Protein AF-0000000071031300 (afdb_homodimer)

pLDDT: mean 80.7, std 20.32, range [23.5, 98.19]

Sequence (440 aa):
MISQSMKCFLTIVLLYMGQAAYATKATPDRCCIQAEQFQASFGVLRTYHQYEEGLFTCAFDFKSNQFGCDVDYGSHRYKTYLLVDKDVEYIVEEDSTCYKHGADPAPLRCVPDTLNYVTSFALGNQALLVDSWKLNSDGGYVTTGRKDCTPVSVTSIIKDFQEGFSTIIVTVMNFTDSVSDPDYWFVPPASCSNATQQVPKPFLKRLNVLKRLRAATFFLMISQSMKCFLTIVLLYMGQAAYATKATPDRCCIQAEQFQASFGVLRTYHQYEEGLFTCAFDFKSNQFGCDVDYGSHRYKTYLLVDKDVEYIVEEDSTCYKHGADPAPLRCVPDTLNYVTSFALGNQALLVDSWKLNSDGGYVTTGRKDCTPVSVTSIIKDFQEGFSTIIVTVMNFTDSVSDPDYWFVPPASCSNATQQVPKPFLKRLNVLKRLRAATFFL

Foldseek 3Di:
DPPPDDPPPPPVPPPPPVPVCPPVPPDFFFQQAPFQKKWWKKWKWKDFVDTWIWIKTKMAGNVQLKIKIWIGIDPATWIWIARPVVQKIWIQGPVRAIAIAGHDDGFDSGHDPQWAWDDWDAPDPNPFIWTWTWHPDQTWIWIAGRNRRHTAKTWDWDQDPVTGIMIMIIGIGDMDSDDDDCCVGHPRDPNHVPHYHDDPPVVVVVVVVVVVVVVRHRGD/DPPPDDPPPPPPPPPPPVPVCPPVPPDFFFQQAPFQKKWWKKWKWKDFVDTKIWIKTKMAGNVQLKIKIWIGIDPATWIWIARPVVQKIWIQGPVRAIAIAGHDDGFDSGHDPQWAWDDWDAPDPNPFIWTWTWHPDQTWIWIAGRNRRHTAKTWDWDQDPVTGIMIMIIGIGDMDSDDDDCCVGHPRDPNHVPHYNDDDPVVVVVVVVVVVVVVRHRGD

Secondary structure (DSSP, 8-state):
-GGG-------------------------S-----SEEEEEEEEEEESSSEEEEEEEEEEETTTTEEEEEEEETTEEEEEEEEGGGTEEEEEETT--EEEEPPPPPPPSS--TTSEEEEEEEETTTTEEEEEEE-SSS-EEEEEETTT--EEEEEEEEEETTTEEEEEEEEEEEEESS-S-HHHHH---GGGGG-BS---HHHHHHHHHHHHHHHH-S--/-----------------------------S-----SEEEEEEEEEEESSSEEEEEEEEEEETTTTEEEEEEEETTEEEEEEEEGGGTEEEEEETT--EEEEPPPPPPPSS--TTSEEEEEEEETTTTEEEEEEE-SSS-EEEEEETTT--EEEEEEEEEETTTEEEEEEEEEEEEESS-S-HHHHH---GGGGG-BS---HHHHHHHHHHHHHHHH-S--

Radius of gyration: 26.27 Å; Cα contacts (8 Å, |Δi|>4): 958; chains: 2; bounding box: 42×136×45 Å

Organism: Stichopus japonicus (NCBI:txid307972)

Nearest PDB structures (foldseek):
  8i34-assembly4_H  TM=8.475E-01  e=1.481E-08  Haliclona sp.
  8i34-assembly4_G  TM=8.328E-01  e=3.898E-08  Haliclona sp.
  2yzy-assembly1_A  TM=7.273E-01  e=1.103E-04  Thermus thermophilus HB8
  8orn-assembly2_D  TM=5.393E-01  e=1.727E-03  Xanthomonas campestris pv. campestris str. B100
  8gmm-assembly2_B  TM=3.509E-01  e=2.075E-01  Stenotrophomonas maltophilia

InterPro domains:
  IPR001299 Ependymin [PTHR10697] (8-198)

Structure (mmCIF, N/CA/C/O backbone):
data_AF-0000000071031300-model_v1
#
loop_
_entity.id
_entity.type
_entity.pdbx_description
1 polymer 'Putative development-specific protein LVN1.2'
#
loop_
_atom_site.group_PDB
_atom_site.id
_atom_site.type_symbol
_atom_site.label_atom_id
_atom_site.label_alt_id
_atom_site.label_comp_id
_atom_site.label_asym_id
_atom_site.label_entity_id
_atom_site.label_seq_id
_atom_site.pdbx_PDB_ins_code
_atom_site.Cartn_x
_atom_site.Cartn_y
_atom_site.Cartn_z
_atom_site.occupancy
_atom_site.B_iso_or_equiv
_atom_site.auth_seq_id
_atom_site.auth_comp_id
_atom_site.auth_asym_id
_atom_site.auth_atom_id
_atom_site.pdbx_PDB_model_num
ATOM 1 N N . MET A 1 1 ? -3.695 -67.75 18.312 1 24.19 1 MET A N 1
ATOM 2 C CA . MET A 1 1 ? -2.451 -67.312 17.688 1 24.19 1 MET A CA 1
ATOM 3 C C . MET A 1 1 ? -2.592 -65.938 17.094 1 24.19 1 MET A C 1
ATOM 5 O O . MET A 1 1 ? -1.633 -65.188 17.078 1 24.19 1 MET A O 1
ATOM 9 N N . ILE A 1 2 ? -3.715 -65.562 16.422 1 28.7 2 ILE A N 1
ATOM 10 C CA . ILE A 1 2 ? -3.699 -64.688 15.234 1 28.7 2 ILE A CA 1
ATOM 11 C C . ILE A 1 2 ? -3.635 -63.25 15.664 1 28.7 2 ILE A C 1
ATOM 13 O O . ILE A 1 2 ? -3.67 -62.344 14.82 1 28.7 2 ILE A O 1
ATOM 17 N N . SER A 1 3 ? -3.926 -63 16.859 1 29.94 3 SER A N 1
ATOM 18 C CA . SER A 1 3 ? -4.391 -61.688 17.297 1 29.94 3 SER A CA 1
ATOM 19 C C . SER A 1 3 ? -3.285 -60.656 17.172 1 29.94 3 SER A C 1
ATOM 21 O O . SER A 1 3 ? -3.418 -59.531 17.672 1 29.94 3 SER A O 1
ATOM 23 N N . GLN A 1 4 ? -2.072 -61.156 16.828 1 31.27 4 GLN A N 1
ATOM 24 C CA . GLN A 1 4 ? -0.886 -60.344 17.062 1 31.27 4 GLN A CA 1
ATOM 25 C C . GLN A 1 4 ? -0.838 -59.156 16.109 1 31.27 4 GLN A C 1
ATOM 27 O O . GLN A 1 4 ? 0.16 -58.406 16.047 1 31.27 4 GLN A O 1
ATOM 32 N N . SER A 1 5 ? -1.744 -59.219 15.102 1 24.44 5 SER A N 1
ATOM 33 C CA . SER A 1 5 ? -1.349 -58.5 13.891 1 24.44 5 SER A CA 1
ATOM 34 C C . SER A 1 5 ? -1.059 -57.031 14.188 1 24.44 5 SER A C 1
ATOM 36 O O . SER A 1 5 ? -0.042 -56.5 13.75 1 24.44 5 SER A O 1
ATOM 38 N N . MET A 1 6 ? -2.102 -56.094 14.391 1 23.78 6 MET A N 1
ATOM 39 C CA . MET A 1 6 ? -2.295 -54.906 13.578 1 23.78 6 MET A CA 1
ATOM 40 C C . MET A 1 6 ? -1.493 -53.719 14.133 1 23.78 6 MET A C 1
ATOM 42 O O . MET A 1 6 ? -2.066 -52.781 14.641 1 23.78 6 MET A O 1
ATOM 46 N N . LYS A 1 7 ? -0.491 -53.875 15.016 1 28.92 7 LYS A N 1
ATOM 47 C CA . LYS A 1 7 ? 0.084 -52.656 15.578 1 28.92 7 LYS A CA 1
ATOM 48 C C . LYS A 1 7 ? 0.706 -51.781 14.484 1 28.92 7 LYS A C 1
AT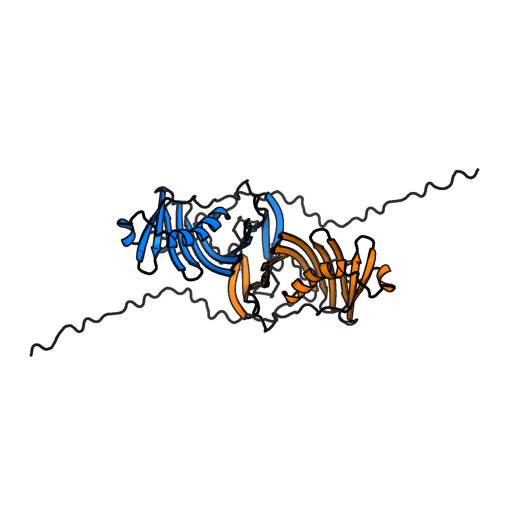OM 50 O O . LYS A 1 7 ? 1.873 -51.969 14.133 1 28.92 7 LYS A O 1
ATOM 55 N N . CYS A 1 8 ? 0.032 -51.719 13.219 1 25.06 8 CYS A N 1
ATOM 56 C CA . CYS A 1 8 ? 0.72 -50.875 12.242 1 25.06 8 CYS A CA 1
ATOM 57 C C . CYS A 1 8 ? 1.08 -49.531 12.844 1 25.06 8 CYS A C 1
ATOM 59 O O . CYS A 1 8 ? 0.209 -48.812 13.352 1 25.06 8 CYS A O 1
ATOM 61 N N . PHE A 1 9 ? 2.346 -49.406 13.219 1 25.8 9 PHE A N 1
ATOM 62 C CA . PHE A 1 9 ? 3.141 -48.25 13.641 1 25.8 9 PHE A CA 1
ATOM 63 C C . PHE A 1 9 ? 2.961 -47.094 12.68 1 25.8 9 PHE A C 1
ATOM 65 O O . PHE A 1 9 ? 3.398 -47.156 11.531 1 25.8 9 PHE A O 1
ATOM 72 N N . LEU A 1 10 ? 1.805 -46.438 12.648 1 26.61 10 LEU A N 1
ATOM 73 C CA . LEU A 1 10 ? 1.557 -45.188 11.977 1 26.61 10 LEU A CA 1
ATOM 74 C C . LEU A 1 10 ? 2.635 -44.156 12.32 1 26.61 10 LEU A C 1
ATOM 76 O O . LEU A 1 10 ? 2.652 -43.625 13.43 1 26.61 10 LEU A O 1
ATOM 80 N N . THR A 1 11 ? 3.922 -44.438 12.023 1 26.98 11 THR A N 1
ATOM 81 C CA . THR A 1 11 ? 4.934 -43.375 12.117 1 26.98 11 THR A CA 1
ATOM 82 C C . THR A 1 11 ? 4.496 -42.125 11.359 1 26.98 11 THR A C 1
ATOM 84 O O . THR A 1 11 ? 4.363 -42.156 10.133 1 26.98 11 THR A O 1
ATOM 87 N N . ILE A 1 12 ? 3.668 -41.344 11.891 1 26.12 12 ILE A N 1
ATOM 88 C CA . ILE A 1 12 ? 3.33 -39.969 11.469 1 26.12 12 ILE A CA 1
ATOM 89 C C . ILE A 1 12 ? 4.602 -39.219 11.094 1 26.12 12 ILE A C 1
ATOM 91 O O . ILE A 1 12 ? 5.5 -39.062 11.922 1 26.12 12 ILE A O 1
ATOM 95 N N . VAL A 1 13 ? 5.121 -39.375 9.836 1 26.98 13 VAL A N 1
ATOM 96 C CA . VAL A 1 13 ? 6.117 -38.531 9.211 1 26.98 13 VAL A CA 1
ATOM 97 C C . VAL A 1 13 ? 5.922 -37.062 9.664 1 26.98 13 VAL A C 1
ATOM 99 O O . VAL A 1 13 ? 4.875 -36.469 9.414 1 26.98 13 VAL A O 1
ATOM 102 N N . LEU A 1 14 ? 6.469 -36.719 10.797 1 28.09 14 LEU A N 1
ATOM 103 C CA . LEU A 1 14 ? 6.734 -35.312 11.18 1 28.09 14 LEU A CA 1
ATOM 104 C C . LEU A 1 14 ? 7.293 -34.531 10 1 28.09 14 LEU A C 1
ATOM 106 O O . LEU A 1 14 ? 8.438 -34.75 9.594 1 28.09 14 LEU A O 1
ATOM 110 N N . LEU A 1 15 ? 6.551 -34.469 8.891 1 27.28 15 LEU A N 1
ATOM 111 C CA . LEU A 1 15 ? 6.895 -33.469 7.898 1 27.28 15 LEU A CA 1
ATOM 112 C C . LEU A 1 15 ? 7.5 -32.25 8.562 1 27.28 15 LEU A C 1
ATOM 114 O O . LEU A 1 15 ? 6.836 -31.562 9.359 1 27.28 15 LEU A O 1
ATOM 118 N N . TYR A 1 16 ? 8.766 -32.25 8.852 1 28.02 16 TYR A N 1
ATOM 119 C CA . TYR A 1 16 ? 9.641 -31.109 9.055 1 28.02 16 TYR A CA 1
ATOM 120 C C . TYR A 1 16 ? 9.312 -30 8.078 1 28.02 16 TYR A C 1
ATOM 122 O O . TYR A 1 16 ? 9.719 -30.047 6.91 1 28.02 16 TYR A O 1
ATOM 130 N N . MET A 1 17 ? 8.078 -29.594 7.93 1 29.31 17 MET A N 1
ATOM 131 C CA . MET A 1 17 ? 7.895 -28.266 7.363 1 29.31 17 MET A CA 1
ATOM 132 C C . MET A 1 17 ? 9.008 -27.328 7.812 1 29.31 17 MET A C 1
ATOM 134 O O . MET A 1 17 ? 9.195 -27.094 9.008 1 29.31 17 MET A O 1
ATOM 138 N N . GLY A 1 18 ? 10.172 -27.469 7.297 1 29.22 18 GLY A N 1
ATOM 139 C CA . GLY A 1 18 ? 11.109 -26.359 7.363 1 29.22 18 GLY A CA 1
ATOM 140 C C . GLY A 1 18 ? 10.43 -25.016 7.551 1 29.22 18 GLY A C 1
ATOM 141 O O . GLY A 1 18 ? 9.859 -24.469 6.609 1 29.22 18 GLY A O 1
ATOM 142 N N . GLN A 1 19 ? 9.641 -24.906 8.562 1 29.95 19 GLN A N 1
ATOM 143 C CA . GLN A 1 19 ? 9.344 -23.562 9.039 1 29.95 19 GLN A CA 1
ATOM 144 C C . GLN A 1 19 ? 10.57 -22.656 8.93 1 29.95 19 GLN A C 1
ATOM 146 O O . GLN A 1 19 ? 11.609 -22.938 9.523 1 29.95 19 GLN A O 1
ATOM 151 N N . ALA A 1 20 ? 11.047 -22.219 7.82 1 31.78 20 ALA A N 1
ATOM 152 C CA . ALA A 1 20 ? 11.859 -21.016 8.039 1 31.78 20 ALA A CA 1
ATOM 153 C C . ALA A 1 20 ? 11.57 -20.406 9.406 1 31.78 20 ALA A C 1
ATOM 155 O O . ALA A 1 20 ? 10.414 -20.141 9.742 1 31.78 20 ALA A O 1
ATOM 156 N N . ALA A 1 21 ? 12.203 -20.875 10.445 1 31.33 21 ALA A N 1
ATOM 157 C CA . ALA A 1 21 ? 12.219 -20.219 11.758 1 31.33 21 ALA A CA 1
ATOM 158 C C . ALA A 1 21 ? 11.836 -18.75 11.641 1 31.33 21 ALA A C 1
ATOM 160 O O . ALA A 1 21 ? 12.625 -17.922 11.172 1 31.33 21 ALA A O 1
ATOM 161 N N . TYR A 1 22 ? 10.656 -18.531 11.188 1 34.19 22 TYR A N 1
ATOM 162 C CA . TYR A 1 22 ? 10.312 -17.172 11.586 1 34.19 22 TYR A CA 1
ATOM 163 C C . TYR A 1 22 ? 10.859 -16.859 12.977 1 34.19 22 TYR A C 1
ATOM 165 O O . TYR A 1 22 ? 10.484 -17.516 13.953 1 34.19 22 TYR A O 1
ATOM 173 N N . ALA A 1 23 ? 12.148 -16.797 13.227 1 35.69 23 ALA A N 1
ATOM 174 C CA . ALA A 1 23 ? 12.672 -16.25 14.477 1 35.69 23 ALA A CA 1
ATOM 175 C C . ALA A 1 23 ? 11.562 -15.609 15.297 1 35.69 23 ALA A C 1
ATOM 177 O O . ALA A 1 23 ? 10.609 -15.055 14.742 1 35.69 23 ALA A O 1
ATOM 178 N N . THR A 1 24 ? 11.18 -16.172 16.422 1 42.88 24 THR A N 1
ATOM 179 C CA . THR A 1 24 ? 10.359 -15.539 17.453 1 42.88 24 THR A CA 1
ATOM 180 C C . THR A 1 24 ? 10.383 -14.023 17.312 1 42.88 24 THR A C 1
ATOM 182 O O . THR A 1 24 ? 11.328 -13.367 17.75 1 42.88 24 THR A O 1
ATOM 185 N N . LYS A 1 25 ? 10.273 -13.539 16.078 1 50.78 25 LYS A N 1
ATOM 186 C CA . LYS A 1 25 ? 10.469 -12.125 15.781 1 50.78 25 LYS A CA 1
ATOM 187 C C . LYS A 1 25 ? 9.859 -11.242 16.859 1 50.78 25 LYS A C 1
ATOM 189 O O . LYS A 1 25 ? 8.672 -11.367 17.172 1 50.78 25 LYS A O 1
ATOM 194 N N . ALA A 1 26 ? 10.648 -10.914 17.859 1 66.62 26 ALA A N 1
ATOM 195 C CA . ALA A 1 26 ? 10.391 -9.977 18.953 1 66.62 26 ALA A CA 1
ATOM 196 C C . ALA A 1 26 ? 9.414 -8.891 18.516 1 66.62 26 ALA A C 1
ATOM 198 O O . ALA A 1 26 ? 9.422 -8.469 17.359 1 66.62 26 ALA A O 1
ATOM 199 N N . THR A 1 27 ? 8.258 -8.922 19.25 1 80.06 27 THR A N 1
ATOM 200 C CA . THR A 1 27 ? 7.344 -7.801 19.078 1 80.06 27 THR A CA 1
ATOM 201 C C . THR A 1 27 ? 8.117 -6.5 18.859 1 80.06 27 THR A C 1
ATOM 203 O O . THR A 1 27 ? 9.047 -6.199 19.609 1 80.06 27 THR A O 1
ATOM 206 N N . PRO A 1 28 ? 7.852 -6.062 17.688 1 88.88 28 PRO A N 1
ATOM 207 C CA . PRO A 1 28 ? 8.586 -4.824 17.422 1 88.88 28 PRO A CA 1
ATOM 208 C C . PRO A 1 28 ? 8.367 -3.762 18.5 1 88.88 28 PRO A C 1
ATOM 210 O O . PRO A 1 28 ? 7.328 -3.758 19.172 1 88.88 28 PRO A O 1
ATOM 213 N N . ASP A 1 29 ? 9.375 -2.98 18.625 1 88.62 29 ASP A N 1
ATOM 214 C CA . ASP A 1 29 ? 9.234 -1.797 19.469 1 88.62 29 ASP A CA 1
ATOM 215 C C . ASP A 1 29 ? 8.195 -0.836 18.906 1 88.62 29 ASP A C 1
ATOM 217 O O . ASP A 1 29 ? 8.188 -0.565 17.703 1 88.62 29 ASP A O 1
ATOM 221 N N . ARG A 1 30 ? 7.355 -0.368 19.812 1 90.38 30 ARG A N 1
ATOM 222 C CA . ARG A 1 30 ? 6.305 0.545 19.375 1 90.38 30 ARG A CA 1
ATOM 223 C C . ARG A 1 30 ? 6.801 1.986 19.359 1 90.38 30 ARG A C 1
ATOM 225 O O . ARG A 1 30 ? 6.266 2.826 18.625 1 90.38 30 ARG A O 1
ATOM 232 N N . CYS A 1 31 ? 7.656 2.279 20.234 1 88.69 31 CYS A N 1
ATOM 233 C CA . CYS A 1 31 ? 8.188 3.637 20.297 1 88.69 31 CYS A CA 1
ATOM 234 C C . CYS A 1 31 ? 9.578 3.707 19.688 1 88.69 31 CYS A C 1
ATOM 236 O O . CYS A 1 31 ? 10.578 3.693 20.406 1 88.69 31 CYS A O 1
ATOM 238 N N . CYS A 1 32 ? 9.539 3.814 18.312 1 83.81 32 CYS A N 1
ATOM 239 C CA . CYS A 1 32 ? 10.836 3.689 17.672 1 83.81 32 CYS A CA 1
ATOM 240 C C . CYS A 1 32 ? 11.094 4.871 16.734 1 83.81 32 CYS A C 1
ATOM 242 O O . CYS A 1 32 ? 12.117 4.91 16.047 1 83.81 32 CYS A O 1
ATOM 244 N N . ILE A 1 33 ? 10.094 5.781 16.719 1 80.19 33 ILE A N 1
ATOM 245 C CA . ILE A 1 33 ? 10.383 6.949 15.898 1 80.19 33 ILE A CA 1
ATOM 246 C C . ILE A 1 33 ? 11.414 7.836 16.609 1 80.19 33 ILE A C 1
ATOM 248 O O . ILE A 1 33 ? 11.141 8.367 17.688 1 80.19 33 ILE A O 1
ATOM 252 N N . GLN A 1 34 ? 12.477 7.934 16.047 1 77.69 34 GLN A N 1
ATOM 253 C CA . GLN A 1 34 ? 13.547 8.711 16.672 1 77.69 34 GLN A CA 1
ATOM 254 C C . GLN A 1 34 ? 13.617 10.117 16.094 1 77.69 34 GLN A C 1
ATOM 256 O O . GLN A 1 34 ? 14.164 11.031 16.719 1 77.69 34 GLN A O 1
ATOM 261 N N . ALA A 1 35 ? 13.062 10.266 14.977 1 83.88 35 ALA A N 1
ATOM 262 C CA . ALA A 1 35 ? 13.133 11.57 14.336 1 83.88 35 ALA A CA 1
ATOM 263 C C . ALA A 1 35 ? 12.461 12.641 15.188 1 83.88 35 ALA A C 1
ATOM 265 O O . ALA A 1 35 ? 11.391 12.406 15.758 1 83.88 35 ALA A O 1
ATOM 266 N N . GLU A 1 36 ? 13.109 13.828 15.305 1 90.12 36 GLU A N 1
ATOM 267 C CA . GLU A 1 36 ? 12.531 14.953 16.031 1 90.12 36 GLU A CA 1
ATOM 268 C C . GLU A 1 36 ? 11.609 15.773 15.125 1 90.12 36 GLU A C 1
ATOM 270 O O . GLU A 1 36 ? 10.812 16.578 15.609 1 90.12 36 GLU A O 1
ATOM 275 N N . GLN A 1 37 ? 11.859 15.633 13.883 1 93.06 37 GLN A N 1
ATOM 276 C CA . GLN A 1 37 ? 11.023 16.25 12.852 1 93.06 37 GLN A CA 1
ATOM 277 C C . GLN A 1 37 ? 10.836 15.305 11.664 1 93.06 37 GLN A C 1
ATOM 279 O O . GLN A 1 37 ? 11.602 14.352 11.492 1 93.06 37 GLN A O 1
ATOM 284 N N . PHE A 1 38 ? 9.766 15.578 10.969 1 92.81 38 PHE A N 1
ATOM 285 C CA . PHE A 1 38 ? 9.688 14.852 9.703 1 92.81 38 PHE A CA 1
ATOM 286 C C . PHE A 1 38 ? 8.914 15.656 8.672 1 92.81 38 PHE A C 1
ATOM 288 O O . PHE A 1 38 ? 8.18 16.594 9.023 1 92.81 38 PHE A O 1
ATOM 295 N N . GLN A 1 39 ? 9.18 15.352 7.496 1 95.56 39 GLN A N 1
ATOM 296 C CA . GLN A 1 39 ? 8.445 15.812 6.32 1 95.56 39 GLN A CA 1
ATOM 297 C C . GLN A 1 39 ? 8.117 14.656 5.383 1 95.56 39 GLN A C 1
ATOM 299 O O . GLN A 1 39 ? 8.945 13.766 5.18 1 95.56 39 GLN A O 1
ATOM 304 N N . ALA A 1 40 ? 6.871 14.672 4.902 1 95 40 ALA A N 1
ATOM 305 C CA . ALA A 1 40 ? 6.465 13.602 4.004 1 95 40 ALA A CA 1
ATOM 306 C C . ALA A 1 40 ? 5.25 14.008 3.174 1 95 40 ALA A C 1
ATOM 308 O O . ALA A 1 40 ? 4.582 15 3.484 1 95 40 ALA A O 1
ATOM 309 N N . SER A 1 41 ? 5.066 13.273 2.109 1 96.31 41 SER A N 1
ATOM 310 C CA . SER A 1 41 ? 3.832 13.367 1.337 1 96.31 41 SER A CA 1
ATOM 311 C C . SER A 1 41 ? 2.947 12.141 1.569 1 96.31 41 SER A C 1
ATOM 313 O O . SER A 1 41 ? 3.447 11.039 1.807 1 96.31 41 SER A O 1
ATOM 315 N N . PHE A 1 42 ? 1.686 12.406 1.514 1 94.94 42 PHE A N 1
ATOM 316 C CA . PHE A 1 42 ? 0.689 11.359 1.712 1 94.94 42 PHE A CA 1
ATOM 317 C C . PHE A 1 42 ? -0.245 11.273 0.511 1 94.94 42 PHE A C 1
ATOM 319 O O . PHE A 1 42 ? -1.044 12.18 0.269 1 94.94 42 PHE A O 1
ATOM 326 N N . GLY A 1 43 ? 0.008 10.188 -0.277 1 94.44 43 GLY A N 1
ATOM 327 C CA . GLY A 1 43 ? -0.998 9.898 -1.286 1 94.44 43 GLY A CA 1
ATOM 328 C C . GLY A 1 43 ? -2.252 9.258 -0.713 1 94.44 43 GLY A C 1
ATOM 329 O O . GLY A 1 43 ? -2.18 8.234 -0.036 1 94.44 43 GLY A O 1
ATOM 330 N N . VAL A 1 44 ? -3.414 9.852 -1.01 1 92.44 44 VAL A N 1
ATOM 331 C CA . VAL A 1 44 ? -4.66 9.406 -0.398 1 92.44 44 VAL A CA 1
ATOM 332 C C . VAL A 1 44 ? -5.629 8.938 -1.482 1 92.44 44 VAL A C 1
ATOM 334 O O . VAL A 1 44 ? -5.879 9.656 -2.453 1 92.44 44 VAL A O 1
ATOM 337 N N . LEU A 1 45 ? -6.102 7.758 -1.319 1 91.38 45 LEU A N 1
ATOM 338 C CA . LEU A 1 45 ? -7.215 7.242 -2.105 1 91.38 45 LEU A CA 1
ATOM 339 C C . LEU A 1 45 ? -8.398 6.902 -1.209 1 91.38 45 LEU A C 1
ATOM 341 O O . LEU A 1 45 ? -8.227 6.301 -0.146 1 91.38 45 LEU A O 1
ATOM 345 N N . ARG A 1 46 ? -9.531 7.32 -1.673 1 86.5 46 ARG A N 1
ATOM 346 C CA . ARG A 1 46 ? -10.75 7.004 -0.927 1 86.5 46 ARG A CA 1
ATOM 347 C C . ARG A 1 46 ? -11.844 6.492 -1.855 1 86.5 46 ARG A C 1
ATOM 349 O O . ARG A 1 46 ? -12.117 7.094 -2.895 1 86.5 46 ARG A O 1
ATOM 356 N N . THR A 1 47 ? -12.359 5.34 -1.428 1 85.56 47 THR A N 1
ATOM 357 C CA . THR A 1 47 ? -13.492 4.809 -2.174 1 85.56 47 THR A CA 1
ATOM 358 C C . THR A 1 47 ? -14.703 4.625 -1.26 1 85.56 47 THR A C 1
ATOM 360 O O . THR A 1 47 ? -14.57 4.145 -0.134 1 85.56 47 THR A O 1
ATOM 363 N N . TYR A 1 48 ? -15.789 5.012 -1.663 1 79.44 48 TYR A N 1
ATOM 364 C CA . TYR A 1 48 ? -17.109 4.789 -1.103 1 79.44 48 TYR A CA 1
ATOM 365 C C . TYR A 1 48 ? -18.188 4.824 -2.191 1 79.44 48 TYR A C 1
ATOM 367 O O . TYR A 1 48 ? -18.031 4.191 -3.24 1 79.44 48 TYR A O 1
ATOM 375 N N . HIS A 1 49 ? -19.062 5.707 -2.166 1 77.06 49 HIS A N 1
ATOM 376 C CA . HIS A 1 49 ? -19.969 5.832 -3.303 1 77.06 49 HIS A CA 1
ATOM 377 C C . HIS A 1 49 ? -19.312 6.613 -4.441 1 77.06 49 HIS A C 1
ATOM 379 O O . HIS A 1 49 ? -19.828 6.629 -5.562 1 77.06 49 HIS A O 1
ATOM 385 N N . GLN A 1 50 ? -18.125 7.082 -4.07 1 79.81 50 GLN A N 1
ATOM 386 C CA . GLN A 1 50 ? -17.297 7.797 -5.031 1 79.81 50 GLN A CA 1
ATOM 387 C C . GLN A 1 50 ? -15.82 7.438 -4.855 1 79.81 50 GLN A C 1
ATOM 389 O O . GLN A 1 50 ? -15.438 6.848 -3.844 1 79.81 50 GLN A O 1
ATOM 394 N N . TYR A 1 51 ? -15.156 7.707 -5.852 1 83.56 51 TYR A N 1
ATOM 395 C CA . TYR A 1 51 ? -13.703 7.574 -5.812 1 83.56 51 TYR A CA 1
ATOM 396 C C . TYR A 1 51 ? -13.031 8.938 -5.781 1 83.56 51 TYR A C 1
ATOM 398 O O . TYR A 1 51 ? -13.312 9.797 -6.621 1 83.56 51 TYR A O 1
ATOM 406 N N . GLU A 1 52 ? -12.227 9.18 -4.746 1 85.88 52 GLU A N 1
ATOM 407 C CA . GLU A 1 52 ? -11.477 10.422 -4.605 1 85.88 52 GLU A CA 1
ATOM 408 C C . GLU A 1 52 ? -9.992 10.141 -4.371 1 85.88 52 GLU A C 1
ATOM 410 O O . GLU A 1 52 ? -9.633 9.125 -3.773 1 85.88 52 GLU A O 1
ATOM 415 N N . GLU A 1 53 ? -9.195 11.031 -4.844 1 90.12 53 GLU A N 1
ATOM 416 C CA . GLU A 1 53 ? -7.754 10.961 -4.602 1 90.12 53 GLU A CA 1
ATOM 417 C C . GLU A 1 53 ? -7.207 12.312 -4.156 1 90.12 53 GLU A C 1
ATOM 419 O O . GLU A 1 53 ? -7.824 13.352 -4.402 1 90.12 53 GLU A O 1
ATOM 424 N N . GLY A 1 54 ? -6.129 12.312 -3.482 1 91.56 54 GLY A N 1
ATOM 425 C CA . GLY A 1 54 ? -5.496 13.539 -3.016 1 91.56 54 GLY A CA 1
ATOM 426 C C . GLY A 1 54 ? -4.047 13.344 -2.621 1 91.56 54 GLY A C 1
ATOM 427 O O . GLY A 1 54 ? -3.543 12.219 -2.607 1 91.56 54 GLY A O 1
ATOM 428 N N . LEU A 1 55 ? -3.41 14.461 -2.43 1 94.25 55 LEU A N 1
ATOM 429 C CA . LEU A 1 55 ? -2.021 14.516 -1.986 1 94.25 55 LEU A CA 1
ATOM 430 C C . LEU A 1 55 ? -1.851 15.523 -0.853 1 94.25 55 LEU A C 1
ATOM 432 O O . LEU A 1 55 ? -2.195 16.688 -1.001 1 94.25 55 LEU A O 1
ATOM 436 N N . PHE A 1 56 ? -1.389 15.023 0.23 1 94.06 56 PHE A N 1
ATOM 437 C CA . PHE A 1 56 ? -1.027 15.859 1.369 1 94.06 56 PHE A CA 1
ATOM 438 C C . PHE A 1 56 ? 0.486 15.922 1.534 1 94.06 56 PHE A C 1
ATOM 440 O O . PHE A 1 56 ? 1.16 14.891 1.534 1 94.06 56 PHE A O 1
ATOM 447 N N . THR A 1 57 ? 1.024 17.109 1.585 1 96.06 57 THR A N 1
ATOM 448 C CA . THR A 1 57 ? 2.426 17.297 1.942 1 96.06 57 THR A CA 1
ATOM 449 C C . THR A 1 57 ? 2.553 17.984 3.299 1 96.06 57 THR A C 1
ATOM 451 O O . THR A 1 57 ? 2.092 19.109 3.475 1 96.06 57 THR A O 1
ATOM 454 N N . CYS A 1 58 ? 3.16 17.234 4.18 1 94.62 58 CYS A N 1
ATOM 455 C CA . CYS A 1 58 ? 3.09 17.703 5.562 1 94.62 58 CYS A CA 1
ATOM 456 C C . CYS A 1 58 ? 4.469 17.672 6.215 1 94.62 58 CYS A C 1
ATOM 458 O O . CYS A 1 58 ? 5.375 17 5.734 1 94.62 58 CYS A O 1
ATOM 460 N N . ALA A 1 59 ? 4.555 18.453 7.277 1 95.62 59 ALA A N 1
ATOM 461 C CA . ALA A 1 59 ? 5.73 18.484 8.141 1 95.62 59 ALA A CA 1
ATOM 462 C C . ALA A 1 59 ? 5.332 18.578 9.609 1 95.62 59 ALA A C 1
ATOM 464 O O . ALA A 1 59 ? 4.293 19.156 9.945 1 95.62 59 ALA A O 1
ATOM 465 N N . PHE A 1 60 ? 6.137 17.953 10.414 1 93.44 60 PHE A N 1
ATOM 466 C CA . PHE A 1 60 ? 5.906 18.031 11.852 1 93.44 60 PHE A CA 1
ATOM 467 C C . PHE A 1 60 ? 7.215 18.219 12.602 1 93.44 60 PHE A C 1
ATOM 469 O O . PHE A 1 60 ? 8.242 17.656 12.219 1 93.44 60 PHE A O 1
ATOM 476 N N . ASP A 1 61 ? 7.113 18.969 13.609 1 94.44 61 ASP A N 1
ATOM 477 C CA . ASP A 1 61 ? 8.195 19.172 14.57 1 94.44 61 ASP A CA 1
ATOM 478 C C . ASP A 1 61 ? 7.777 18.75 15.977 1 94.44 61 ASP A C 1
ATOM 480 O O . ASP A 1 61 ? 6.992 19.438 16.625 1 94.44 61 ASP A O 1
ATOM 484 N N . PHE A 1 62 ? 8.414 17.688 16.5 1 89.38 62 PHE A N 1
ATOM 485 C CA . PHE A 1 62 ? 8.023 17.125 17.797 1 89.38 62 PHE A CA 1
ATOM 486 C C . PHE A 1 62 ? 8.492 18.031 18.938 1 89.38 62 PHE A C 1
ATOM 488 O O . PHE A 1 62 ? 7.891 18.031 20.016 1 89.38 62 PHE A O 1
ATOM 495 N N . LYS A 1 63 ? 9.492 18.734 18.719 1 89.44 63 LYS A N 1
ATOM 496 C CA . LYS A 1 63 ? 10.008 19.594 19.766 1 89.44 63 LYS A CA 1
ATOM 497 C C . LYS A 1 63 ? 9.07 20.781 20 1 89.44 63 LYS A C 1
ATOM 499 O O . LYS A 1 63 ? 8.703 21.078 21.141 1 89.44 63 LYS A O 1
ATOM 504 N N . SER A 1 64 ? 8.672 21.422 18.922 1 91.94 64 SER A N 1
ATOM 505 C CA . SER A 1 64 ? 7.82 22.609 19.047 1 91.94 64 SER A CA 1
ATOM 506 C C . SER A 1 64 ? 6.344 22.219 18.984 1 91.94 64 SER A C 1
ATOM 508 O O . SER A 1 64 ? 5.469 23.062 19.188 1 91.94 64 SER A O 1
ATOM 510 N N . ASN A 1 65 ? 6.059 21.016 18.672 1 91.81 65 ASN A N 1
ATOM 511 C CA . ASN A 1 65 ? 4.695 20.5 18.547 1 91.81 65 ASN A CA 1
ATOM 512 C C . ASN A 1 65 ? 3.893 21.297 17.516 1 91.81 65 ASN A C 1
ATOM 514 O O . ASN A 1 65 ? 2.793 21.766 17.812 1 91.81 65 ASN A O 1
ATOM 518 N N . GLN A 1 66 ? 4.477 21.469 16.438 1 93.88 66 GLN A N 1
ATOM 519 C CA . GLN A 1 66 ? 3.852 22.188 15.328 1 93.88 66 GLN A CA 1
ATOM 520 C C . GLN A 1 66 ? 3.783 21.312 14.07 1 93.88 66 GLN A C 1
ATOM 522 O O . GLN A 1 66 ? 4.707 20.547 13.797 1 93.88 66 GLN A O 1
ATOM 527 N N . PHE A 1 67 ? 2.674 21.531 13.406 1 93.38 67 PHE A N 1
ATOM 528 C CA . PHE A 1 67 ? 2.379 20.75 12.211 1 93.38 67 PHE A CA 1
ATOM 529 C C . PHE A 1 67 ? 1.893 21.641 11.078 1 93.38 67 PHE A C 1
ATOM 531 O O . PHE A 1 67 ? 1.106 22.562 11.312 1 93.38 67 PHE A O 1
ATOM 538 N N . GLY A 1 68 ? 2.467 21.469 9.906 1 94.94 68 GLY A N 1
ATOM 539 C CA . GLY A 1 68 ? 2.016 22.109 8.68 1 94.94 68 GLY A CA 1
ATOM 540 C C . GLY A 1 68 ? 1.706 21.125 7.566 1 94.94 68 GLY A C 1
ATOM 541 O O . GLY A 1 68 ? 2.447 20.172 7.355 1 94.94 68 GLY A O 1
ATOM 542 N N . CYS A 1 69 ? 0.599 21.391 6.848 1 94.44 69 CYS A N 1
ATOM 543 C CA . CYS A 1 69 ? 0.204 20.453 5.805 1 94.44 69 CYS A CA 1
ATOM 544 C C . CYS A 1 69 ? -0.429 21.188 4.625 1 94.44 69 CYS A C 1
ATOM 546 O O . CYS A 1 69 ? -1.358 21.969 4.809 1 94.44 69 CYS A O 1
ATOM 548 N N . ASP A 1 70 ? 0.127 20.969 3.467 1 95.06 70 ASP A N 1
ATOM 549 C CA . ASP A 1 70 ? -0.542 21.328 2.223 1 95.06 70 ASP A CA 1
ATOM 550 C C . ASP A 1 70 ? -1.488 20.234 1.76 1 95.06 70 ASP A C 1
ATOM 552 O O . ASP A 1 70 ? -1.064 19.094 1.542 1 95.06 70 ASP A O 1
ATOM 556 N N . VAL A 1 71 ? -2.732 20.641 1.598 1 93.06 71 VAL A N 1
ATOM 557 C CA . VAL A 1 71 ? -3.746 19.641 1.249 1 93.06 71 VAL A CA 1
ATOM 558 C C . VAL A 1 71 ? -4.258 19.906 -0.166 1 93.06 71 VAL A C 1
ATOM 560 O O . VAL A 1 71 ? -4.703 21.016 -0.479 1 93.06 71 VAL A O 1
ATOM 563 N N . ASP A 1 72 ? -4.07 18.953 -1.003 1 92.56 72 ASP A N 1
ATOM 564 C CA . ASP A 1 72 ? -4.68 18.875 -2.326 1 92.56 72 ASP A CA 1
ATOM 565 C C . ASP A 1 72 ? -5.59 17.656 -2.451 1 92.56 72 ASP A C 1
ATOM 567 O O . ASP A 1 72 ? -5.117 16.547 -2.67 1 92.56 72 ASP A O 1
ATOM 571 N N . TYR A 1 73 ? -6.789 17.844 -2.336 1 88 73 TYR A N 1
ATOM 572 C CA . TYR A 1 73 ? -7.746 16.75 -2.299 1 88 73 TYR A CA 1
ATOM 573 C C . TYR A 1 73 ? -9.008 17.094 -3.072 1 88 73 TYR A C 1
ATOM 575 O O . TYR A 1 73 ? -9.703 18.062 -2.738 1 88 73 TYR A O 1
ATOM 583 N N . GLY A 1 74 ? -9.242 16.234 -4.059 1 79.06 74 GLY A N 1
ATOM 584 C CA . GLY A 1 74 ? -10.352 16.578 -4.934 1 79.06 74 GLY A CA 1
ATOM 585 C C . GLY A 1 74 ? -10.203 17.938 -5.594 1 79.06 74 GLY A C 1
ATOM 586 O O . GLY A 1 74 ? -9.219 18.188 -6.289 1 79.06 74 GLY A O 1
ATOM 587 N N . SER A 1 75 ? -11.156 18.734 -5.34 1 77.62 75 SER A N 1
ATOM 588 C CA . SER A 1 75 ? -11.125 20.062 -5.93 1 77.62 75 SER A CA 1
ATOM 589 C C . SER A 1 75 ? -10.719 21.125 -4.902 1 77.62 75 SER A C 1
ATOM 591 O O . SER A 1 75 ? -10.836 22.312 -5.152 1 77.62 75 SER A O 1
ATOM 593 N N . HIS A 1 76 ? -10.164 20.656 -3.797 1 82.38 76 HIS A N 1
ATOM 594 C CA . HIS A 1 76 ? -9.859 21.594 -2.721 1 82.38 76 HIS A CA 1
ATOM 595 C C . HIS A 1 76 ? -8.367 21.625 -2.424 1 82.38 76 HIS A C 1
ATOM 597 O O . HIS A 1 76 ? -7.719 20.578 -2.359 1 82.38 76 HIS A O 1
ATOM 603 N N . ARG A 1 77 ? -7.91 22.875 -2.303 1 90.56 77 ARG A N 1
ATOM 604 C CA . ARG A 1 77 ? -6.527 23.094 -1.889 1 90.56 77 ARG A CA 1
ATOM 605 C C . ARG A 1 77 ? -6.457 24.094 -0.736 1 90.56 77 ARG A C 1
ATOM 607 O O . ARG A 1 77 ? -7.082 25.156 -0.786 1 90.56 77 ARG A O 1
ATOM 614 N N . TYR A 1 78 ? -5.805 23.734 0.282 1 91.38 78 TYR A N 1
ATOM 615 C CA . TYR A 1 78 ? -5.605 24.609 1.432 1 91.38 78 TYR A CA 1
ATOM 616 C C . TYR A 1 78 ? -4.387 24.188 2.238 1 91.38 78 TYR A C 1
ATOM 618 O O . TYR A 1 78 ? -3.816 23.125 1.997 1 91.38 78 TYR A O 1
ATOM 626 N N . LYS A 1 79 ? -4.004 25.031 3.053 1 93.5 79 LYS A N 1
ATOM 627 C CA . LYS A 1 79 ? -2.914 24.734 3.977 1 93.5 79 LYS A CA 1
ATOM 628 C C . LYS A 1 79 ? -3.385 24.812 5.426 1 93.5 79 LYS A C 1
ATOM 630 O O . LYS A 1 79 ? -4.203 25.656 5.777 1 93.5 79 LYS A O 1
ATOM 635 N N . THR A 1 80 ? -2.861 23.938 6.238 1 92.69 80 THR A N 1
ATOM 636 C CA . THR A 1 80 ? -3.188 23.984 7.66 1 92.69 80 THR A CA 1
ATOM 637 C C . THR A 1 80 ? -1.924 24.156 8.5 1 92.69 80 THR A C 1
ATOM 639 O O . THR A 1 80 ? -0.842 23.719 8.102 1 92.69 80 THR A O 1
ATOM 642 N N . TYR A 1 81 ? -2.072 24.875 9.57 1 94.19 81 TYR A N 1
ATOM 643 C CA . TYR A 1 81 ? -1.069 25.047 10.617 1 94.19 81 TYR A CA 1
ATOM 644 C C . TYR A 1 81 ? -1.623 24.609 11.969 1 94.19 81 TYR A C 1
ATOM 646 O O . TYR A 1 81 ? -2.539 25.25 12.5 1 94.19 81 TYR A O 1
ATOM 654 N N . LEU A 1 82 ? -1.066 23.625 12.484 1 92.69 82 LEU A N 1
ATOM 655 C CA . LEU A 1 82 ? -1.471 23.156 13.805 1 92.69 82 LEU A CA 1
ATOM 656 C C . LEU A 1 82 ? -0.429 23.516 14.859 1 92.69 82 LEU A C 1
ATOM 658 O O . LEU A 1 82 ? 0.699 23.016 14.82 1 92.69 82 LEU A O 1
ATOM 662 N N . LEU A 1 83 ? -0.816 24.312 15.719 1 93.69 83 LEU A N 1
ATOM 663 C CA . LEU A 1 83 ? -0.01 24.703 16.875 1 93.69 83 LEU A CA 1
ATOM 664 C C . LEU A 1 83 ? -0.559 24.078 18.156 1 93.69 83 LEU A C 1
ATOM 666 O O . LEU A 1 83 ? -1.378 24.688 18.844 1 93.69 83 LEU A O 1
ATOM 670 N N . VAL A 1 84 ? 0.004 23.016 18.469 1 91.12 84 VAL A N 1
ATOM 671 C CA . VAL A 1 84 ? -0.568 22.156 19.516 1 91.12 84 VAL A CA 1
ATOM 672 C C . VAL A 1 84 ? -0.481 22.875 20.859 1 91.12 84 VAL A C 1
ATOM 674 O O . VAL A 1 84 ? -1.452 22.891 21.625 1 91.12 84 VAL A O 1
ATOM 677 N N . ASP A 1 85 ? 0.567 23.438 21.188 1 92.12 85 ASP A N 1
ATOM 678 C CA . ASP A 1 85 ? 0.775 24.062 22.484 1 92.12 85 ASP A CA 1
ATOM 679 C C . ASP A 1 85 ? -0.152 25.266 22.672 1 92.12 85 ASP A C 1
ATOM 681 O O . ASP A 1 85 ? -0.463 25.641 23.812 1 92.12 85 ASP A O 1
ATOM 685 N N . LYS A 1 86 ? -0.588 25.844 21.594 1 91.06 86 LYS A N 1
ATOM 686 C CA . LYS A 1 86 ? -1.479 26.984 21.656 1 91.06 86 LYS A CA 1
ATOM 687 C C . LYS A 1 86 ? -2.938 26.562 21.484 1 91.06 86 LYS A C 1
ATOM 689 O O . LYS A 1 86 ? -3.832 27.422 21.453 1 91.06 86 LYS A O 1
ATOM 694 N N . ASP A 1 87 ? -3.166 25.297 21.188 1 91 87 ASP A N 1
ATOM 695 C CA . ASP A 1 87 ? -4.5 24.734 21 1 91 87 ASP A CA 1
ATOM 696 C C . ASP A 1 87 ? -5.234 25.406 19.859 1 91 87 ASP A C 1
ATOM 698 O O . ASP A 1 87 ? -6.383 25.828 20 1 91 87 ASP A O 1
ATOM 702 N N . VAL A 1 88 ? -4.516 25.562 18.766 1 90.94 88 VAL A N 1
ATOM 703 C CA . VAL A 1 88 ? -5.148 26.219 17.625 1 90.94 88 VAL A CA 1
ATOM 704 C C . VAL A 1 88 ? -4.684 25.547 16.328 1 90.94 88 VAL A C 1
ATOM 706 O O . VAL A 1 88 ? -3.514 25.188 16.203 1 90.94 88 VAL A O 1
ATOM 709 N N . GLU A 1 89 ? -5.5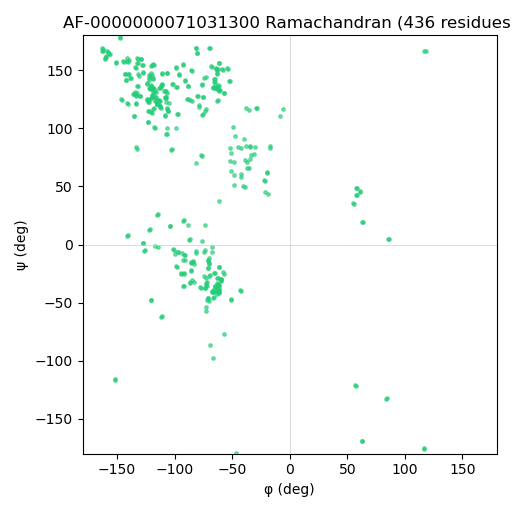51 25.406 15.414 1 90.62 89 GLU A N 1
ATOM 710 C CA . GLU A 1 89 ? -5.254 25.031 14.031 1 90.62 89 GLU A CA 1
ATOM 711 C C . GLU A 1 89 ? -5.809 26.062 13.055 1 90.62 89 GLU A C 1
ATOM 713 O O . GLU A 1 89 ? -6.984 26.422 13.117 1 90.62 89 GLU A O 1
ATOM 718 N N . TYR A 1 90 ? -4.957 26.547 12.266 1 92 90 TYR A N 1
ATOM 719 C CA . TYR A 1 90 ? -5.348 27.484 11.211 1 92 90 TYR A CA 1
ATOM 720 C C . TYR A 1 90 ? -5.551 26.75 9.883 1 92 90 TYR A C 1
ATOM 722 O O . TYR A 1 90 ? -4.82 25.797 9.57 1 92 90 TYR A O 1
ATOM 730 N N . ILE A 1 91 ? -6.473 27.234 9.141 1 91 91 ILE A N 1
ATOM 731 C CA . ILE A 1 91 ? -6.703 26.797 7.766 1 91 91 ILE A CA 1
ATOM 732 C C . ILE A 1 91 ? -6.586 28 6.816 1 91 91 ILE A C 1
ATOM 734 O O . ILE A 1 91 ? -7.301 28.984 6.973 1 91 91 ILE A O 1
ATOM 738 N N . VAL A 1 92 ? -5.73 27.859 5.914 1 91.75 92 VAL A N 1
ATOM 739 C CA . VAL A 1 92 ? -5.508 28.953 4.973 1 91.75 92 VAL A CA 1
ATOM 740 C C . VAL A 1 92 ? -5.902 28.516 3.564 1 91.75 92 VAL A C 1
ATOM 742 O O . VAL A 1 92 ? -5.309 27.578 3.008 1 91.75 92 VAL A O 1
ATOM 745 N N . GLU A 1 93 ? -6.812 29.203 2.986 1 88.5 93 GLU A N 1
ATOM 746 C CA . GLU A 1 93 ? -7.293 28.906 1.642 1 88.5 93 GLU A CA 1
ATOM 747 C C . GLU A 1 93 ? -6.359 29.484 0.581 1 88.5 93 GLU A C 1
ATOM 749 O O . GLU A 1 93 ? -5.461 30.266 0.896 1 88.5 93 GLU A O 1
ATOM 754 N N . GLU A 1 94 ? -6.645 29.031 -0.62 1 88.12 94 GLU A N 1
ATOM 755 C CA . GLU A 1 94 ? -5.828 29.484 -1.744 1 88.12 94 GLU A CA 1
ATOM 756 C C . GLU A 1 94 ? -5.883 31 -1.896 1 88.12 94 GLU A C 1
ATOM 758 O O . GLU A 1 94 ? -4.922 31.625 -2.352 1 88.12 94 GLU A O 1
ATOM 763 N N . ASP A 1 95 ? -7.004 31.594 -1.501 1 86.5 95 ASP A N 1
ATOM 764 C CA . ASP A 1 95 ? -7.156 33.031 -1.626 1 86.5 95 ASP A CA 1
ATOM 765 C C . ASP A 1 95 ? -6.613 33.75 -0.391 1 86.5 95 ASP A C 1
ATOM 767 O O . ASP A 1 95 ? -6.867 34.938 -0.197 1 86.5 95 ASP A O 1
ATOM 771 N N . SER A 1 96 ? -6.043 33.062 0.535 1 87.81 96 SER A N 1
ATOM 772 C CA . SER A 1 96 ? -5.336 33.562 1.708 1 87.81 96 SER A CA 1
ATOM 773 C C . SER A 1 96 ? -6.297 33.844 2.863 1 87.81 96 SER A C 1
ATOM 775 O O . SER A 1 96 ? -5.906 34.406 3.891 1 87.81 96 SER A O 1
ATOM 777 N N . THR A 1 97 ? -7.582 33.5 2.645 1 89.25 97 THR A N 1
ATOM 778 C CA . THR A 1 97 ? -8.492 33.531 3.785 1 89.25 97 THR A CA 1
ATOM 779 C C . THR A 1 97 ? -8.062 32.562 4.867 1 89.25 97 THR A C 1
ATOM 781 O O . THR A 1 97 ? -7.727 31.406 4.566 1 89.25 97 THR A O 1
ATOM 784 N N . CYS A 1 98 ? -8.055 33.062 6.078 1 92.06 98 CYS A N 1
ATOM 785 C CA . CYS A 1 98 ? -7.609 32.219 7.191 1 92.06 98 CYS A CA 1
ATOM 786 C C . CYS A 1 98 ? -8.734 32 8.188 1 92.06 98 CYS A C 1
ATOM 788 O O . CYS A 1 98 ? -9.43 32.938 8.578 1 92.06 98 CYS A O 1
ATOM 790 N N . TYR A 1 99 ? -8.883 30.734 8.555 1 89.5 99 TYR A N 1
ATOM 791 C CA . TYR A 1 99 ? -9.82 30.328 9.602 1 89.5 99 TYR A CA 1
ATOM 792 C C . TYR A 1 99 ? -9.078 29.656 10.758 1 89.5 99 TYR A C 1
ATOM 794 O O . TYR A 1 99 ? -7.941 29.219 10.602 1 89.5 99 TYR A O 1
ATOM 802 N N . LYS A 1 100 ? -9.719 29.734 11.883 1 88.44 100 LYS A N 1
ATOM 803 C CA . LYS A 1 100 ? -9.102 29.031 13.008 1 88.44 100 LYS A CA 1
ATOM 804 C C . LYS A 1 100 ? -10.125 28.172 13.75 1 88.44 100 LYS A C 1
ATOM 806 O O . LYS A 1 100 ? -11.312 28.469 13.742 1 88.44 100 LYS A O 1
ATOM 811 N N . HIS A 1 101 ? -9.648 27.062 14.25 1 84.5 101 HIS A N 1
ATOM 812 C CA . HIS A 1 101 ? -10.422 26.203 15.141 1 84.5 101 HIS A CA 1
ATOM 813 C C . HIS A 1 101 ? -9.516 25.5 16.156 1 84.5 101 HIS A C 1
ATOM 815 O O . HIS A 1 101 ? -8.305 25.719 16.156 1 84.5 101 HIS A O 1
ATOM 821 N N . GLY A 1 102 ? -10.164 24.719 17.047 1 81.75 102 GLY A N 1
ATOM 822 C CA . GLY A 1 102 ? -9.391 23.984 18.031 1 81.75 102 GLY A CA 1
ATOM 823 C C . GLY A 1 102 ? -8.453 22.969 17.422 1 81.75 102 GLY A C 1
ATOM 824 O O . GLY A 1 102 ? -8.75 22.391 16.375 1 81.75 102 GLY A O 1
ATOM 825 N N . ALA A 1 103 ? -7.398 22.766 18.141 1 80.38 103 ALA A N 1
ATOM 826 C CA . ALA A 1 103 ? -6.355 21.891 17.641 1 80.38 103 ALA A CA 1
ATOM 827 C C . ALA A 1 103 ? -6.781 20.422 17.734 1 80.38 103 ALA A C 1
ATOM 829 O O . ALA A 1 103 ? -7.441 20.031 18.703 1 80.38 103 ALA A O 1
ATOM 830 N N . ASP A 1 104 ? -6.367 19.672 16.734 1 78.56 104 ASP A N 1
ATOM 831 C CA . ASP A 1 104 ? -6.414 18.203 16.812 1 78.56 104 ASP A CA 1
ATOM 832 C C . ASP A 1 104 ? -5.23 17.656 17.609 1 78.56 104 ASP A C 1
ATOM 834 O O . ASP A 1 104 ? -4.258 18.375 17.844 1 78.56 104 ASP A O 1
ATOM 838 N N . PRO A 1 105 ? -5.387 16.391 17.984 1 78 105 PRO A N 1
ATOM 839 C CA . PRO A 1 105 ? -4.25 15.805 18.719 1 78 105 PRO A CA 1
ATOM 840 C C . PRO A 1 105 ? -2.984 15.734 17.859 1 78 105 PRO A C 1
ATOM 842 O O . PRO A 1 105 ? -3.062 15.562 16.641 1 78 105 PRO A O 1
ATOM 845 N N . ALA A 1 106 ? -1.847 15.891 18.578 1 80.44 106 ALA A N 1
ATOM 846 C CA . ALA A 1 106 ? -0.542 15.812 17.922 1 80.44 106 ALA A CA 1
ATOM 847 C C . ALA A 1 106 ? -0.254 14.398 17.422 1 80.44 106 ALA A C 1
ATOM 849 O O . ALA A 1 106 ? -0.757 13.422 17.984 1 80.44 106 ALA A O 1
ATOM 850 N N . PRO A 1 107 ? 0.548 14.312 16.406 1 83.06 107 PRO A N 1
ATOM 851 C CA . PRO A 1 107 ? 1.043 12.992 16 1 83.06 107 PRO A CA 1
ATOM 852 C C . PRO A 1 107 ? 1.811 12.297 17.125 1 83.06 107 PRO A C 1
ATOM 854 O O . PRO A 1 107 ? 2.424 12.953 17.969 1 83.06 107 PRO A O 1
ATOM 857 N N . LEU A 1 108 ? 1.738 11.023 17.062 1 84.38 108 LEU A N 1
ATOM 858 C CA . LEU A 1 108 ? 2.402 10.219 18.078 1 84.38 108 LEU A CA 1
ATOM 859 C C . LEU A 1 108 ? 3.752 9.711 17.578 1 84.38 108 LEU A C 1
ATOM 861 O O . LEU A 1 108 ? 3.928 9.484 16.375 1 84.38 108 LEU A O 1
ATOM 865 N N . ARG A 1 109 ? 4.629 9.484 18.578 1 83.94 109 ARG A N 1
ATOM 866 C CA . ARG A 1 109 ? 5.949 8.953 18.266 1 83.94 109 ARG A CA 1
ATOM 867 C C . ARG A 1 109 ? 5.953 7.426 18.344 1 83.94 109 ARG A C 1
ATOM 869 O O . ARG A 1 109 ? 6.891 6.781 17.859 1 83.94 109 ARG A O 1
ATOM 876 N N . CYS A 1 110 ? 4.906 6.984 18.922 1 89.5 110 CYS A N 1
ATOM 877 C CA . CYS A 1 110 ? 4.816 5.543 19.141 1 89.5 110 CYS A CA 1
ATOM 878 C C . CYS A 1 110 ? 3.586 4.969 18.438 1 89.5 110 CYS A C 1
ATOM 880 O O . CYS A 1 110 ? 2.547 5.625 18.359 1 89.5 110 CYS A O 1
ATOM 882 N N . VAL A 1 111 ? 3.768 3.744 18 1 90.5 111 VAL A N 1
ATOM 883 C CA . VAL A 1 111 ? 2.582 3.029 17.547 1 90.5 111 VAL A CA 1
ATOM 884 C C . VAL A 1 111 ? 1.608 2.846 18.703 1 90.5 111 VAL A C 1
ATOM 886 O O . VAL A 1 111 ? 1.979 2.314 19.766 1 90.5 111 VAL A O 1
ATOM 889 N N . PRO A 1 112 ? 0.407 3.305 18.531 1 88.75 112 PRO A N 1
ATOM 890 C CA . PRO A 1 112 ? -0.553 3.227 19.641 1 88.75 112 PRO A CA 1
ATOM 891 C C . PRO A 1 112 ? -0.828 1.79 20.078 1 88.75 112 PRO A C 1
ATOM 893 O O . PRO A 1 112 ? -0.8 0.872 19.266 1 88.75 112 PRO A O 1
ATOM 896 N N . ASP A 1 113 ? -1.248 1.642 21.297 1 87.94 113 ASP A N 1
ATOM 897 C CA . ASP A 1 113 ? -1.545 0.336 21.875 1 87.94 113 ASP A CA 1
ATOM 898 C C . ASP A 1 113 ? -2.805 -0.267 21.266 1 87.94 113 ASP A C 1
ATOM 900 O O . ASP A 1 113 ? -3.033 -1.475 21.359 1 87.94 113 ASP A O 1
ATOM 904 N N . THR A 1 114 ? -3.578 0.577 20.703 1 86.44 114 THR A N 1
ATOM 905 C CA . THR A 1 114 ? -4.824 0.105 20.109 1 86.44 114 THR A CA 1
ATOM 906 C C . THR A 1 114 ? -4.551 -0.72 18.859 1 86.44 114 THR A C 1
ATOM 908 O O . THR A 1 114 ? -5.434 -1.43 18.375 1 86.44 114 THR A O 1
ATOM 911 N N . LEU A 1 115 ? -3.348 -0.581 18.359 1 89.12 115 LEU A N 1
ATOM 912 C CA . LEU A 1 115 ? -2.986 -1.372 17.188 1 89.12 115 LEU A CA 1
ATOM 913 C C . LEU A 1 115 ? -2.357 -2.699 17.594 1 89.12 115 LEU A C 1
ATOM 915 O O . LEU A 1 115 ? -1.563 -2.748 18.531 1 89.12 115 LEU A O 1
ATOM 919 N N . ASN A 1 116 ? -2.699 -3.736 16.859 1 91.12 116 ASN A N 1
ATOM 920 C CA . ASN A 1 116 ? -2.154 -5.059 17.141 1 91.12 116 ASN A CA 1
ATOM 921 C C . ASN A 1 116 ? -1.133 -5.484 16.094 1 91.12 116 ASN A C 1
ATOM 923 O O . ASN A 1 116 ? -1.412 -5.43 14.891 1 91.12 116 ASN A O 1
ATOM 927 N N . TYR A 1 117 ? -0.066 -5.934 16.594 1 93.44 117 TYR A N 1
ATOM 928 C CA . TYR A 1 117 ? 0.961 -6.43 15.688 1 93.44 117 TYR A CA 1
ATOM 929 C C . TYR A 1 117 ? 0.493 -7.691 14.969 1 93.44 117 TYR A C 1
ATOM 931 O O . TYR A 1 117 ? -0.066 -8.594 15.594 1 93.44 117 TYR A O 1
ATOM 939 N N . VAL A 1 118 ? 0.721 -7.762 13.672 1 94.5 118 VAL A N 1
ATOM 940 C CA . VAL A 1 118 ? 0.306 -8.922 12.891 1 94.5 118 VAL A CA 1
ATOM 941 C C . VAL A 1 118 ? 1.537 -9.688 12.414 1 94.5 118 VAL A C 1
ATOM 943 O O . VAL A 1 118 ? 1.719 -10.859 12.766 1 94.5 118 VAL A O 1
ATOM 946 N N . THR A 1 119 ? 2.385 -9.039 11.602 1 95 119 THR A N 1
ATOM 947 C CA . THR A 1 119 ? 3.559 -9.703 11.047 1 95 119 THR A CA 1
ATOM 948 C C . THR A 1 119 ? 4.566 -8.68 10.531 1 95 119 THR A C 1
ATOM 950 O O . THR A 1 119 ? 4.277 -7.48 10.492 1 95 119 THR A O 1
ATOM 953 N N . SER A 1 120 ? 5.738 -9.18 10.289 1 96.81 120 SER A N 1
ATOM 954 C CA . SER A 1 120 ? 6.746 -8.43 9.555 1 96.81 120 SER A CA 1
ATOM 955 C C . SER A 1 120 ? 7.004 -9.047 8.18 1 96.81 120 SER A C 1
ATOM 957 O O . SER A 1 120 ? 6.891 -10.266 8.016 1 96.81 120 SER A O 1
ATOM 959 N N . PHE A 1 121 ? 7.32 -8.148 7.246 1 97.69 121 PHE A N 1
ATOM 960 C CA . PHE A 1 121 ? 7.691 -8.625 5.918 1 97.69 121 PHE A CA 1
ATOM 961 C C . PHE A 1 121 ? 8.539 -7.59 5.191 1 97.69 121 PHE A C 1
ATOM 963 O O . PHE A 1 121 ? 8.633 -6.438 5.617 1 97.69 121 PHE A O 1
ATOM 970 N N . ALA A 1 122 ? 9.172 -8.094 4.156 1 98.19 122 ALA A N 1
ATOM 971 C CA . ALA A 1 122 ? 9.992 -7.199 3.35 1 98.19 122 ALA A CA 1
ATOM 972 C C . ALA A 1 122 ? 9.242 -6.734 2.105 1 98.19 122 ALA A C 1
ATOM 974 O O . ALA A 1 122 ? 8.555 -7.523 1.457 1 98.19 122 ALA A O 1
ATOM 975 N N . LEU A 1 123 ? 9.336 -5.457 1.842 1 97.94 123 LEU A N 1
ATOM 976 C CA . LEU A 1 123 ? 8.875 -4.883 0.581 1 97.94 123 LEU A CA 1
ATOM 977 C C . LEU A 1 123 ? 10.016 -4.82 -0.433 1 97.94 123 LEU A C 1
ATOM 979 O O . LEU A 1 123 ? 11.188 -4.711 -0.055 1 97.94 123 LEU A O 1
ATOM 983 N N . GLY A 1 124 ? 9.578 -4.812 -1.7 1 94.75 124 GLY A N 1
ATOM 984 C CA . GLY A 1 124 ? 10.633 -4.879 -2.701 1 94.75 124 GLY A CA 1
ATOM 985 C C . GLY A 1 124 ? 11.445 -6.16 -2.625 1 94.75 124 GLY A C 1
ATOM 986 O O . GLY A 1 124 ? 10.984 -7.16 -2.072 1 94.75 124 GLY A O 1
ATOM 987 N N . ASN A 1 125 ? 12.516 -6.156 -3.334 1 93.44 125 ASN A N 1
ATOM 988 C CA . ASN A 1 125 ? 13.414 -7.297 -3.211 1 93.44 125 ASN A CA 1
ATOM 989 C C . ASN A 1 125 ? 14.234 -7.227 -1.926 1 93.44 125 ASN A C 1
ATOM 991 O O . ASN A 1 125 ? 15.383 -6.789 -1.941 1 93.44 125 ASN A O 1
ATOM 995 N N . GLN A 1 126 ? 13.555 -7.559 -0.912 1 94.62 126 GLN A N 1
ATOM 996 C CA . GLN A 1 126 ? 14.102 -7.562 0.44 1 94.62 126 GLN A CA 1
ATOM 997 C C . GLN A 1 126 ? 14.695 -6.203 0.798 1 94.62 126 GLN A C 1
ATOM 999 O O . GLN A 1 126 ? 15.703 -6.125 1.507 1 94.62 126 GLN A O 1
ATOM 1004 N N . ALA A 1 127 ? 14.125 -5.152 0.361 1 95.25 127 ALA A N 1
ATOM 1005 C CA . ALA A 1 127 ? 14.742 -3.83 0.448 1 95.25 127 ALA A CA 1
ATOM 1006 C C . ALA A 1 127 ? 14.305 -3.104 1.719 1 95.25 127 ALA A C 1
ATOM 1008 O O . ALA A 1 127 ? 15.086 -2.346 2.303 1 95.25 127 ALA A O 1
ATOM 1009 N N . LEU A 1 128 ? 13.102 -3.277 2.129 1 97.56 128 LEU A N 1
ATOM 1010 C CA . LEU A 1 128 ? 12.547 -2.572 3.279 1 97.56 128 LEU A CA 1
ATOM 1011 C C . LEU A 1 128 ? 11.766 -3.525 4.176 1 97.56 128 LEU A C 1
ATOM 1013 O O . LEU A 1 128 ? 10.688 -3.992 3.801 1 97.56 128 LEU A O 1
ATOM 1017 N N . LEU A 1 129 ? 12.305 -3.762 5.316 1 97.25 129 LEU A N 1
ATOM 1018 C CA . LEU A 1 129 ? 11.578 -4.562 6.297 1 97.25 129 LEU A CA 1
ATOM 1019 C C . LEU A 1 129 ? 10.547 -3.719 7.035 1 97.25 129 LEU A C 1
ATOM 1021 O O . LEU A 1 129 ? 10.875 -2.65 7.562 1 97.25 129 LEU A O 1
ATOM 1025 N N . VAL A 1 130 ? 9.305 -4.227 7.039 1 97.19 130 VAL A N 1
ATOM 1026 C CA . VAL A 1 130 ? 8.227 -3.443 7.633 1 97.19 130 VAL A CA 1
ATOM 1027 C C . VAL A 1 130 ? 7.449 -4.305 8.625 1 97.19 130 VAL A C 1
ATOM 1029 O O . VAL A 1 130 ? 7.543 -5.535 8.594 1 97.19 130 VAL A O 1
ATOM 1032 N N . ASP A 1 131 ? 6.754 -3.604 9.508 1 96 131 ASP A N 1
ATOM 1033 C CA . ASP A 1 131 ? 5.805 -4.219 10.43 1 96 131 ASP A CA 1
ATOM 1034 C C . ASP A 1 131 ? 4.367 -3.842 10.078 1 96 131 ASP A C 1
ATOM 1036 O O . ASP A 1 131 ? 4.09 -2.689 9.742 1 96 131 ASP A O 1
ATOM 1040 N N . SER A 1 132 ? 3.525 -4.84 10.164 1 95.56 132 SER A N 1
ATOM 1041 C CA . SER A 1 132 ? 2.105 -4.609 9.906 1 95.56 132 SER A CA 1
ATOM 1042 C C . SER A 1 132 ? 1.292 -4.699 11.195 1 95.56 132 SER A C 1
ATOM 1044 O O . SER A 1 132 ? 1.456 -5.641 11.977 1 95.56 132 SER A O 1
ATOM 1046 N N . TRP A 1 133 ? 0.456 -3.674 11.336 1 93 133 TRP A N 1
ATOM 1047 C CA . TRP A 1 133 ? -0.413 -3.559 12.5 1 93 133 TRP A CA 1
ATOM 1048 C C . TRP A 1 133 ? -1.879 -3.516 12.086 1 93 133 TRP A C 1
ATOM 1050 O O . TRP A 1 133 ? -2.248 -2.795 11.156 1 93 133 TRP A O 1
ATOM 1060 N N . LYS A 1 134 ? -2.691 -4.273 12.781 1 92.12 134 LYS A N 1
ATOM 1061 C CA . LYS A 1 134 ? -4.113 -4.293 12.453 1 92.12 134 LYS A CA 1
ATOM 1062 C C . LYS A 1 134 ? -4.863 -3.203 13.219 1 92.12 134 LYS A C 1
ATOM 1064 O O . LYS A 1 134 ? -4.645 -3.012 14.414 1 92.12 134 LYS A O 1
ATOM 1069 N N . LEU A 1 135 ? -5.715 -2.561 12.453 1 88.31 135 LEU A N 1
ATOM 1070 C CA . LEU A 1 135 ? -6.609 -1.578 13.055 1 88.31 135 LEU A CA 1
ATOM 1071 C C . LEU A 1 135 ? -7.75 -2.266 13.797 1 88.31 135 LEU A C 1
ATOM 1073 O O . LEU A 1 135 ? -8.234 -3.314 13.367 1 88.31 135 LEU A O 1
ATOM 1077 N N . ASN A 1 136 ? -8.242 -1.921 14.961 1 74.88 136 ASN A N 1
ATOM 1078 C CA . ASN A 1 136 ? -9.258 -2.553 15.797 1 74.88 136 ASN A CA 1
ATOM 1079 C C . ASN A 1 136 ? -10.656 -2.373 15.203 1 74.88 136 ASN A C 1
ATOM 1081 O O . ASN A 1 136 ? -11.508 -3.252 15.344 1 74.88 136 ASN A O 1
ATOM 1085 N N . SER A 1 137 ? -11.188 -1.242 14.945 1 63.81 137 SER A N 1
ATOM 1086 C CA . SER A 1 137 ? -12.617 -1.075 14.695 1 63.81 137 SER A CA 1
ATOM 1087 C C . SER A 1 137 ? -13.023 -1.713 13.367 1 63.81 137 SER A C 1
ATOM 1089 O O . SER A 1 137 ? -13.883 -2.6 13.336 1 63.81 137 SER A O 1
ATOM 1091 N N . ASP A 1 138 ? -12.977 -1.134 12.164 1 63.22 138 ASP A N 1
ATOM 1092 C CA . ASP A 1 138 ? -13.664 -1.553 10.945 1 63.22 138 ASP A CA 1
ATOM 1093 C C . ASP A 1 138 ? -12.734 -2.332 10.023 1 63.22 138 ASP A C 1
ATOM 1095 O O . ASP A 1 138 ? -13.18 -2.941 9.055 1 63.22 138 ASP A O 1
ATOM 1099 N N . GLY A 1 139 ? -11.414 -2.344 10.422 1 78.31 139 GLY A N 1
ATOM 1100 C CA . GLY A 1 139 ? -10.492 -3.166 9.656 1 78.31 139 GLY A CA 1
ATOM 1101 C C . GLY A 1 139 ? -9.406 -2.363 8.969 1 78.31 139 GLY A C 1
ATOM 1102 O O . GLY A 1 139 ? -9.43 -1.131 8.984 1 78.31 139 GLY A O 1
ATOM 1103 N N . GLY A 1 140 ? -8.477 -3.057 8.547 1 89.31 140 GLY A N 1
ATOM 1104 C CA . GLY A 1 140 ? -7.363 -2.434 7.848 1 89.31 140 GLY A CA 1
ATOM 1105 C C . GLY A 1 140 ? -6.043 -2.596 8.578 1 89.31 140 GLY A C 1
ATOM 1106 O O . GLY A 1 140 ? -5.969 -3.293 9.594 1 89.31 140 GLY A O 1
ATOM 1107 N N . TYR A 1 141 ? -5.074 -1.964 7.996 1 93.44 141 TYR A N 1
ATOM 1108 C CA . TYR A 1 141 ? -3.713 -2.18 8.477 1 93.44 141 TYR A CA 1
ATOM 1109 C C . TYR A 1 141 ? -2.902 -0.889 8.422 1 93.44 141 TYR A C 1
ATOM 1111 O O . TYR A 1 141 ? -3.141 -0.038 7.559 1 93.44 141 TYR A O 1
ATOM 1119 N N . VAL A 1 142 ? -2.035 -0.799 9.375 1 93.44 142 VAL A N 1
ATOM 1120 C CA . VAL A 1 142 ? -0.964 0.192 9.328 1 93.44 142 VAL A CA 1
ATOM 1121 C C . VAL A 1 142 ? 0.382 -0.509 9.156 1 93.44 142 VAL A C 1
ATOM 1123 O O . VAL A 1 142 ? 0.646 -1.526 9.797 1 93.44 142 VAL A O 1
ATOM 1126 N N . THR A 1 143 ? 1.186 0.062 8.289 1 95.75 143 THR A N 1
ATOM 1127 C CA . THR A 1 143 ? 2.516 -0.492 8.062 1 95.75 143 THR A CA 1
ATOM 1128 C C . THR A 1 143 ? 3.596 0.523 8.43 1 95.75 143 THR A C 1
ATOM 1130 O O . THR A 1 143 ? 3.512 1.691 8.039 1 95.75 143 THR A O 1
ATOM 1133 N N . THR A 1 144 ? 4.543 0.068 9.188 1 94.88 144 THR A N 1
ATOM 1134 C CA . THR A 1 144 ? 5.668 0.908 9.594 1 94.88 144 THR A CA 1
ATOM 1135 C C . THR A 1 144 ? 6.992 0.212 9.297 1 94.88 144 THR A C 1
ATOM 1137 O O . THR A 1 144 ? 7.055 -1.018 9.234 1 94.88 144 THR A O 1
ATOM 1140 N N . GLY A 1 145 ? 8 1.034 9.125 1 94.88 145 GLY A N 1
ATOM 1141 C CA . GLY A 1 145 ? 9.328 0.442 9.031 1 94.88 145 GLY A CA 1
ATOM 1142 C C . GLY A 1 145 ? 9.773 -0.22 10.32 1 94.88 145 GLY A C 1
ATOM 1143 O O . GLY A 1 145 ? 9.547 0.315 11.414 1 94.88 145 GLY A O 1
ATOM 1144 N N . ARG A 1 146 ? 10.383 -1.3 10.188 1 93.62 146 ARG A N 1
ATOM 1145 C CA . ARG A 1 146 ? 10.836 -2.055 11.352 1 93.62 146 ARG A CA 1
ATOM 1146 C C . ARG A 1 146 ? 11.914 -1.288 12.109 1 93.62 146 ARG A C 1
ATOM 1148 O O . ARG A 1 146 ? 11.914 -1.279 13.344 1 93.62 146 ARG A O 1
ATOM 1155 N N . LYS A 1 147 ? 12.766 -0.692 11.414 1 89.25 147 LYS A N 1
ATOM 1156 C CA . LYS A 1 147 ? 13.969 -0.102 12.008 1 89.25 147 LYS A CA 1
ATOM 1157 C C . LYS A 1 147 ? 13.625 1.172 12.781 1 89.25 147 LYS A C 1
ATOM 1159 O O . LYS A 1 147 ? 14.195 1.435 13.836 1 89.25 147 LYS A O 1
ATOM 1164 N N . ASP A 1 148 ? 12.695 1.956 12.281 1 90.88 148 ASP A N 1
ATOM 1165 C CA . ASP A 1 148 ? 12.539 3.297 12.836 1 90.88 148 ASP A CA 1
ATOM 1166 C C . ASP A 1 148 ? 11.07 3.689 12.922 1 90.88 148 ASP A C 1
ATOM 1168 O O . ASP A 1 148 ? 10.742 4.863 13.125 1 90.88 148 ASP A O 1
ATOM 1172 N N . CYS A 1 149 ? 10.234 2.814 12.656 1 91.38 149 CYS A N 1
ATOM 1173 C CA . CYS A 1 149 ? 8.789 2.998 12.758 1 91.38 149 CYS A CA 1
ATOM 1174 C C . CYS A 1 149 ? 8.312 4.066 11.781 1 91.38 149 CYS A C 1
ATOM 1176 O O . CYS A 1 149 ? 7.238 4.645 11.969 1 91.38 149 CYS A O 1
ATOM 1178 N N . THR A 1 15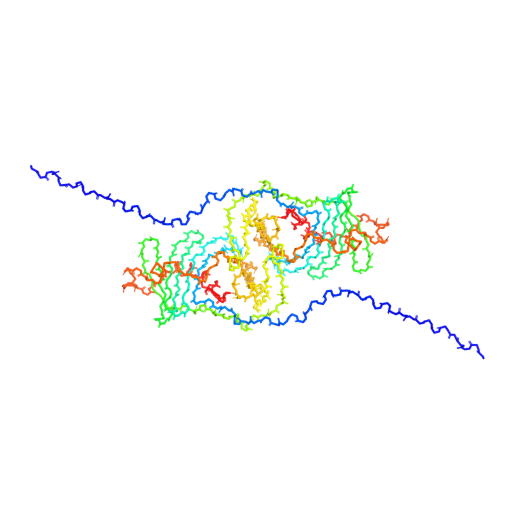0 ? 9.102 4.344 10.797 1 91.75 150 THR A N 1
ATOM 1179 C CA . THR A 1 150 ? 8.633 5.258 9.766 1 91.75 150 THR A CA 1
ATOM 1180 C C . THR A 1 150 ? 7.34 4.746 9.141 1 91.75 150 THR A C 1
ATOM 1182 O O . THR A 1 150 ? 7.234 3.568 8.789 1 91.75 150 THR A O 1
ATOM 1185 N N . PRO A 1 151 ? 6.363 5.629 9.062 1 92.5 151 PRO A N 1
ATOM 1186 C CA . PRO A 1 151 ? 5.125 5.172 8.43 1 92.5 151 PRO A CA 1
ATOM 1187 C C . PRO A 1 151 ? 5.305 4.848 6.949 1 92.5 151 PRO A C 1
ATOM 1189 O O . PRO A 1 151 ? 6.047 5.539 6.246 1 92.5 151 PRO A O 1
ATOM 1192 N N . VAL A 1 152 ? 4.637 3.828 6.527 1 95.94 152 VAL A N 1
ATOM 1193 C CA . VAL A 1 152 ? 4.762 3.402 5.137 1 95.94 152 VAL A CA 1
ATOM 1194 C C . VAL A 1 152 ? 3.396 3.461 4.453 1 95.94 152 VAL A C 1
ATOM 1196 O O . VAL A 1 152 ? 3.275 3.977 3.34 1 95.94 152 VAL A O 1
ATOM 1199 N N . SER A 1 153 ? 2.391 2.926 5.082 1 96 153 SER A N 1
ATOM 1200 C CA . SER A 1 153 ? 1.057 2.959 4.492 1 96 153 SER A CA 1
ATOM 1201 C C . SER A 1 153 ? -0.019 2.732 5.551 1 96 153 SER A C 1
ATOM 1203 O O . SER A 1 153 ? 0.27 2.238 6.641 1 96 153 SER A O 1
ATOM 1205 N N . VAL A 1 154 ? -1.215 3.15 5.207 1 93.25 154 VAL A N 1
ATOM 1206 C CA . VAL A 1 154 ? -2.418 2.881 5.988 1 93.25 154 VAL A CA 1
ATOM 1207 C C . VAL A 1 154 ? -3.551 2.451 5.055 1 93.25 154 VAL A C 1
ATOM 1209 O O . VAL A 1 154 ? -3.771 3.066 4.012 1 93.25 154 VAL A O 1
ATOM 1212 N N . THR A 1 155 ? -4.145 1.411 5.375 1 92.94 155 THR A N 1
ATOM 1213 C CA . THR A 1 155 ? -5.418 1.021 4.781 1 92.94 155 THR A CA 1
ATOM 1214 C C . THR A 1 155 ? -6.508 0.938 5.848 1 92.94 155 THR A C 1
ATOM 1216 O O . THR A 1 155 ? -6.402 0.154 6.793 1 92.94 155 THR A O 1
ATOM 1219 N N . SER A 1 156 ? -7.465 1.763 5.695 1 88.88 156 SER A N 1
ATOM 1220 C CA . SER A 1 156 ? -8.586 1.764 6.625 1 88.88 156 SER A CA 1
ATOM 1221 C C . SER A 1 156 ? -9.891 1.387 5.926 1 88.88 156 SER A C 1
ATOM 1223 O O . SER A 1 156 ? -10.258 1.995 4.918 1 88.88 156 SER A O 1
ATOM 1225 N N . ILE A 1 157 ? -10.492 0.407 6.43 1 87.38 157 ILE A N 1
ATOM 1226 C CA . ILE A 1 157 ? -11.789 -0.035 5.934 1 87.38 157 ILE A CA 1
ATOM 1227 C C . ILE A 1 157 ? -12.883 0.346 6.934 1 87.38 157 ILE A C 1
ATOM 1229 O O . ILE A 1 157 ? -12.859 -0.094 8.086 1 87.38 157 ILE A O 1
ATOM 1233 N N . ILE A 1 158 ? -13.773 1.178 6.492 1 81.5 158 ILE A N 1
ATOM 1234 C CA . ILE A 1 158 ? -14.812 1.698 7.375 1 81.5 158 ILE A CA 1
ATOM 1235 C C . ILE A 1 158 ? -16.188 1.219 6.898 1 81.5 158 ILE A C 1
ATOM 1237 O O . ILE A 1 158 ? -16.547 1.423 5.738 1 81.5 158 ILE A O 1
ATOM 1241 N N . LYS A 1 159 ? -16.844 0.557 7.785 1 78.19 159 LYS A N 1
ATOM 1242 C CA . LYS A 1 159 ? -18.219 0.153 7.461 1 78.19 159 LYS A CA 1
ATOM 1243 C C . LYS A 1 159 ? -19.188 1.33 7.574 1 78.19 159 LYS A C 1
ATOM 1245 O O . LYS A 1 159 ? -19.266 1.973 8.625 1 78.19 159 LYS A O 1
ATOM 1250 N N . ASP A 1 160 ? -19.609 1.654 6.387 1 66.31 160 ASP A N 1
ATOM 1251 C CA . ASP A 1 160 ? -20.641 2.691 6.418 1 66.31 160 ASP A CA 1
ATOM 1252 C C . ASP A 1 160 ? -22.031 2.082 6.328 1 66.31 160 ASP A C 1
ATOM 1254 O O . ASP A 1 160 ? -22.297 1.259 5.449 1 66.31 160 ASP A O 1
ATOM 1258 N N . PHE A 1 161 ? -22.828 2.113 7.246 1 57.72 161 PHE A N 1
ATOM 1259 C CA . PHE A 1 161 ? -24.156 1.525 7.379 1 57.72 161 PHE A CA 1
ATOM 1260 C C . PHE A 1 161 ? -24.953 1.696 6.094 1 57.72 161 PHE A C 1
ATOM 1262 O O . PHE A 1 161 ? -25.703 0.803 5.699 1 57.72 161 PHE A O 1
ATOM 1269 N N . GLN A 1 162 ? -24.844 2.766 5.52 1 57.94 162 GLN A N 1
ATOM 1270 C CA . GLN A 1 162 ? -25.75 3 4.398 1 57.94 162 GLN A CA 1
ATOM 1271 C C . GLN A 1 162 ? -25.094 2.621 3.072 1 57.94 162 GLN A C 1
ATOM 1273 O O . GLN A 1 162 ? -25.766 2.18 2.141 1 57.94 162 GLN A O 1
ATOM 1278 N N . GLU A 1 163 ? -23.844 2.689 3.156 1 61.03 163 GLU A N 1
ATOM 1279 C CA . GLU A 1 163 ? -23.203 2.756 1.849 1 61.03 163 GLU A CA 1
ATOM 1280 C C . GLU A 1 163 ? -22.219 1.6 1.657 1 61.03 163 GLU A C 1
ATOM 1282 O O . GLU A 1 163 ? -21.469 1.577 0.686 1 61.03 163 GLU A O 1
ATOM 1287 N N . GLY A 1 164 ? -22.391 0.622 2.633 1 70.12 164 GLY A N 1
ATOM 1288 C CA . GLY A 1 164 ? -21.422 -0.449 2.457 1 70.12 164 GLY A CA 1
ATOM 1289 C C . GLY A 1 164 ? -20.078 -0.155 3.105 1 70.12 164 GLY A C 1
ATOM 1290 O O . GLY A 1 164 ? -20.016 0.138 4.301 1 70.12 164 GLY A O 1
ATOM 1291 N N . PHE A 1 165 ? -19.016 -0.361 2.402 1 77.62 165 PHE A N 1
ATOM 1292 C CA . PHE A 1 165 ? -17.688 -0.123 2.973 1 77.62 165 PHE A CA 1
ATOM 1293 C C . PHE A 1 165 ? -17 1.034 2.266 1 77.62 165 PHE A C 1
ATOM 1295 O O . PHE A 1 165 ? -17.109 1.184 1.047 1 77.62 165 PHE A O 1
ATOM 1302 N N . SER A 1 166 ? -16.438 1.875 3.088 1 81.19 166 SER A N 1
ATOM 1303 C CA . SER A 1 166 ? -15.492 2.879 2.602 1 81.19 166 SER A CA 1
ATOM 1304 C C . SER A 1 166 ? -14.055 2.467 2.877 1 81.19 166 SER A C 1
ATOM 1306 O O . SER A 1 166 ? -13.758 1.89 3.926 1 81.19 166 SER A O 1
ATOM 1308 N N . THR A 1 167 ? -13.242 2.707 1.875 1 88.12 167 THR A N 1
ATOM 1309 C CA . THR A 1 167 ? -11.828 2.377 2.014 1 88.12 167 THR A CA 1
ATOM 1310 C C . THR A 1 167 ? -10.969 3.627 1.865 1 88.12 167 THR A C 1
ATOM 1312 O O . THR A 1 167 ? -11.156 4.414 0.937 1 88.12 167 THR A O 1
ATOM 1315 N N . ILE A 1 168 ? -10.117 3.842 2.816 1 89.12 168 ILE A N 1
ATOM 1316 C CA . ILE A 1 168 ? -9.109 4.891 2.717 1 89.12 168 ILE A CA 1
ATOM 1317 C C . ILE A 1 168 ? -7.715 4.266 2.65 1 89.12 168 ILE A C 1
ATOM 1319 O O . ILE A 1 168 ? -7.344 3.465 3.512 1 89.12 168 ILE A O 1
ATOM 1323 N N . ILE A 1 169 ? -7.027 4.586 1.664 1 92.94 169 ILE A N 1
ATOM 1324 C CA . ILE A 1 169 ? -5.652 4.129 1.481 1 92.94 169 ILE A CA 1
ATOM 1325 C C . ILE A 1 169 ? -4.703 5.324 1.512 1 92.94 169 ILE A C 1
ATOM 1327 O O . ILE A 1 169 ? -4.902 6.301 0.786 1 92.94 169 ILE A O 1
ATOM 1331 N N . VAL A 1 170 ? -3.721 5.223 2.344 1 94.38 170 VAL A N 1
ATOM 1332 C CA . VAL A 1 170 ? -2.693 6.254 2.426 1 94.38 170 VAL A CA 1
ATOM 1333 C C . VAL A 1 170 ? -1.32 5.637 2.164 1 94.38 170 VAL A C 1
ATOM 1335 O O . VAL A 1 170 ? -0.938 4.66 2.812 1 94.38 170 VAL A O 1
ATOM 1338 N N . THR A 1 171 ? -0.637 6.145 1.253 1 96.44 171 THR A N 1
ATOM 1339 C CA . THR A 1 171 ? 0.767 5.812 1.029 1 96.44 171 THR A CA 1
ATOM 1340 C C . THR A 1 171 ? 1.667 6.973 1.448 1 96.44 171 THR A C 1
ATOM 1342 O O . THR A 1 171 ? 1.481 8.102 0.997 1 96.44 171 THR A O 1
ATOM 1345 N N . VAL A 1 172 ? 2.629 6.664 2.297 1 96.25 172 VAL A N 1
ATOM 1346 C CA . VAL A 1 172 ? 3.562 7.695 2.738 1 96.25 172 VAL A CA 1
ATOM 1347 C C . VAL A 1 172 ? 4.754 7.754 1.784 1 96.25 172 VAL A C 1
ATOM 1349 O O . VAL A 1 172 ? 5.441 6.754 1.577 1 96.25 172 VAL A O 1
ATOM 1352 N N . MET A 1 173 ? 4.945 8.906 1.303 1 97.5 173 MET A N 1
ATOM 1353 C CA . MET A 1 173 ? 5.945 9.094 0.258 1 97.5 173 MET A CA 1
ATOM 1354 C C . MET A 1 173 ? 7.02 10.078 0.704 1 97.5 173 MET A C 1
ATOM 1356 O O . MET A 1 173 ? 6.715 11.086 1.345 1 97.5 173 MET A O 1
ATOM 1360 N N . ASN A 1 174 ? 8.242 9.766 0.444 1 97.44 174 ASN A N 1
ATOM 1361 C CA . ASN A 1 174 ? 9.383 10.664 0.598 1 97.44 174 ASN A CA 1
ATOM 1362 C C . ASN A 1 174 ? 9.516 11.164 2.035 1 97.44 174 ASN A C 1
ATOM 1364 O O . ASN A 1 174 ? 9.727 12.352 2.266 1 97.44 174 ASN A O 1
ATOM 1368 N N . PHE A 1 175 ? 9.336 10.289 2.92 1 95.19 175 PHE A N 1
ATOM 1369 C CA . PHE A 1 175 ? 9.562 10.617 4.324 1 95.19 175 PHE A CA 1
ATOM 1370 C C . PHE A 1 175 ? 11.016 11.016 4.555 1 95.19 175 PHE A C 1
ATOM 1372 O O . PHE A 1 175 ? 11.93 10.352 4.07 1 95.19 175 PHE A O 1
ATOM 1379 N N . THR A 1 176 ? 11.188 12.094 5.238 1 94.81 176 THR A N 1
ATOM 1380 C CA . THR A 1 176 ? 12.5 12.531 5.695 1 94.81 176 THR A CA 1
ATOM 1381 C C . THR A 1 176 ? 12.453 12.945 7.16 1 94.81 176 THR A C 1
ATOM 1383 O O . THR A 1 176 ? 11.43 13.445 7.637 1 94.81 176 THR A O 1
ATOM 1386 N N . ASP A 1 177 ? 13.57 12.789 7.777 1 93 177 ASP A N 1
ATOM 1387 C CA . ASP A 1 177 ? 13.617 13.055 9.211 1 93 177 ASP A CA 1
ATOM 1388 C C . ASP A 1 177 ? 14.008 14.5 9.492 1 93 177 ASP A C 1
ATOM 1390 O O . ASP A 1 177 ? 14.547 14.812 10.555 1 93 177 ASP A O 1
ATOM 1394 N N . SER A 1 178 ? 13.828 15.352 8.539 1 93.5 178 SER A N 1
ATOM 1395 C CA . SER A 1 178 ? 14.133 16.766 8.688 1 93.5 178 SER A CA 1
ATOM 1396 C C . SER A 1 178 ? 13.133 17.625 7.922 1 93.5 178 SER A C 1
ATOM 1398 O O . SER A 1 178 ? 12.477 17.156 6.996 1 93.5 178 SER A O 1
ATOM 1400 N N . VAL A 1 179 ? 13.07 18.844 8.383 1 96 179 VAL A N 1
ATOM 1401 C CA . VAL A 1 179 ? 12.203 19.828 7.723 1 96 179 VAL A CA 1
ATOM 1402 C C . VAL A 1 179 ? 13.055 20.922 7.078 1 96 179 VAL A C 1
ATOM 1404 O O . VAL A 1 179 ? 13.852 21.562 7.754 1 96 179 VAL A O 1
ATOM 1407 N N . SER A 1 180 ? 12.93 21.156 5.789 1 92.94 180 SER A N 1
ATOM 1408 C CA . SER A 1 180 ? 13.789 22.062 5.031 1 92.94 180 SER A CA 1
ATOM 1409 C C . SER A 1 180 ? 13.406 23.516 5.277 1 92.94 180 SER A C 1
ATOM 1411 O O . SER A 1 180 ? 14.273 24.391 5.312 1 92.94 180 SER A O 1
ATOM 1413 N N . ASP A 1 181 ? 12.211 23.875 5.406 1 96.31 181 ASP A N 1
ATOM 1414 C CA . ASP A 1 181 ? 11.727 25.234 5.562 1 96.31 181 ASP A CA 1
ATOM 1415 C C . ASP A 1 181 ? 10.727 25.344 6.707 1 96.31 181 ASP A C 1
ATOM 1417 O O . ASP A 1 181 ? 9.516 25.453 6.473 1 96.31 181 ASP A O 1
ATOM 1421 N N . PRO A 1 182 ? 11.305 25.453 7.918 1 96.44 182 PRO A N 1
ATOM 1422 C CA . PRO A 1 182 ? 10.383 25.469 9.055 1 96.44 182 PRO A CA 1
ATOM 1423 C C . PRO A 1 182 ? 9.43 26.656 9.016 1 96.44 182 PRO A C 1
ATOM 1425 O O . PRO A 1 182 ? 8.273 26.547 9.438 1 96.44 182 PRO A O 1
ATOM 1428 N N . ASP A 1 183 ? 9.844 27.781 8.531 1 96.5 183 ASP A N 1
ATOM 1429 C CA . ASP A 1 183 ? 8.961 28.938 8.477 1 96.5 183 ASP A CA 1
ATOM 1430 C C . ASP A 1 183 ? 7.766 28.688 7.562 1 96.5 183 ASP A C 1
ATOM 1432 O O . ASP A 1 183 ? 6.641 29.062 7.887 1 96.5 183 ASP A O 1
ATOM 1436 N N . TYR A 1 184 ? 8.016 28.078 6.516 1 97.5 184 TYR A N 1
ATOM 1437 C CA . TYR A 1 184 ? 6.934 27.75 5.594 1 97.5 184 TYR A CA 1
ATOM 1438 C C . TYR A 1 184 ? 5.926 26.812 6.242 1 97.5 184 TYR A C 1
ATOM 1440 O O . TYR A 1 184 ? 4.719 26.938 6.027 1 97.5 184 TYR A O 1
ATOM 1448 N N . TRP A 1 185 ? 6.43 25.922 7.059 1 97.88 185 TRP A N 1
ATOM 1449 C CA . TRP A 1 185 ? 5.574 24.844 7.531 1 97.88 185 TRP A CA 1
ATOM 1450 C C . TRP A 1 185 ? 4.898 25.219 8.844 1 97.88 185 TRP A C 1
ATOM 1452 O O . TRP A 1 185 ? 3.795 24.75 9.141 1 97.88 185 TRP A O 1
ATOM 1462 N N . PHE A 1 186 ? 5.523 26.109 9.555 1 96.81 186 PHE A N 1
ATOM 1463 C CA . PHE A 1 186 ? 5.047 26.188 10.93 1 96.81 186 PHE A CA 1
ATOM 1464 C C . PHE A 1 186 ? 4.645 27.609 11.289 1 96.81 186 PHE A C 1
ATOM 1466 O O . PHE A 1 186 ? 4.062 27.844 12.352 1 96.81 186 PHE A O 1
ATOM 1473 N N . VAL A 1 187 ? 4.852 28.547 10.414 1 96.56 187 VAL A N 1
ATOM 1474 C CA . VAL A 1 187 ? 4.484 29.938 10.711 1 96.56 187 VAL A CA 1
ATOM 1475 C C . VAL A 1 187 ? 3.273 30.328 9.875 1 96.56 187 VAL A C 1
ATOM 1477 O O . VAL A 1 187 ? 3.383 30.516 8.656 1 96.56 187 VAL A O 1
ATOM 1480 N N . PRO A 1 188 ? 2.164 30.516 10.5 1 96.06 188 PRO A N 1
ATOM 1481 C CA . PRO A 1 188 ? 1.002 30.984 9.742 1 96.06 188 PRO A CA 1
ATOM 1482 C C . PRO A 1 188 ? 1.206 32.375 9.141 1 96.06 188 PRO A C 1
ATOM 1484 O O . PRO A 1 188 ? 1.929 33.188 9.711 1 96.06 188 PRO A O 1
ATOM 1487 N N . PRO A 1 189 ? 0.568 32.594 8.078 1 95.31 189 PRO A N 1
ATOM 1488 C CA . PRO A 1 189 ? 0.688 33.938 7.496 1 95.31 189 PRO A CA 1
ATOM 1489 C C . PRO A 1 189 ? -0.006 35.031 8.328 1 95.31 189 PRO A C 1
ATOM 1491 O O . PRO A 1 189 ? -0.785 34.688 9.234 1 95.31 189 PRO A O 1
ATOM 1494 N N . ALA A 1 190 ? 0.258 36.219 7.965 1 92.94 190 ALA A N 1
ATOM 1495 C CA . ALA A 1 190 ? -0.225 37.375 8.727 1 92.94 190 ALA A CA 1
ATOM 1496 C C . ALA A 1 190 ? -1.751 37.406 8.734 1 92.94 190 ALA A C 1
ATOM 1498 O O . ALA A 1 190 ? -2.357 37.906 9.695 1 92.94 190 ALA A O 1
ATOM 1499 N N . SER A 1 191 ? -2.393 36.906 7.75 1 91.44 191 SER A N 1
ATOM 1500 C CA . SER A 1 191 ? -3.848 36.906 7.645 1 91.44 191 SER A CA 1
ATOM 1501 C C . SER A 1 191 ? -4.484 36.125 8.789 1 91.44 191 SER A C 1
ATOM 1503 O O . SER A 1 191 ? -5.676 36.281 9.07 1 91.44 191 SER A O 1
ATOM 1505 N N . CYS A 1 192 ? -3.699 35.281 9.422 1 94.31 192 CYS A N 1
ATOM 1506 C CA . CYS A 1 192 ? -4.25 34.406 10.469 1 94.31 192 CYS A CA 1
ATOM 1507 C C . CYS A 1 192 ? -4.297 35.156 11.805 1 94.31 192 CYS A C 1
ATOM 1509 O O . CYS A 1 192 ? -4.945 34.688 12.742 1 94.31 192 CYS A O 1
ATOM 1511 N N . SER A 1 193 ? -3.635 36.25 11.93 1 88.88 193 SER A N 1
ATOM 1512 C CA . SER A 1 193 ? -3.623 37 13.18 1 88.88 193 SER A CA 1
ATOM 1513 C C . SER A 1 193 ? -5.027 37.438 13.578 1 88.88 193 SER A C 1
ATOM 1515 O O . SER A 1 193 ? -5.344 37.531 14.766 1 88.88 193 SER A O 1
ATOM 1517 N N . ASN A 1 194 ? -5.898 37.656 12.648 1 84.25 194 ASN A N 1
ATOM 1518 C CA . ASN A 1 194 ? -7.266 38.094 12.914 1 84.25 194 ASN A CA 1
ATOM 1519 C C . ASN A 1 194 ? -8.281 37.031 12.477 1 84.25 194 ASN A C 1
ATOM 1521 O O . ASN A 1 194 ? -9.414 37.375 12.133 1 84.25 194 ASN A O 1
ATOM 1525 N N . ALA A 1 195 ? -7.719 35.844 12.484 1 86.94 195 ALA A N 1
ATOM 1526 C CA . ALA A 1 195 ? -8.57 34.781 11.953 1 86.94 195 ALA A CA 1
ATOM 1527 C C . ALA A 1 195 ? -9.82 34.594 12.812 1 86.94 195 ALA A C 1
ATOM 1529 O O . ALA A 1 195 ? -9.758 34.75 14.039 1 86.94 195 ALA A O 1
ATOM 1530 N N . THR A 1 196 ? -10.914 34.469 12.133 1 75.94 196 THR A N 1
ATOM 1531 C CA . THR A 1 196 ? -12.188 34.25 12.805 1 75.94 196 THR A CA 1
ATOM 1532 C C . THR A 1 196 ? -12.383 32.75 13.078 1 75.94 196 THR A C 1
ATOM 1534 O O . THR A 1 196 ? -11.836 31.906 12.367 1 75.94 196 THR A O 1
ATOM 1537 N N . GLN A 1 197 ? -13.055 32.406 14.078 1 72.69 197 GLN A N 1
ATOM 153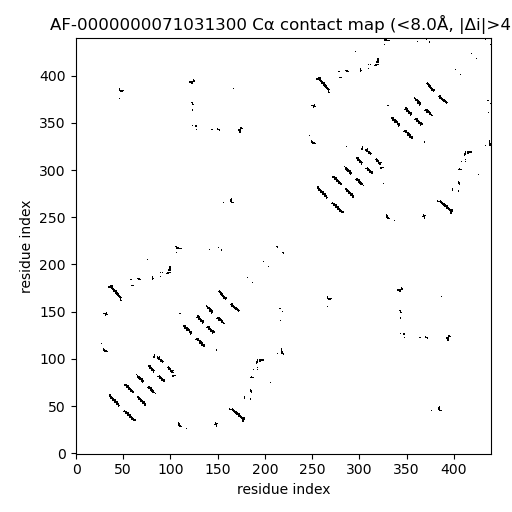8 C CA . GLN A 1 197 ? -13.266 31.031 14.523 1 72.69 197 GLN A CA 1
ATOM 1539 C C . GLN A 1 197 ? -14.289 30.312 13.648 1 72.69 197 GLN A C 1
ATOM 1541 O O . GLN A 1 197 ? -14.469 29.094 13.75 1 72.69 197 GLN A O 1
ATOM 1546 N N . GLN A 1 198 ? -14.766 30.938 12.648 1 66.56 198 GLN A N 1
ATOM 1547 C CA . GLN A 1 198 ? -15.867 30.25 11.984 1 66.56 198 GLN A CA 1
ATOM 1548 C C . GLN A 1 198 ? -15.422 29.672 10.641 1 66.56 198 GLN A C 1
ATOM 1550 O O . GLN A 1 198 ? -15.195 30.406 9.688 1 66.56 198 GLN A O 1
ATOM 1555 N N . VAL A 1 199 ? -15.148 28.359 10.68 1 69.12 199 VAL A N 1
ATOM 1556 C CA . VAL A 1 199 ? -14.906 27.688 9.406 1 69.12 199 VAL A CA 1
ATOM 1557 C C . VAL A 1 199 ? -16.234 27.406 8.719 1 69.12 199 VAL A C 1
ATOM 1559 O O . VAL A 1 199 ? -17.125 26.75 9.289 1 69.12 199 VAL A O 1
ATOM 1562 N N . PRO A 1 200 ? -16.359 27.969 7.535 1 74 200 PRO A N 1
ATOM 1563 C CA . PRO A 1 200 ? -17.609 27.672 6.836 1 74 200 PRO A CA 1
ATOM 1564 C C . PRO A 1 200 ? -17.875 26.172 6.727 1 74 200 PRO A C 1
ATOM 1566 O O . PRO A 1 200 ? -16.938 25.391 6.539 1 74 200 PRO A O 1
ATOM 1569 N N . LYS A 1 201 ? -19.094 25.781 6.887 1 70.19 201 LYS A N 1
ATOM 1570 C CA . LYS A 1 201 ? -19.547 24.391 6.957 1 70.19 201 LYS A CA 1
ATOM 1571 C C . LYS A 1 201 ? -19.016 23.578 5.777 1 70.19 201 LYS A C 1
ATOM 1573 O O . LYS A 1 201 ? -18.516 22.469 5.953 1 70.19 201 LYS A O 1
ATOM 1578 N N . PRO A 1 202 ? -19.141 24.109 4.574 1 66.12 202 PRO A N 1
ATOM 1579 C CA . PRO A 1 202 ? -18.625 23.312 3.455 1 66.12 202 PRO A CA 1
ATOM 1580 C C . PRO A 1 202 ? -17.141 22.969 3.609 1 66.12 202 PRO A C 1
ATOM 1582 O O . PRO A 1 202 ? -16.703 21.906 3.162 1 66.12 202 PRO A O 1
ATOM 1585 N N . PHE A 1 203 ? -16.531 23.844 4.352 1 69.44 203 PHE A N 1
ATOM 1586 C CA . PHE A 1 203 ? -15.094 23.625 4.527 1 69.44 203 PHE A CA 1
ATOM 1587 C C . PHE A 1 203 ? -14.828 22.609 5.633 1 69.44 203 PHE A C 1
ATOM 1589 O O . PHE A 1 203 ? -13.883 21.828 5.547 1 69.44 203 PHE A O 1
ATOM 1596 N N . LEU A 1 204 ? -15.727 22.656 6.566 1 68.19 204 LEU A N 1
ATOM 1597 C CA . LEU A 1 204 ? -15.57 21.688 7.633 1 68.19 204 LEU A CA 1
ATOM 1598 C C . LEU A 1 204 ? -15.648 20.266 7.086 1 68.19 204 LEU A C 1
ATOM 1600 O O . LEU A 1 204 ? -14.914 19.375 7.531 1 68.19 204 LEU A O 1
ATOM 1604 N N . LYS A 1 205 ? -16.516 20.062 6.168 1 65.31 205 LYS A N 1
ATOM 1605 C CA . LYS A 1 205 ? -16.672 18.75 5.551 1 65.31 205 LYS A CA 1
ATOM 1606 C C . LYS A 1 205 ? -15.383 18.328 4.848 1 65.31 205 LYS A C 1
ATOM 1608 O O . LYS A 1 205 ? -15.008 17.156 4.887 1 65.31 205 LYS A O 1
ATOM 1613 N N . ARG A 1 206 ? -14.727 19.297 4.301 1 64.5 206 ARG A N 1
ATOM 1614 C CA . ARG A 1 206 ? -13.477 19.031 3.582 1 64.5 206 ARG A CA 1
ATOM 1615 C C . ARG A 1 206 ? -12.344 18.703 4.547 1 64.5 206 ARG A C 1
ATOM 1617 O O . ARG A 1 206 ? -11.523 17.828 4.273 1 64.5 206 ARG A O 1
ATOM 1624 N N . LEU A 1 207 ? -12.383 19.359 5.695 1 70.5 207 LEU A N 1
ATOM 1625 C CA . LEU A 1 207 ? -11.375 19.156 6.734 1 70.5 207 LEU A CA 1
ATOM 1626 C C . LEU A 1 207 ? -11.539 17.781 7.375 1 70.5 207 LEU A C 1
ATOM 1628 O O . LEU A 1 207 ? -10.578 17.234 7.934 1 70.5 207 LEU A O 1
ATOM 1632 N N . ASN A 1 208 ? -12.656 17.297 7.047 1 71.94 208 ASN A N 1
ATOM 1633 C CA . ASN A 1 208 ? -12.992 16.031 7.699 1 71.94 208 ASN A CA 1
ATOM 1634 C C . ASN A 1 208 ? -12.117 14.891 7.203 1 71.94 208 ASN A C 1
ATOM 1636 O O . ASN A 1 208 ? -11.773 13.984 7.969 1 71.94 208 ASN A O 1
ATOM 1640 N N . VAL A 1 209 ? -11.617 15.008 5.996 1 73.25 209 VAL A N 1
ATOM 1641 C CA . VAL A 1 209 ? -10.781 13.922 5.5 1 73.25 209 VAL A CA 1
ATOM 1642 C C . VAL A 1 209 ? -9.445 13.914 6.242 1 73.25 209 VAL A C 1
ATOM 1644 O O . VAL A 1 209 ? -8.984 12.867 6.684 1 73.25 209 VAL A O 1
ATOM 1647 N N . LEU A 1 210 ? -8.859 15.094 6.379 1 78.31 210 LEU A N 1
ATOM 1648 C CA . LEU A 1 210 ? -7.605 15.18 7.117 1 78.31 210 LEU A CA 1
ATOM 1649 C C . LEU A 1 210 ? -7.793 14.727 8.562 1 78.31 210 LEU A C 1
ATOM 1651 O O . LEU A 1 210 ? -6.961 13.992 9.094 1 78.31 210 LEU A O 1
ATOM 1655 N N . LYS A 1 211 ? -8.883 15.141 9.078 1 77.38 211 LYS A N 1
ATOM 1656 C CA . LYS A 1 211 ? -9.18 14.734 10.445 1 77.38 211 LYS A CA 1
ATOM 1657 C C . LYS A 1 211 ? -9.32 13.219 10.555 1 77.38 211 LYS A C 1
ATOM 1659 O O . LYS A 1 211 ? -8.828 12.602 11.5 1 77.38 211 LYS A O 1
ATOM 1664 N N . ARG A 1 212 ? -9.922 12.68 9.594 1 73.75 212 ARG A N 1
ATOM 1665 C CA . ARG A 1 212 ? -10.094 11.227 9.586 1 73.75 212 ARG A CA 1
ATOM 1666 C C . ARG A 1 212 ? -8.75 10.523 9.414 1 73.75 212 ARG A C 1
ATOM 1668 O O . ARG A 1 212 ? -8.5 9.492 10.047 1 73.75 212 ARG A O 1
ATOM 1675 N N . LEU A 1 213 ? -7.996 11.078 8.57 1 77.88 213 LEU A N 1
ATOM 1676 C CA . LEU A 1 213 ? -6.676 10.5 8.352 1 77.88 213 LEU A CA 1
ATOM 1677 C C . LEU A 1 213 ? -5.832 10.586 9.617 1 77.88 213 LEU A C 1
ATOM 1679 O O . LEU A 1 213 ? -5.141 9.633 9.977 1 77.88 213 LEU A O 1
ATOM 1683 N N . ARG A 1 214 ? -5.973 11.672 10.273 1 79.44 214 ARG A N 1
ATOM 1684 C CA . ARG A 1 214 ? -5.25 11.844 11.531 1 79.44 214 ARG A CA 1
ATOM 1685 C C . ARG A 1 214 ? -5.734 10.844 12.578 1 79.44 214 ARG A C 1
ATOM 1687 O O . ARG A 1 214 ? -4.934 10.297 13.336 1 79.44 214 ARG A O 1
ATOM 1694 N N . ALA A 1 215 ? -6.973 10.609 12.5 1 72.69 215 ALA A N 1
ATOM 1695 C CA . ALA A 1 215 ? -7.543 9.664 13.453 1 72.69 215 ALA A CA 1
ATOM 1696 C C . ALA A 1 215 ? -7.121 8.234 13.125 1 72.69 215 ALA A C 1
ATOM 1698 O O . ALA A 1 215 ? -6.961 7.402 14.023 1 72.69 215 ALA A O 1
ATOM 1699 N N . ALA A 1 216 ? -6.977 8.016 11.875 1 67.81 216 ALA A N 1
ATOM 1700 C CA . ALA A 1 216 ? -6.676 6.66 11.43 1 67.81 216 ALA A CA 1
ATOM 1701 C C . ALA A 1 216 ? -5.176 6.387 11.477 1 67.81 216 ALA A C 1
ATOM 1703 O O . ALA A 1 216 ? -4.746 5.234 11.367 1 67.81 216 ALA A O 1
ATOM 1704 N N . THR A 1 217 ? -4.504 7.492 11.594 1 75.25 217 THR A N 1
ATOM 1705 C CA . THR A 1 217 ? -3.051 7.367 11.578 1 75.25 217 THR A CA 1
ATOM 1706 C C . THR A 1 217 ? -2.443 7.902 12.867 1 75.25 217 THR A C 1
ATOM 1708 O O . THR A 1 217 ? -3.088 8.664 13.594 1 75.25 217 THR A O 1
ATOM 1711 N N . PHE A 1 218 ? -1.331 7.445 13.266 1 75.56 218 PHE A N 1
ATOM 1712 C CA . PHE A 1 218 ? -0.703 7.957 14.477 1 75.56 218 PHE A CA 1
ATOM 1713 C C . PHE A 1 218 ? 0.402 8.953 14.133 1 75.56 218 PHE A C 1
ATOM 1715 O O . PHE A 1 218 ? 0.936 9.625 15.016 1 75.56 218 PHE A O 1
ATOM 1722 N N . PHE A 1 219 ? 0.653 9.102 12.859 1 77.06 219 PHE A N 1
ATOM 1723 C CA . PHE A 1 219 ? 1.803 9.914 12.484 1 77.06 219 PHE A CA 1
ATOM 1724 C C . PHE A 1 219 ? 1.357 11.172 11.758 1 77.06 219 PHE A C 1
ATOM 1726 O O . PHE A 1 219 ? 2.189 11.984 11.344 1 77.06 219 PHE A O 1
ATOM 1733 N N . LEU A 1 220 ? 0.046 11.312 11.547 1 78.56 220 LEU A N 1
ATOM 1734 C CA . LEU A 1 220 ? -0.488 12.523 10.938 1 78.56 220 LEU A CA 1
ATOM 1735 C C . LEU A 1 220 ? -1.259 13.352 11.961 1 78.56 220 LEU A C 1
ATOM 1737 O O . LEU A 1 220 ? -1.933 12.805 12.828 1 78.56 220 LEU A O 1
ATOM 1741 N N . MET B 1 1 ? 4.84 68.938 -21.75 1 24.59 1 MET B N 1
ATOM 1742 C CA . MET B 1 1 ? 6.035 68.438 -21.062 1 24.59 1 MET B CA 1
ATOM 1743 C C . MET B 1 1 ? 5.695 67.25 -20.141 1 24.59 1 MET B C 1
ATOM 1745 O O . MET B 1 1 ? 6.582 66.5 -19.719 1 24.59 1 MET B O 1
ATOM 1749 N N . ILE B 1 2 ? 4.535 67.25 -19.5 1 30.2 2 ILE B N 1
ATOM 1750 C CA . ILE B 1 2 ? 4.301 66.625 -18.203 1 30.2 2 ILE B CA 1
ATOM 1751 C C . ILE B 1 2 ? 4.227 65.062 -18.375 1 30.2 2 ILE B C 1
ATOM 1753 O O . ILE B 1 2 ? 3.895 64.375 -17.438 1 30.2 2 ILE B O 1
ATOM 1757 N N . SER B 1 3 ? 4.25 64.625 -19.562 1 29.33 3 SER B N 1
ATOM 1758 C CA . SER B 1 3 ? 3.732 63.312 -19.938 1 29.33 3 SER B CA 1
ATOM 1759 C C . SER B 1 3 ? 4.59 62.188 -19.344 1 29.33 3 SER B C 1
ATOM 1761 O O . SER B 1 3 ? 4.473 61.031 -19.75 1 29.33 3 SER B O 1
ATOM 1763 N N . GLN B 1 4 ? 5.711 62.562 -18.609 1 31 4 GLN B N 1
ATOM 1764 C CA . GLN B 1 4 ? 6.781 61.594 -18.422 1 31 4 GLN B CA 1
ATOM 1765 C C . GLN B 1 4 ? 6.367 60.531 -17.422 1 31 4 GLN B C 1
ATOM 176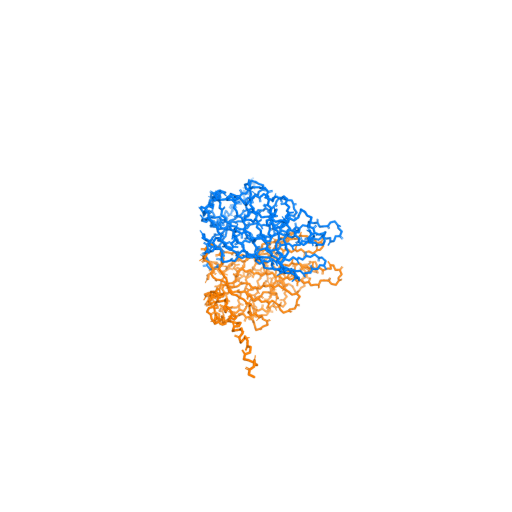7 O O . GLN B 1 4 ? 6.906 60.438 -16.312 1 31 4 GLN B O 1
ATOM 1772 N N . SER B 1 5 ? 5.055 60.406 -17.125 1 26.38 5 SER B N 1
ATOM 1773 C CA . SER B 1 5 ? 4.746 59.656 -15.914 1 26.38 5 SER B CA 1
ATOM 1774 C C . SER B 1 5 ? 5.535 58.344 -15.852 1 26.38 5 SER B C 1
ATOM 1776 O O . SER B 1 5 ? 6.062 57.906 -16.875 1 26.38 5 SER B O 1
ATOM 1778 N N . MET B 1 6 ? 5.285 57.438 -14.609 1 23.5 6 MET B N 1
ATOM 1779 C CA . MET B 1 6 ? 5.793 56.5 -13.609 1 23.5 6 MET B CA 1
ATOM 1780 C C . MET B 1 6 ? 5.871 55.062 -14.172 1 23.5 6 MET B C 1
ATOM 1782 O O . MET B 1 6 ? 4.84 54.438 -14.406 1 23.5 6 MET B O 1
ATOM 1786 N N . LYS B 1 7 ? 6.789 54.719 -15.117 1 29.12 7 LYS B N 1
ATOM 1787 C CA . LYS B 1 7 ? 7.082 53.375 -15.555 1 29.12 7 LYS B CA 1
ATOM 1788 C C . LYS B 1 7 ? 7.293 52.438 -14.359 1 29.12 7 LYS B C 1
ATOM 1790 O O . LYS B 1 7 ? 8.359 52.438 -13.75 1 29.12 7 LYS B O 1
ATOM 1795 N N . CYS B 1 8 ? 6.262 52.438 -13.32 1 25.47 8 CYS B N 1
ATOM 1796 C CA . CYS B 1 8 ? 6.453 51.5 -12.227 1 25.47 8 CYS B CA 1
ATOM 1797 C C . CYS B 1 8 ? 6.812 50.094 -12.75 1 25.47 8 CYS B C 1
ATOM 1799 O O . CYS B 1 8 ? 6.039 49.5 -13.492 1 25.47 8 CYS B O 1
ATOM 1801 N N . PHE B 1 9 ? 8.109 49.844 -12.836 1 26.12 9 PHE B N 1
ATOM 1802 C CA . PHE B 1 9 ? 8.773 48.594 -13.125 1 26.12 9 PHE B CA 1
ATOM 1803 C C . PHE B 1 9 ? 8.266 47.469 -12.195 1 26.12 9 PHE B C 1
ATOM 1805 O O . PHE B 1 9 ? 8.523 47.5 -10.992 1 26.12 9 PHE B O 1
ATOM 1812 N N . LEU B 1 10 ? 7.039 46.969 -12.352 1 26.75 10 LEU B N 1
ATOM 1813 C CA . LEU B 1 10 ? 6.508 45.781 -11.703 1 26.75 10 LEU B CA 1
ATOM 1814 C C . LEU B 1 10 ? 7.461 44.594 -11.875 1 26.75 10 LEU B C 1
ATOM 1816 O O . LEU B 1 10 ? 7.574 44.031 -12.961 1 26.75 10 LEU B O 1
ATOM 1820 N N . THR B 1 11 ? 8.711 44.688 -11.312 1 27.06 11 THR B N 1
ATOM 1821 C CA . THR B 1 11 ? 9.562 43.5 -11.242 1 27.06 11 THR B CA 1
ATOM 1822 C C . THR B 1 11 ? 8.805 42.344 -10.609 1 27.06 11 THR B C 1
ATOM 1824 O O . THR B 1 11 ? 8.438 42.375 -9.438 1 27.06 11 THR B O 1
ATOM 1827 N N . ILE B 1 12 ? 8.016 41.594 -11.305 1 26.02 12 ILE B N 1
ATOM 1828 C CA . ILE B 1 12 ? 7.43 40.312 -10.969 1 26.02 12 ILE B CA 1
ATOM 1829 C C . ILE B 1 12 ? 8.492 39.406 -10.359 1 26.02 12 ILE B C 1
ATOM 1831 O O . ILE B 1 12 ? 9.508 39.125 -11 1 26.02 12 ILE B O 1
ATOM 1835 N N . VAL B 1 13 ? 8.781 39.5 -9 1 27.31 13 VAL B N 1
ATOM 1836 C CA . VAL B 1 13 ? 9.523 38.531 -8.188 1 27.31 13 VAL B CA 1
ATOM 1837 C C . VAL B 1 13 ? 9.242 37.125 -8.68 1 27.31 13 VAL B C 1
ATOM 1839 O O . VAL B 1 13 ? 8.102 36.656 -8.625 1 27.31 13 VAL B O 1
ATOM 1842 N N . LEU B 1 14 ? 9.969 36.656 -9.688 1 28.27 14 LEU B N 1
ATOM 1843 C CA . LEU B 1 14 ? 10.133 35.25 -10.008 1 28.27 14 LEU B CA 1
ATOM 1844 C C . LEU B 1 14 ? 10.344 34.438 -8.75 1 28.27 14 LEU B C 1
ATOM 1846 O O . LEU B 1 14 ? 11.398 34.531 -8.109 1 28.27 14 LEU B O 1
ATOM 1850 N N . LEU B 1 15 ? 9.391 34.438 -7.824 1 27.44 15 LEU B N 1
ATOM 1851 C CA . LEU B 1 15 ? 9.414 33.375 -6.805 1 27.44 15 LEU B CA 1
ATOM 1852 C C . LEU B 1 15 ? 10.008 32.094 -7.363 1 27.44 15 LEU B C 1
ATOM 1854 O O . LEU B 1 15 ? 9.422 31.469 -8.25 1 27.44 15 LEU B O 1
ATOM 1858 N N . TYR B 1 16 ? 11.32 32 -7.484 1 28.03 16 TYR B N 1
ATOM 1859 C CA . TYR B 1 16 ? 12.086 30.781 -7.559 1 28.03 16 TYR B CA 1
ATOM 1860 C C . TYR B 1 16 ? 11.547 29.734 -6.582 1 28.03 16 TYR B C 1
ATOM 1862 O O . TYR B 1 16 ? 11.828 29.797 -5.383 1 28.03 16 TYR B O 1
ATOM 1870 N N . MET B 1 17 ? 10.281 29.453 -6.566 1 29.5 17 MET B N 1
ATOM 1871 C CA . MET B 1 17 ? 9.922 28.172 -5.977 1 29.5 17 MET B CA 1
ATOM 1872 C C . MET B 1 17 ? 11.008 27.125 -6.242 1 29.5 17 MET B C 1
ATOM 1874 O O . MET B 1 17 ? 11.336 26.859 -7.398 1 29.5 17 MET B O 1
ATOM 1878 N N . GLY B 1 18 ? 12.094 27.156 -5.539 1 29.89 18 GLY B N 1
ATOM 1879 C CA . GLY B 1 18 ? 12.953 25.984 -5.453 1 29.89 18 GLY B CA 1
ATOM 1880 C C . GLY B 1 18 ? 12.234 24.688 -5.781 1 29.89 18 GLY B C 1
ATOM 1881 O O . GLY B 1 18 ? 11.477 24.172 -4.961 1 29.89 18 GLY B O 1
ATOM 1882 N N . GLN B 1 19 ? 11.625 24.641 -6.914 1 29.88 19 GLN B N 1
ATOM 1883 C CA . GLN B 1 19 ? 11.344 23.312 -7.438 1 29.88 19 GLN B CA 1
ATOM 1884 C C . GLN B 1 19 ? 12.508 22.359 -7.156 1 29.88 19 GLN B C 1
ATOM 1886 O O . GLN B 1 19 ? 13.633 22.594 -7.598 1 29.88 19 GLN B O 1
ATOM 1891 N N . ALA B 1 20 ? 12.797 21.875 -6 1 31.94 20 ALA B N 1
ATOM 1892 C CA . ALA B 1 20 ? 13.594 20.656 -6.121 1 31.94 20 ALA B CA 1
ATOM 1893 C C . ALA B 1 20 ? 13.492 20.078 -7.523 1 31.94 20 ALA B C 1
ATOM 1895 O O . ALA B 1 20 ? 12.383 19.812 -8.016 1 31.94 20 ALA B O 1
ATOM 1896 N N . ALA B 1 21 ? 14.25 20.547 -8.469 1 31.62 21 ALA B N 1
ATOM 1897 C CA . ALA B 1 21 ? 14.445 19.891 -9.758 1 31.62 21 ALA B CA 1
ATOM 1898 C C . ALA B 1 21 ? 14.078 18.406 -9.68 1 31.62 21 ALA B C 1
ATOM 1900 O O . ALA B 1 21 ? 14.805 17.609 -9.086 1 31.62 21 ALA B O 1
ATOM 1901 N N . TYR B 1 22 ? 12.852 18.156 -9.398 1 34.41 22 TYR B N 1
ATOM 1902 C CA . TYR B 1 22 ? 12.586 16.781 -9.812 1 34.41 22 TYR B CA 1
ATOM 1903 C C . TYR B 1 22 ? 13.352 16.438 -11.086 1 34.41 22 TYR B C 1
ATOM 1905 O O . TYR B 1 22 ? 13.156 17.078 -12.125 1 34.41 22 TYR B O 1
ATOM 1913 N N . ALA B 1 23 ? 14.688 16.375 -11.125 1 36.09 23 ALA B N 1
ATOM 1914 C CA . ALA B 1 23 ? 15.422 15.789 -12.242 1 36.09 23 ALA B CA 1
ATOM 1915 C C . ALA B 1 23 ? 14.469 15.148 -13.25 1 36.09 23 ALA B C 1
ATOM 1917 O O . ALA B 1 23 ? 13.406 14.656 -12.883 1 36.09 23 ALA B O 1
ATOM 1918 N N . THR B 1 24 ? 14.391 15.602 -14.453 1 43.25 24 THR B N 1
ATOM 1919 C CA . THR B 1 24 ? 13.773 14.977 -15.617 1 43.25 24 THR B CA 1
ATOM 1920 C C . THR B 1 24 ? 13.656 13.469 -15.422 1 43.25 24 THR B C 1
ATOM 1922 O O . THR B 1 24 ? 14.641 12.734 -15.578 1 43.25 24 THR B O 1
ATOM 1925 N N . LYS B 1 25 ? 13.219 13.055 -14.266 1 51.19 25 LYS B N 1
ATOM 1926 C CA . LYS B 1 25 ? 13.195 11.648 -13.867 1 51.19 25 LYS B CA 1
ATOM 1927 C C . LYS B 1 25 ? 12.82 10.75 -15.047 1 51.19 25 LYS B C 1
ATOM 1929 O O . LYS B 1 25 ? 11.742 10.906 -15.633 1 51.19 25 LYS B O 1
ATOM 1934 N N . ALA B 1 26 ? 13.805 10.383 -15.852 1 66.56 26 ALA B N 1
ATOM 1935 C CA . ALA B 1 26 ? 13.727 9.438 -16.953 1 66.56 26 ALA B CA 1
ATOM 1936 C C . ALA B 1 26 ? 12.656 8.375 -16.703 1 66.56 26 ALA B C 1
ATOM 1938 O O . ALA B 1 26 ? 12.469 7.945 -15.555 1 66.56 26 ALA B O 1
ATOM 1939 N N . THR B 1 27 ? 11.672 8.422 -17.625 1 80.75 27 THR B N 1
ATOM 1940 C CA . THR B 1 27 ? 10.695 7.332 -17.594 1 80.75 27 THR B CA 1
ATOM 1941 C C . THR B 1 27 ? 11.383 6.008 -17.266 1 80.75 27 THR B C 1
ATOM 1943 O O . THR B 1 27 ? 12.406 5.672 -17.859 1 80.75 27 THR B O 1
ATOM 1946 N N . PRO B 1 28 ? 10.922 5.566 -16.172 1 89.12 28 PRO B N 1
ATOM 1947 C CA . PRO B 1 28 ? 11.562 4.309 -15.797 1 89.12 28 PRO B CA 1
ATOM 1948 C C . PRO B 1 28 ? 11.477 3.242 -16.891 1 89.12 28 PRO B C 1
ATOM 1950 O O . PRO B 1 28 ? 10.562 3.27 -17.703 1 89.12 28 PRO B O 1
ATOM 1953 N N . ASP B 1 29 ? 12.469 2.414 -16.844 1 88.81 29 ASP B N 1
ATOM 1954 C CA . ASP B 1 29 ? 12.414 1.229 -17.703 1 88.81 29 ASP B CA 1
ATOM 1955 C C . ASP B 1 29 ? 11.258 0.318 -17.297 1 88.81 29 ASP B C 1
ATOM 1957 O O . ASP B 1 29 ? 11.039 0.072 -16.109 1 88.81 29 ASP B O 1
ATOM 1961 N N . ARG B 1 30 ? 10.57 -0.142 -18.312 1 90.56 30 ARG B N 1
ATOM 1962 C CA . ARG B 1 30 ? 9.43 -1.007 -18.062 1 90.56 30 ARG B CA 1
ATOM 1963 C C . ARG B 1 30 ? 9.859 -2.467 -17.953 1 90.56 30 ARG B C 1
ATOM 1965 O O . ARG B 1 30 ? 9.172 -3.275 -17.312 1 90.56 30 ARG B O 1
ATOM 1972 N N . CYS B 1 31 ? 10.828 -2.799 -18.672 1 88.94 31 CYS B N 1
ATOM 1973 C CA . CYS B 1 31 ? 11.305 -4.176 -18.656 1 88.94 31 CYS B CA 1
ATOM 1974 C C . CYS B 1 31 ? 12.578 -4.297 -17.828 1 88.94 31 CYS B C 1
ATOM 1976 O O . CYS B 1 31 ? 13.68 -4.336 -18.375 1 88.94 31 CYS B O 1
ATOM 1978 N N . CYS B 1 32 ? 12.328 -4.387 -16.484 1 84.19 32 CYS B N 1
ATOM 1979 C CA . CYS B 1 32 ? 13.516 -4.312 -15.633 1 84.19 32 CYS B CA 1
ATOM 1980 C C . CYS B 1 32 ? 13.57 -5.488 -14.664 1 84.19 32 CYS B C 1
ATOM 1982 O O . CYS B 1 32 ? 14.453 -5.555 -13.812 1 84.19 32 CYS B O 1
ATOM 1984 N N . ILE B 1 33 ? 12.539 -6.352 -14.812 1 80.5 33 ILE B N 1
ATOM 1985 C CA . ILE B 1 33 ? 12.648 -7.523 -13.945 1 80.5 33 ILE B CA 1
ATOM 1986 C C . ILE B 1 33 ? 13.742 -8.453 -14.469 1 80.5 33 ILE B C 1
ATOM 1988 O O . ILE B 1 33 ? 13.641 -8.977 -15.578 1 80.5 33 ILE B O 1
ATOM 1992 N N . GLN B 1 34 ? 14.68 -8.602 -13.734 1 77.94 34 GLN B N 1
ATOM 1993 C CA . GLN B 1 34 ? 15.805 -9.422 -14.172 1 77.94 34 GLN B CA 1
ATOM 1994 C C . GLN B 1 34 ? 15.719 -10.828 -13.594 1 77.94 34 GLN B C 1
ATOM 1996 O O . GLN B 1 34 ? 16.328 -11.766 -14.117 1 77.94 34 GLN B O 1
ATOM 2001 N N . ALA B 1 35 ? 14.969 -10.961 -12.594 1 84.38 35 ALA B N 1
ATOM 2002 C CA . ALA B 1 35 ? 14.883 -12.266 -11.953 1 84.38 35 ALA B CA 1
ATOM 2003 C C . ALA B 1 35 ? 14.328 -13.312 -12.914 1 84.38 35 ALA B C 1
ATOM 2005 O O . ALA B 1 35 ? 13.398 -13.039 -13.672 1 84.38 35 ALA B O 1
ATOM 2006 N N . GLU B 1 36 ? 14.938 -14.516 -12.914 1 90.44 36 GLU B N 1
ATOM 2007 C CA . GLU B 1 36 ? 14.453 -15.625 -13.734 1 90.44 36 GLU B CA 1
ATOM 2008 C C . GLU B 1 36 ? 13.359 -16.406 -13.008 1 90.44 36 GLU B C 1
ATOM 2010 O O . GLU B 1 36 ? 12.625 -17.188 -13.625 1 90.44 36 GLU B O 1
ATOM 2015 N N . GLN B 1 37 ? 13.383 -16.25 -11.742 1 93.31 37 GLN B N 1
ATOM 2016 C CA . GLN B 1 37 ? 12.359 -16.828 -10.875 1 93.31 37 GLN B CA 1
ATOM 2017 C C . GLN B 1 37 ? 12 -15.859 -9.742 1 93.31 37 GLN B C 1
ATOM 2019 O O . GLN B 1 37 ? 12.758 -14.938 -9.445 1 93.31 37 GLN B O 1
ATOM 2024 N N . PHE B 1 38 ? 10.828 -16.094 -9.242 1 93.19 38 PHE B N 1
ATOM 2025 C CA . PHE B 1 38 ? 10.555 -15.352 -8.008 1 93.19 38 PHE B CA 1
ATOM 2026 C C . PHE B 1 38 ? 9.586 -16.125 -7.121 1 93.19 38 PHE B C 1
ATOM 2028 O O . PHE B 1 38 ? 8.891 -17.031 -7.594 1 93.19 38 PHE B O 1
ATOM 2035 N N . GLN B 1 39 ? 9.656 -15.828 -5.922 1 95.81 39 GLN B N 1
ATOM 2036 C CA . GLN B 1 39 ? 8.711 -16.25 -4.887 1 95.81 39 GLN B CA 1
ATOM 2037 C C . GLN B 1 39 ? 8.281 -15.07 -4.016 1 95.81 39 GLN B C 1
ATOM 2039 O O . GLN B 1 39 ? 9.102 -14.219 -3.666 1 95.81 39 GLN B O 1
ATOM 2044 N N . ALA B 1 40 ? 6.984 -15.031 -3.76 1 95.19 40 ALA B N 1
ATOM 2045 C CA . ALA B 1 40 ? 6.473 -13.938 -2.943 1 95.19 40 ALA B CA 1
ATOM 2046 C C . ALA B 1 40 ? 5.121 -14.289 -2.332 1 95.19 40 ALA B C 1
ATOM 2048 O O . ALA B 1 40 ? 4.477 -15.25 -2.752 1 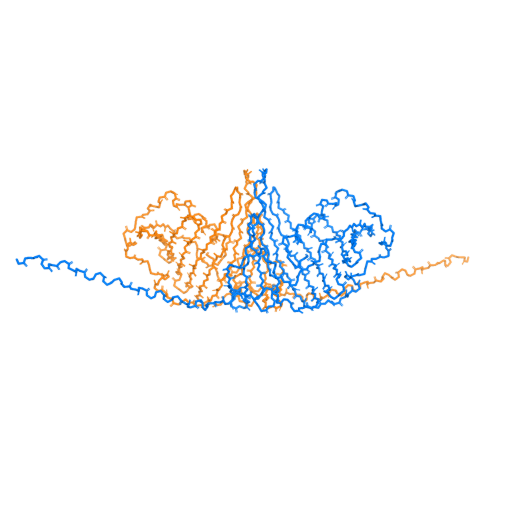95.19 40 ALA B O 1
ATOM 2049 N N . SER B 1 41 ? 4.789 -13.547 -1.326 1 96.44 41 SER B N 1
ATOM 2050 C CA . SER B 1 41 ? 3.439 -13.578 -0.775 1 96.44 41 SER B CA 1
ATOM 2051 C C . SER B 1 41 ? 2.658 -12.32 -1.153 1 96.44 41 SER B C 1
ATOM 2053 O O . SER B 1 41 ? 3.238 -11.242 -1.293 1 96.44 41 SER B O 1
ATOM 2055 N N . PHE B 1 42 ? 1.397 -12.531 -1.31 1 94.94 42 PHE B N 1
ATOM 2056 C CA . PHE B 1 42 ? 0.494 -11.445 -1.67 1 94.94 42 PHE B CA 1
ATOM 2057 C C . PHE B 1 42 ? -0.624 -11.305 -0.643 1 94.94 4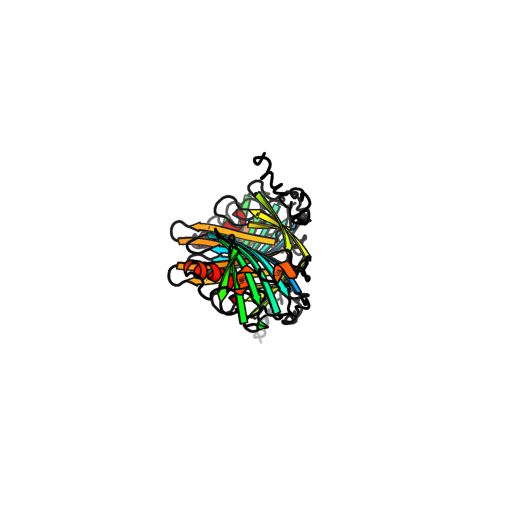2 PHE B C 1
ATOM 2059 O O . PHE B 1 42 ? -1.491 -12.18 -0.54 1 94.94 42 PHE B O 1
ATOM 2066 N N . GLY B 1 43 ? -0.461 -10.234 0.171 1 94.62 43 GLY B N 1
ATOM 2067 C CA . GLY B 1 43 ? -1.607 -9.898 1 1 94.62 43 GLY B CA 1
ATOM 2068 C C . GLY B 1 43 ? -2.719 -9.211 0.227 1 94.62 43 GLY B C 1
ATOM 2069 O O . GLY B 1 43 ? -2.492 -8.195 -0.427 1 94.62 43 GLY B O 1
ATOM 2070 N N . VAL B 1 44 ? -3.938 -9.758 0.338 1 92.5 44 VAL B N 1
ATOM 2071 C CA . VAL B 1 44 ? -5.043 -9.258 -0.472 1 92.5 44 VAL B CA 1
ATOM 2072 C C . VAL B 1 44 ? -6.16 -8.742 0.436 1 92.5 44 VAL B C 1
ATOM 2074 O O . VAL B 1 44 ? -6.598 -9.453 1.348 1 92.5 44 VAL B O 1
ATOM 2077 N N . LEU B 1 45 ? -6.543 -7.551 0.196 1 91.38 45 LEU B N 1
ATOM 2078 C CA . LEU B 1 45 ? -7.75 -6.984 0.788 1 91.38 45 LEU B CA 1
ATOM 2079 C C . LEU B 1 45 ? -8.75 -6.594 -0.292 1 91.38 45 LEU B C 1
ATOM 2081 O O . LEU B 1 45 ? -8.383 -6.004 -1.308 1 91.38 45 LEU B O 1
ATOM 2085 N N . ARG B 1 46 ? -9.961 -6.973 -0.027 1 86.38 46 ARG B N 1
ATOM 2086 C CA . ARG B 1 46 ? -11.016 -6.613 -0.966 1 86.38 46 ARG B CA 1
ATOM 2087 C C . ARG B 1 46 ? -12.234 -6.051 -0.235 1 86.38 46 ARG B C 1
ATOM 2089 O O . ARG B 1 46 ? -12.703 -6.641 0.742 1 86.38 46 ARG B O 1
ATOM 2096 N N . THR B 1 47 ? -12.617 -4.871 -0.725 1 85.69 47 THR B N 1
ATOM 2097 C CA . THR B 1 47 ? -13.836 -4.293 -0.184 1 85.69 47 THR B CA 1
ATOM 2098 C C . THR B 1 47 ? -14.867 -4.062 -1.291 1 85.69 47 THR B C 1
ATOM 2100 O O . THR B 1 47 ? -14.523 -3.58 -2.373 1 85.69 47 THR B O 1
ATOM 2103 N N . TYR B 1 48 ? -16.031 -4.414 -1.082 1 79.31 48 TYR B N 1
ATOM 2104 C CA . TYR B 1 48 ? -17.234 -4.137 -1.866 1 79.31 48 TYR B CA 1
ATOM 2105 C C . TYR B 1 48 ? -18.469 -4.137 -0.982 1 79.31 48 TYR B C 1
ATOM 2107 O O . TYR B 1 48 ? -18.484 -3.516 0.083 1 79.31 48 TYR B O 1
ATOM 2115 N N . HIS B 1 49 ? -19.359 -4.98 -1.136 1 76.81 49 HIS B N 1
ATOM 2116 C CA . HIS B 1 49 ? -20.453 -5.07 -0.174 1 76.81 49 HIS B CA 1
ATOM 2117 C C . HIS B 1 49 ? -20.031 -5.871 1.057 1 76.81 49 HIS B C 1
ATOM 2119 O O . HIS B 1 49 ? -20.734 -5.852 2.078 1 76.81 49 HIS B O 1
ATOM 2125 N N . GLN B 1 50 ? -18.844 -6.402 0.853 1 80.31 50 GLN B N 1
ATOM 2126 C CA . GLN B 1 50 ? -18.203 -7.141 1.94 1 80.31 50 GLN B CA 1
ATOM 2127 C C . GLN B 1 50 ? -16.719 -6.844 2.012 1 80.31 50 GLN B C 1
ATOM 2129 O O . GLN B 1 50 ? -16.141 -6.281 1.072 1 80.31 50 GLN B O 1
ATOM 2134 N N . TYR B 1 51 ? -16.234 -7.109 3.152 1 84 51 TYR B N 1
ATOM 2135 C CA . TYR B 1 51 ? -14.797 -7.039 3.367 1 84 51 TYR B CA 1
ATOM 2136 C C . TYR B 1 51 ? -14.188 -8.43 3.443 1 84 51 TYR B C 1
ATOM 2138 O O . TYR B 1 51 ? -14.656 -9.281 4.207 1 84 51 TYR B O 1
ATOM 2146 N N . GLU B 1 52 ? -13.203 -8.703 2.529 1 85.88 52 GLU B N 1
ATOM 2147 C CA . GLU B 1 52 ? -12.484 -9.977 2.508 1 85.88 52 GLU B CA 1
ATOM 2148 C C . GLU B 1 52 ? -10.977 -9.758 2.535 1 85.88 52 GLU B C 1
ATOM 2150 O O . GLU B 1 52 ? -10.477 -8.75 2.027 1 85.88 52 GLU B O 1
ATOM 2155 N N . GLU B 1 53 ? -10.328 -10.672 3.148 1 90.19 53 GLU B N 1
ATOM 2156 C CA . GLU B 1 53 ? -8.867 -10.664 3.154 1 90.19 53 GLU B CA 1
ATOM 2157 C C . GLU B 1 53 ? -8.312 -12.039 2.797 1 90.19 53 GLU B C 1
ATOM 2159 O O . GLU B 1 53 ? -9.008 -13.047 2.926 1 90.19 53 GLU B O 1
ATOM 2164 N N . GLY B 1 54 ? -7.133 -12.078 2.322 1 91.69 54 GLY B N 1
ATOM 2165 C CA . GLY B 1 54 ? -6.484 -13.328 1.961 1 91.69 54 GLY B CA 1
ATOM 2166 C C . GLY B 1 54 ? -4.98 -13.195 1.812 1 91.69 54 GLY B C 1
ATOM 2167 O O . GLY B 1 54 ? -4.434 -12.094 1.887 1 91.69 54 GLY B O 1
ATOM 2168 N N . LEU B 1 55 ? -4.379 -14.352 1.721 1 94.38 55 LEU B N 1
ATOM 2169 C CA . LEU B 1 55 ? -2.941 -14.469 1.514 1 94.38 55 LEU B CA 1
ATOM 2170 C C . LEU B 1 55 ? -2.627 -15.477 0.417 1 94.38 55 LEU B C 1
ATOM 2172 O O . LEU B 1 55 ? -3.057 -16.641 0.491 1 94.38 55 LEU B O 1
ATOM 2176 N N . PHE B 1 56 ? -1.964 -15 -0.56 1 94.25 56 PHE B N 1
ATOM 2177 C CA . PHE B 1 56 ? -1.447 -15.852 -1.623 1 94.25 56 PHE B CA 1
ATOM 2178 C C . PHE B 1 56 ? 0.067 -15.984 -1.522 1 94.25 56 PHE B C 1
ATOM 2180 O O . PHE B 1 56 ? 0.777 -14.984 -1.4 1 94.25 56 PHE B O 1
ATOM 2187 N N . THR B 1 57 ? 0.551 -17.188 -1.496 1 96.19 57 THR B N 1
ATOM 2188 C CA . THR B 1 57 ? 1.984 -17.438 -1.609 1 96.19 57 THR B CA 1
ATOM 2189 C C . THR B 1 57 ? 2.311 -18.141 -2.926 1 96.19 57 THR B C 1
ATOM 2191 O O . THR B 1 57 ? 1.836 -19.25 -3.18 1 96.19 57 THR B O 1
ATOM 2194 N N . CYS B 1 58 ? 3.09 -17.438 -3.693 1 94.88 58 CYS B N 1
ATOM 2195 C CA . CYS B 1 58 ? 3.236 -17.906 -5.066 1 94.88 58 CYS B CA 1
ATOM 2196 C C . CYS B 1 58 ? 4.707 -17.938 -5.473 1 94.88 58 CYS B C 1
ATOM 2198 O O . CYS B 1 58 ? 5.547 -17.297 -4.844 1 94.88 58 CYS B O 1
ATOM 2200 N N . ALA B 1 59 ? 4.934 -18.719 -6.508 1 95.94 59 ALA B N 1
ATOM 2201 C CA . ALA B 1 59 ? 6.238 -18.797 -7.156 1 95.94 59 ALA B CA 1
ATOM 2202 C C . ALA B 1 59 ? 6.09 -18.891 -8.672 1 95.94 59 ALA B C 1
ATOM 2204 O O . ALA B 1 59 ? 5.102 -19.422 -9.18 1 95.94 59 ALA B O 1
ATOM 2205 N N . PHE B 1 60 ? 7.043 -18.312 -9.32 1 93.69 60 PHE B N 1
ATOM 2206 C CA . PHE B 1 60 ? 7.051 -18.391 -10.773 1 93.69 60 PHE B CA 1
ATOM 2207 C C . PHE B 1 60 ? 8.461 -18.625 -11.297 1 93.69 60 PHE B C 1
ATOM 2209 O O . PHE B 1 60 ? 9.43 -18.094 -10.75 1 93.69 60 PHE B O 1
ATOM 2216 N N . ASP B 1 61 ? 8.5 -19.391 -12.305 1 94.81 61 ASP B N 1
ATOM 2217 C CA . ASP B 1 61 ? 9.719 -19.641 -13.07 1 94.81 61 ASP B CA 1
ATOM 2218 C C . ASP B 1 61 ? 9.555 -19.203 -14.523 1 94.81 61 ASP B C 1
ATOM 2220 O O . ASP B 1 61 ? 8.867 -19.859 -15.305 1 94.81 61 ASP B O 1
ATOM 2224 N N . PHE B 1 62 ? 10.312 -18.156 -14.922 1 90.19 62 PHE B N 1
ATOM 2225 C CA . PHE B 1 62 ? 10.172 -17.578 -16.25 1 90.19 62 PHE B CA 1
ATOM 2226 C C . PHE B 1 62 ? 10.773 -18.516 -17.312 1 90.19 62 PHE B C 1
ATOM 2228 O O . PHE B 1 62 ? 10.352 -18.5 -18.469 1 90.19 62 PHE B O 1
ATOM 2235 N N . LYS B 1 63 ? 11.711 -19.25 -16.922 1 90.19 63 LYS B N 1
ATOM 2236 C CA . LYS B 1 63 ? 12.352 -20.141 -17.875 1 90.19 63 LYS B CA 1
ATOM 2237 C C . LYS B 1 63 ? 11.422 -21.281 -18.266 1 90.19 63 LYS B C 1
ATOM 2239 O O . LYS B 1 63 ? 11.227 -21.562 -19.453 1 90.19 63 LYS B O 1
ATOM 2244 N N . SER B 1 64 ? 10.844 -21.906 -17.281 1 92.31 64 SER B N 1
ATOM 2245 C CA . SER B 1 64 ? 9.969 -23.031 -17.547 1 92.31 64 SER B CA 1
ATOM 2246 C C . SER B 1 64 ? 8.523 -22.594 -17.719 1 92.31 64 SER B C 1
ATOM 2248 O O . SER B 1 64 ? 7.66 -23.406 -18.078 1 92.31 64 SER B O 1
ATOM 2250 N N . ASN B 1 65 ? 8.234 -21.391 -17.453 1 92.06 65 ASN B N 1
ATOM 2251 C CA . ASN B 1 65 ? 6.898 -20.828 -17.562 1 92.06 65 ASN B CA 1
ATOM 2252 C C . ASN B 1 65 ? 5.898 -21.578 -16.688 1 92.06 65 ASN B C 1
ATOM 2254 O O . ASN B 1 65 ? 4.848 -22 -17.172 1 92.06 65 ASN B O 1
ATOM 2258 N N . GLN B 1 66 ? 6.277 -21.766 -15.523 1 94.19 66 GLN B N 1
ATOM 2259 C CA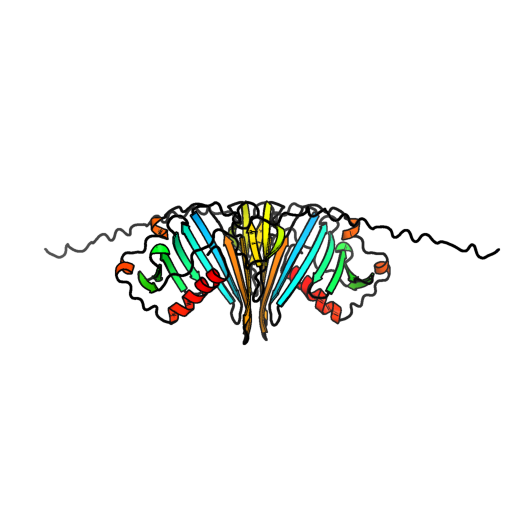 . GLN B 1 66 ? 5.441 -22.453 -14.547 1 94.19 66 GLN B CA 1
ATOM 2260 C C . GLN B 1 66 ? 5.191 -21.578 -13.32 1 94.19 66 GLN B C 1
ATOM 2262 O O . GLN B 1 66 ? 6.086 -20.859 -12.875 1 94.19 66 GLN B O 1
ATOM 2267 N N . PHE B 1 67 ? 3.977 -21.719 -12.875 1 93.5 67 PHE B N 1
ATOM 2268 C CA . PHE B 1 67 ? 3.512 -20.922 -11.75 1 93.5 67 PHE B CA 1
ATOM 2269 C C . PHE B 1 67 ? 2.803 -21.797 -10.719 1 93.5 67 PHE B C 1
ATOM 2271 O O . PHE B 1 67 ? 2.018 -22.672 -11.086 1 93.5 67 PHE B O 1
ATOM 2278 N N . GLY B 1 68 ? 3.191 -21.641 -9.469 1 95.19 68 GLY B N 1
ATOM 2279 C CA . GLY B 1 68 ? 2.514 -22.266 -8.336 1 95.19 68 GLY B CA 1
ATOM 2280 C C . GLY B 1 68 ? 2.059 -21.266 -7.293 1 95.19 68 GLY B C 1
ATOM 2281 O O . GLY B 1 68 ? 2.793 -20.328 -6.953 1 95.19 68 GLY B O 1
ATOM 2282 N N . CYS B 1 69 ? 0.851 -21.484 -6.766 1 94.56 69 CYS B N 1
ATOM 2283 C CA . CYS B 1 69 ? 0.32 -20.516 -5.809 1 94.56 69 CYS B CA 1
ATOM 2284 C C . CYS B 1 69 ? -0.538 -21.219 -4.758 1 94.56 69 CYS B C 1
ATOM 2286 O O . CYS B 1 69 ? -1.457 -21.969 -5.094 1 94.56 69 CYS B O 1
ATOM 2288 N N . ASP B 1 70 ? -0.186 -21 -3.52 1 95.25 70 ASP B N 1
ATOM 2289 C CA . ASP B 1 70 ? -1.073 -21.344 -2.408 1 95.25 70 ASP B CA 1
ATOM 2290 C C . ASP B 1 70 ? -2.037 -20.188 -2.115 1 95.25 70 ASP B C 1
ATOM 2292 O O . ASP B 1 70 ? -1.608 -19.062 -1.832 1 95.25 70 ASP B O 1
ATOM 2296 N N . VAL B 1 71 ? -3.291 -20.562 -2.158 1 93.19 71 VAL B N 1
ATOM 2297 C CA . VAL B 1 71 ? -4.305 -19.516 -1.981 1 93.19 71 VAL B CA 1
ATOM 2298 C C . VAL B 1 71 ? -5.055 -19.75 -0.673 1 93.19 71 VAL B C 1
ATOM 2300 O O . VAL B 1 71 ? -5.598 -20.844 -0.444 1 93.19 71 VAL B O 1
ATOM 2303 N N . ASP B 1 72 ? -4.98 -18.812 0.182 1 92.88 72 ASP B N 1
ATOM 2304 C CA . ASP B 1 72 ? -5.801 -18.703 1.384 1 92.88 72 ASP B CA 1
ATOM 2305 C C . ASP B 1 72 ? -6.66 -17.453 1.357 1 92.88 72 ASP B C 1
ATOM 2307 O O . ASP B 1 72 ? -6.18 -16.359 1.658 1 92.88 72 ASP B O 1
ATOM 2311 N N . TYR B 1 73 ? -7.824 -17.578 1.048 1 88.06 73 TYR B N 1
ATOM 2312 C CA . TYR B 1 73 ? -8.703 -16.438 0.856 1 88.06 73 TYR B CA 1
ATOM 2313 C C . TYR B 1 73 ? -10.102 -16.719 1.395 1 88.06 73 TYR B C 1
ATOM 2315 O O . TYR B 1 73 ? -10.773 -17.656 0.934 1 88.06 73 TYR B O 1
ATOM 2323 N N . GLY B 1 74 ? -10.461 -15.852 2.314 1 79.12 74 GLY B N 1
ATOM 2324 C CA . GLY B 1 74 ? -11.719 -16.125 2.979 1 79.12 74 GLY B CA 1
ATOM 2325 C C . GLY B 1 74 ? -11.758 -17.5 3.635 1 79.12 74 GLY B C 1
ATOM 2326 O O . GLY B 1 74 ? -10.914 -17.812 4.48 1 79.12 74 GLY B O 1
ATOM 2327 N N . SER B 1 75 ? -12.695 -18.266 3.207 1 77.94 75 SER B N 1
ATOM 2328 C CA . SER B 1 75 ? -12.836 -19.594 3.773 1 77.94 75 SER B CA 1
ATOM 2329 C C . SER B 1 75 ? -12.305 -20.656 2.82 1 77.94 75 SER B C 1
ATOM 2331 O O . SER B 1 75 ? -12.523 -21.859 3.029 1 77.94 75 SER B O 1
ATOM 2333 N N . HIS B 1 76 ? -11.547 -20.219 1.862 1 82.31 76 HIS B N 1
ATOM 2334 C CA . HIS B 1 76 ? -11.109 -21.172 0.841 1 82.31 76 HIS B CA 1
ATOM 2335 C C . HIS B 1 76 ? -9.586 -21.281 0.816 1 82.31 76 HIS B C 1
ATOM 2337 O O . HIS B 1 76 ? -8.883 -20.266 0.87 1 82.31 76 HIS B O 1
ATOM 2343 N N . ARG B 1 77 ? -9.18 -22.547 0.769 1 90.5 77 ARG B N 1
ATOM 2344 C CA . ARG B 1 77 ? -7.762 -22.844 0.607 1 90.5 77 ARG B CA 1
ATOM 2345 C C . ARG B 1 77 ? -7.539 -23.844 -0.516 1 90.5 77 ARG B C 1
ATOM 2347 O O . ARG B 1 77 ? -8.211 -24.875 -0.58 1 90.5 77 ARG B O 1
ATOM 2354 N N . TYR B 1 78 ? -6.695 -23.516 -1.39 1 91.56 78 TYR B N 1
ATOM 2355 C CA . TYR B 1 78 ? -6.34 -24.406 -2.488 1 91.56 78 TYR B CA 1
ATOM 2356 C C . TYR B 1 78 ? -4.98 -24.031 -3.07 1 91.56 78 TYR B C 1
ATOM 2358 O O . TYR B 1 78 ? -4.414 -22.984 -2.734 1 91.56 78 TYR B O 1
ATOM 2366 N N . LYS B 1 79 ? -4.504 -24.922 -3.83 1 93.56 79 LYS B N 1
ATOM 2367 C CA . LYS B 1 79 ? -3.258 -24.672 -4.551 1 93.56 79 LYS B CA 1
ATOM 2368 C C . LYS B 1 79 ? -3.477 -24.734 -6.059 1 93.56 79 LYS B C 1
ATOM 2370 O O . LYS B 1 79 ? -4.258 -25.562 -6.547 1 93.56 79 LYS B O 1
ATOM 2375 N N . THR B 1 80 ? -2.799 -23.875 -6.758 1 92.75 80 THR B N 1
ATOM 2376 C CA . THR B 1 80 ? -2.879 -23.906 -8.219 1 92.75 80 THR B CA 1
ATOM 2377 C C . THR B 1 80 ? -1.501 -24.156 -8.828 1 92.75 80 THR B C 1
ATOM 2379 O O . THR B 1 80 ? -0.484 -23.75 -8.25 1 92.75 80 THR B O 1
ATOM 2382 N N . TYR B 1 81 ? -1.49 -24.859 -9.914 1 94.25 81 TYR B N 1
ATOM 2383 C CA . TYR B 1 81 ? -0.333 -25.078 -10.781 1 94.25 81 TYR B CA 1
ATOM 2384 C C . TYR B 1 81 ? -0.629 -24.625 -12.203 1 94.25 81 TYR B C 1
ATOM 2386 O O . TYR B 1 81 ? -1.474 -25.219 -12.883 1 94.25 81 TYR B O 1
ATOM 2394 N N . LEU B 1 82 ? 0.043 -23.672 -12.609 1 92.69 82 LEU B N 1
ATOM 2395 C CA . LEU B 1 82 ? -0.108 -23.188 -13.977 1 92.69 82 LEU B CA 1
ATOM 2396 C C . LEU B 1 82 ? 1.082 -23.594 -14.836 1 92.69 82 LEU B C 1
ATOM 2398 O O . LEU B 1 82 ? 2.207 -23.156 -14.602 1 92.69 82 LEU B O 1
ATOM 2402 N N . LEU B 1 83 ? 0.817 -24.391 -15.758 1 93.69 83 LEU B N 1
ATOM 2403 C CA . LEU B 1 83 ? 1.788 -24.812 -16.766 1 93.69 83 LEU B CA 1
ATOM 2404 C C . LEU B 1 83 ? 1.494 -24.156 -18.109 1 93.69 83 LEU B C 1
ATOM 2406 O O . LEU B 1 83 ? 0.774 -24.734 -18.938 1 93.69 83 LEU B O 1
ATOM 2410 N N . VAL B 1 84 ? 2.148 -23.125 -18.297 1 91.25 84 VAL B N 1
ATOM 2411 C CA . VAL B 1 84 ? 1.804 -22.25 -19.422 1 91.25 84 VAL B CA 1
ATOM 2412 C C . VAL B 1 84 ? 2.084 -22.969 -20.734 1 91.25 84 VAL B C 1
ATOM 2414 O O . VAL B 1 84 ? 1.255 -22.953 -21.656 1 91.25 84 VAL B O 1
ATOM 2417 N N . ASP B 1 85 ? 3.137 -23.578 -20.875 1 92.25 85 ASP B N 1
ATOM 2418 C CA . ASP B 1 85 ? 3.535 -24.219 -22.125 1 92.25 85 ASP B CA 1
ATOM 2419 C C . ASP B 1 85 ? 2.602 -25.375 -22.484 1 92.25 85 ASP B C 1
ATOM 2421 O O . ASP B 1 85 ? 2.469 -25.75 -23.641 1 92.25 85 ASP B O 1
ATOM 2425 N N . LYS B 1 86 ? 1.965 -25.938 -21.5 1 91.19 86 LYS B N 1
ATOM 2426 C CA . LYS B 1 86 ? 1.046 -27.047 -21.719 1 91.19 86 LYS B CA 1
ATOM 2427 C C . LYS B 1 86 ? -0.398 -26.562 -21.797 1 91.19 86 LYS B C 1
ATOM 2429 O O . LYS B 1 86 ? -1.325 -27.359 -21.922 1 91.19 86 LYS B O 1
ATOM 2434 N N . ASP B 1 87 ? -0.615 -25.266 -21.531 1 90.88 87 ASP B N 1
ATOM 2435 C CA . ASP B 1 87 ? -1.932 -24.641 -21.578 1 90.88 87 ASP B CA 1
ATOM 2436 C C . ASP B 1 87 ? -2.885 -25.281 -20.578 1 90.88 87 ASP B C 1
ATOM 2438 O O . ASP B 1 87 ? -4.004 -25.656 -20.938 1 90.88 87 ASP B O 1
ATOM 2442 N N . VAL B 1 88 ? -2.355 -25.469 -19.391 1 90.88 88 VAL B N 1
ATOM 2443 C CA . VAL B 1 88 ? -3.205 -26.094 -18.375 1 90.88 88 VAL B CA 1
ATOM 2444 C C . VAL B 1 88 ? -2.945 -25.453 -17.016 1 90.88 88 VAL B C 1
ATOM 2446 O O . VAL B 1 88 ? -1.801 -25.125 -16.688 1 90.88 88 VAL B O 1
ATOM 2449 N N . GLU B 1 89 ? -3.939 -25.266 -16.266 1 90.62 89 GLU B N 1
ATOM 2450 C CA . GLU B 1 89 ? -3.869 -24.906 -14.844 1 90.62 89 GLU B CA 1
ATOM 2451 C C . GLU B 1 89 ? -4.625 -25.906 -13.977 1 90.62 89 GLU B C 1
ATOM 2453 O O . GLU B 1 89 ? -5.785 -26.219 -14.242 1 90.62 89 GLU B O 1
ATOM 2458 N N . TYR B 1 90 ? -3.947 -26.422 -13.055 1 91.94 90 TYR B N 1
ATOM 2459 C CA . TYR B 1 90 ? -4.547 -27.328 -12.086 1 91.94 90 TYR B CA 1
ATOM 2460 C C . TYR B 1 90 ? -4.941 -26.578 -10.812 1 91.94 90 TYR B C 1
ATOM 2462 O O . TYR B 1 90 ? -4.234 -25.672 -10.375 1 91.94 90 TYR B O 1
ATOM 2470 N N . ILE B 1 91 ? -5.984 -27.031 -10.234 1 90.81 91 ILE B N 1
ATOM 2471 C CA . ILE B 1 91 ? -6.422 -26.578 -8.922 1 90.81 91 ILE B CA 1
ATOM 2472 C C . ILE B 1 91 ? -6.527 -27.766 -7.973 1 90.81 91 ILE B C 1
ATOM 2474 O O . ILE B 1 91 ? -7.258 -28.719 -8.242 1 90.81 91 ILE B O 1
ATOM 2478 N N . VAL B 1 92 ? -5.824 -27.656 -6.945 1 91.69 92 VAL B N 1
ATOM 2479 C CA . VAL B 1 92 ? -5.816 -28.766 -5.98 1 91.69 92 VAL B CA 1
ATOM 2480 C C . VAL B 1 92 ? -6.422 -28.297 -4.66 1 91.69 92 VAL B C 1
ATOM 2482 O O . VAL B 1 92 ? -5.891 -27.391 -4.008 1 91.69 92 VAL B O 1
ATOM 2485 N N . GLU B 1 93 ? -7.453 -28.938 -4.25 1 88.5 93 GLU B N 1
ATOM 2486 C CA . GLU B 1 93 ? -8.141 -28.609 -3.002 1 88.5 93 GLU B CA 1
ATOM 2487 C C . GLU B 1 93 ? -7.426 -29.219 -1.802 1 88.5 93 GLU B C 1
ATOM 2489 O O . GLU B 1 93 ? -6.523 -30.047 -1.963 1 88.5 93 GLU B O 1
ATOM 2494 N N . GLU B 1 94 ? -7.891 -28.75 -0.673 1 88.12 94 GLU B N 1
ATOM 2495 C CA . GLU B 1 94 ? -7.301 -29.234 0.573 1 88.12 94 GLU B CA 1
ATOM 2496 C C . GLU B 1 94 ? -7.449 -30.75 0.71 1 88.12 94 GLU B C 1
ATOM 2498 O O . GLU B 1 94 ? -6.605 -31.406 1.323 1 88.12 94 GLU B O 1
ATOM 2503 N N . ASP B 1 95 ? -8.531 -31.281 0.145 1 86.5 95 ASP B N 1
ATOM 2504 C CA . ASP B 1 95 ? -8.766 -32.719 0.241 1 86.5 95 ASP B CA 1
ATOM 2505 C C . ASP B 1 95 ? -8.062 -33.469 -0.887 1 86.5 95 ASP B C 1
ATOM 2507 O O . ASP B 1 95 ? -8.336 -34.656 -1.127 1 86.5 95 ASP B O 1
ATOM 2511 N N . SER B 1 96 ? -7.301 -32.844 -1.704 1 87.81 96 SER B N 1
ATOM 2512 C CA . SER B 1 96 ? -6.43 -33.375 -2.742 1 87.81 96 SER B CA 1
ATOM 2513 C C . SER B 1 96 ? -7.191 -33.594 -4.043 1 87.81 96 SER B C 1
ATOM 2515 O O . SER B 1 96 ? -6.656 -34.156 -4.992 1 87.81 96 SER B O 1
ATOM 2517 N N . THR B 1 97 ? -8.477 -33.188 -4.051 1 89 97 THR B N 1
ATOM 2518 C CA . THR B 1 97 ? -9.18 -33.219 -5.324 1 89 97 THR B CA 1
ATOM 2519 C C . THR B 1 97 ? -8.531 -32.25 -6.32 1 89 97 THR B C 1
ATOM 2521 O O . THR B 1 97 ? -8.188 -31.109 -5.969 1 89 97 THR B O 1
ATOM 2524 N N . CYS B 1 98 ? -8.336 -32.75 -7.508 1 91.88 98 CYS B N 1
ATOM 2525 C CA . CYS B 1 98 ? -7.668 -31.953 -8.523 1 91.88 98 CYS B CA 1
ATOM 2526 C C . CYS B 1 98 ? -8.602 -31.672 -9.695 1 91.88 98 CYS B C 1
ATOM 2528 O O . CYS B 1 98 ? -9.258 -32.594 -10.211 1 91.88 98 CYS B O 1
ATOM 2530 N N . TYR B 1 99 ? -8.641 -30.406 -10.07 1 89.12 99 TYR B N 1
ATOM 2531 C CA . TYR B 1 99 ? -9.367 -29.953 -11.25 1 89.12 99 TYR B CA 1
ATOM 2532 C C . TYR B 1 99 ? -8.414 -29.328 -12.266 1 89.12 99 TYR B C 1
ATOM 2534 O O . TYR B 1 99 ? -7.297 -28.953 -11.922 1 89.12 99 TYR B O 1
ATOM 2542 N N . LYS B 1 100 ? -8.859 -29.391 -13.5 1 88.19 100 LYS B N 1
ATOM 2543 C CA . LYS B 1 100 ? -8.031 -28.734 -14.508 1 88.19 100 LYS B CA 1
ATOM 2544 C C . LYS B 1 100 ? -8.875 -27.828 -15.406 1 88.19 100 LYS B C 1
ATOM 2546 O O . LYS B 1 100 ? -10.062 -28.078 -15.609 1 88.19 100 LYS B O 1
ATOM 2551 N N . HIS B 1 101 ? -8.266 -26.734 -15.805 1 84.56 101 HIS B N 1
ATOM 2552 C CA . HIS B 1 101 ? -8.844 -25.859 -16.812 1 84.56 101 HIS B CA 1
ATOM 2553 C C . HIS B 1 101 ? -7.758 -25.203 -17.656 1 84.56 101 HIS B C 1
ATOM 2555 O O . HIS B 1 101 ? -6.57 -25.469 -17.469 1 84.56 101 HIS B O 1
ATOM 2561 N N . GLY B 1 102 ? -8.211 -24.391 -18.641 1 81.69 102 GLY B N 1
ATOM 2562 C CA . GLY B 1 102 ? -7.246 -23.703 -19.484 1 81.69 102 GLY B CA 1
ATOM 2563 C C . GLY B 1 102 ? -6.383 -22.719 -18.719 1 81.69 102 GLY B C 1
ATOM 2564 O O . GLY B 1 102 ? -6.832 -22.125 -17.719 1 81.69 102 GLY B O 1
ATOM 2565 N N . ALA B 1 103 ? -5.203 -22.578 -19.25 1 80.25 103 ALA B N 1
ATOM 2566 C CA . ALA B 1 103 ? -4.227 -21.719 -18.562 1 80.25 103 ALA B CA 1
ATOM 2567 C C . ALA B 1 103 ? -4.582 -20.25 -18.703 1 80.25 103 ALA B C 1
ATOM 2569 O O . ALA B 1 103 ? -5.059 -19.812 -19.766 1 80.25 103 ALA B O 1
ATOM 2570 N N . ASP B 1 104 ? -4.32 -19.5 -17.641 1 78.62 104 ASP B N 1
ATOM 2571 C CA . ASP B 1 104 ? -4.305 -18.047 -17.688 1 78.62 104 ASP B CA 1
ATOM 2572 C C . ASP B 1 104 ? -2.984 -17.531 -18.25 1 78.62 104 ASP B C 1
ATOM 2574 O O . ASP B 1 104 ? -2.008 -18.281 -18.344 1 78.62 104 ASP B O 1
ATOM 2578 N N . PRO B 1 105 ? -3.02 -16.234 -18.625 1 78.19 105 PRO B N 1
ATOM 2579 C CA . PRO B 1 105 ? -1.757 -15.688 -19.125 1 78.19 105 PRO B CA 1
ATOM 2580 C C . PRO B 1 105 ? -0.653 -15.688 -18.062 1 78.19 105 PRO B C 1
ATOM 2582 O O . PRO B 1 105 ? -0.932 -15.531 -16.875 1 78.19 105 PRO B O 1
ATOM 2585 N N . ALA B 1 106 ? 0.589 -15.898 -18.578 1 81.25 106 ALA B N 1
ATOM 2586 C CA . ALA B 1 106 ? 1.765 -15.898 -17.703 1 81.25 106 ALA B CA 1
ATOM 2587 C C . ALA B 1 106 ? 2.047 -14.5 -17.156 1 81.25 106 ALA B C 1
ATOM 2589 O O . ALA B 1 106 ? 1.688 -13.5 -17.781 1 81.25 106 ALA B O 1
ATOM 2590 N N . PRO B 1 107 ? 2.674 -14.461 -16.016 1 84 107 PRO B N 1
ATOM 2591 C CA . PRO B 1 107 ? 3.174 -13.172 -15.539 1 84 107 PRO B CA 1
ATOM 2592 C C . PRO B 1 107 ? 4.145 -12.516 -16.516 1 84 107 PRO B C 1
ATOM 2594 O O . PRO B 1 107 ? 4.844 -13.211 -17.266 1 84 107 PRO B O 1
ATOM 2597 N N . LEU B 1 108 ? 4.117 -11.234 -16.469 1 85.19 108 LEU B N 1
ATOM 2598 C CA . LEU B 1 108 ? 4.969 -10.469 -17.375 1 85.19 108 LEU B CA 1
ATOM 2599 C C . LEU B 1 108 ? 6.238 -10.008 -16.656 1 85.19 108 LEU B C 1
ATOM 2601 O O . LEU B 1 108 ? 6.223 -9.758 -15.453 1 85.19 108 LEU B O 1
ATOM 2605 N N . ARG B 1 109 ? 7.281 -9.852 -17.5 1 84.38 109 ARG B N 1
ATOM 2606 C CA . ARG B 1 109 ? 8.555 -9.359 -16.984 1 84.38 109 ARG B CA 1
ATOM 2607 C C . ARG B 1 109 ? 8.633 -7.84 -17.062 1 84.38 109 ARG B C 1
ATOM 2609 O O . ARG B 1 109 ? 9.516 -7.227 -16.453 1 84.38 109 ARG B O 1
ATOM 2616 N N . CYS B 1 110 ? 7.695 -7.355 -17.797 1 89.75 110 CYS B N 1
ATOM 2617 C CA . CYS B 1 110 ? 7.699 -5.914 -18.031 1 89.75 110 CYS B CA 1
ATOM 2618 C C . CYS B 1 110 ? 6.398 -5.281 -17.562 1 89.75 110 CYS B C 1
ATOM 2620 O O . CYS B 1 110 ? 5.332 -5.891 -17.656 1 89.75 110 CYS B O 1
ATOM 2622 N N . VAL B 1 111 ? 6.559 -4.082 -17.094 1 90.69 111 VAL B N 1
ATOM 2623 C CA . VAL B 1 111 ? 5.344 -3.312 -16.844 1 90.69 111 VAL B CA 1
ATOM 2624 C C . VAL B 1 111 ? 4.586 -3.105 -18.156 1 90.69 111 VAL B C 1
ATOM 2626 O O . VAL B 1 111 ? 5.152 -2.609 -19.141 1 90.69 111 VAL B O 1
ATOM 2629 N N . PRO B 1 112 ? 3.365 -3.494 -18.188 1 88.81 112 PRO B N 1
ATOM 2630 C CA . PRO B 1 112 ? 2.607 -3.387 -19.438 1 88.81 112 PRO B CA 1
ATOM 2631 C C . PRO B 1 112 ? 2.477 -1.947 -19.922 1 88.81 112 PRO B C 1
ATOM 2633 O O . PRO B 1 112 ? 2.414 -1.019 -19.125 1 88.81 112 PRO B O 1
ATOM 2636 N N . ASP B 1 113 ? 2.273 -1.795 -21.203 1 88 113 ASP B N 1
ATOM 2637 C CA . ASP B 1 113 ? 2.141 -0.485 -21.828 1 88 113 ASP B CA 1
ATOM 2638 C C . ASP B 1 113 ? 0.826 0.183 -21.438 1 88 113 ASP B C 1
ATOM 2640 O O . ASP B 1 113 ? 0.677 1.399 -21.578 1 88 113 ASP B O 1
ATOM 2644 N N . THR B 1 114 ? -0.075 -0.61 -21.016 1 86.69 114 THR B N 1
ATOM 2645 C CA . THR B 1 114 ? -1.382 -0.074 -20.641 1 86.69 114 THR B CA 1
ATOM 2646 C C . THR B 1 114 ? -1.288 0.75 -19.359 1 86.69 114 THR B C 1
ATOM 2648 O O . THR B 1 114 ? -2.209 1.5 -19.031 1 86.69 114 THR B O 1
ATOM 2651 N N . LEU B 1 115 ? -0.177 0.566 -18.656 1 89.31 115 LEU B N 1
ATOM 2652 C CA . LEU B 1 115 ? 0.017 1.352 -17.453 1 89.31 115 LEU B CA 1
ATOM 2653 C C . LEU B 1 115 ? 0.76 2.648 -17.75 1 89.31 115 LEU B C 1
ATOM 2655 O O . LEU B 1 115 ? 1.701 2.656 -18.547 1 89.31 115 LEU B O 1
ATOM 2659 N N . ASN B 1 116 ? 0.316 3.711 -17.078 1 91.19 116 ASN B N 1
ATOM 2660 C CA . ASN B 1 116 ? 0.958 5.008 -17.266 1 91.19 116 ASN B CA 1
ATOM 2661 C C . ASN B 1 116 ? 1.801 5.398 -16.062 1 91.19 116 ASN B C 1
ATOM 2663 O O . ASN B 1 116 ? 1.322 5.359 -14.93 1 91.19 116 ASN B O 1
ATOM 2667 N N . TYR B 1 117 ? 2.986 5.777 -16.422 1 93.62 117 TYR B N 1
ATOM 2668 C CA . TYR B 1 117 ? 3.865 6.238 -15.344 1 93.62 117 TYR B CA 1
ATOM 2669 C C . TYR B 1 117 ? 3.34 7.523 -14.727 1 93.62 117 TYR B C 1
ATOM 2671 O O . TYR B 1 117 ? 2.945 8.453 -15.438 1 93.62 117 TYR B O 1
ATOM 2679 N N . VAL B 1 118 ? 3.34 7.609 -13.383 1 94.56 118 VAL B N 1
ATOM 2680 C CA . VAL B 1 118 ? 2.85 8.789 -12.68 1 94.56 118 VAL B CA 1
ATOM 2681 C C . VAL B 1 118 ? 4.016 9.508 -12.008 1 94.56 118 VAL B C 1
ATOM 2683 O O . VAL B 1 118 ? 4.301 10.672 -12.312 1 94.56 118 VAL B O 1
ATOM 2686 N N . THR B 1 119 ? 4.707 8.828 -11.062 1 95 119 THR B N 1
ATOM 2687 C CA . THR B 1 119 ? 5.797 9.445 -10.312 1 95 119 THR B CA 1
ATOM 2688 C C . THR B 1 119 ? 6.66 8.383 -9.641 1 95 119 THR B C 1
ATOM 2690 O O . THR B 1 119 ? 6.324 7.195 -9.664 1 95 119 THR B O 1
ATOM 2693 N N . SER B 1 120 ? 7.793 8.836 -9.203 1 96.81 120 SER B N 1
ATOM 2694 C CA . SER B 1 120 ? 8.633 8.047 -8.305 1 96.81 120 SER B CA 1
ATOM 2695 C C . SER B 1 120 ? 8.688 8.656 -6.91 1 96.81 120 SER B C 1
ATOM 2697 O O . SER B 1 120 ? 8.602 9.883 -6.758 1 96.81 120 SER B O 1
ATOM 2699 N N . PHE B 1 121 ? 8.797 7.742 -5.93 1 97.62 121 PHE B N 1
ATOM 2700 C CA . PHE B 1 121 ? 8.961 8.211 -4.559 1 97.62 121 PHE B CA 1
ATOM 2701 C C . PHE B 1 121 ? 9.633 7.141 -3.701 1 97.62 121 PHE B C 1
ATOM 2703 O O . PHE B 1 121 ? 9.742 5.984 -4.113 1 97.62 121 PHE B O 1
ATOM 2710 N N . ALA B 1 122 ? 10.094 7.621 -2.58 1 98.12 122 ALA B N 1
ATOM 2711 C CA . ALA B 1 122 ? 10.734 6.691 -1.65 1 98.12 122 ALA B CA 1
ATOM 2712 C C . ALA B 1 122 ? 9.758 6.262 -0.554 1 98.12 122 ALA B C 1
ATOM 2714 O O . ALA B 1 122 ? 9.008 7.086 -0.028 1 98.12 122 ALA B O 1
ATOM 2715 N N . LEU B 1 123 ? 9.75 4.977 -0.275 1 97.94 123 LEU B N 1
ATOM 2716 C CA . LEU B 1 123 ? 9.062 4.43 0.887 1 97.94 123 LEU B CA 1
ATOM 2717 C C . LEU B 1 123 ? 10.008 4.316 2.078 1 97.94 123 LEU B C 1
ATOM 2719 O O . LEU B 1 123 ? 11.211 4.145 1.903 1 97.94 123 LEU B O 1
ATOM 2723 N N . GLY B 1 124 ? 9.359 4.348 3.254 1 94.75 124 GLY B N 1
ATOM 2724 C CA . GLY B 1 124 ? 10.227 4.375 4.418 1 94.75 124 GLY B CA 1
ATOM 2725 C C . GLY B 1 124 ? 11.094 5.621 4.488 1 94.75 124 GLY B C 1
ATOM 2726 O O . GLY B 1 124 ? 10.773 6.641 3.873 1 94.75 124 GLY B O 1
ATOM 2727 N N . ASN B 1 125 ? 12.016 5.57 5.375 1 93.44 125 ASN B N 1
ATOM 2728 C CA . ASN B 1 125 ? 12.969 6.672 5.414 1 93.44 125 ASN B CA 1
ATOM 2729 C C . ASN B 1 125 ? 13.992 6.566 4.289 1 93.44 125 ASN B C 1
ATOM 2731 O O . ASN B 1 125 ? 15.109 6.086 4.5 1 93.44 125 ASN B O 1
ATOM 2735 N N . GLN B 1 126 ? 13.516 6.914 3.172 1 94.62 126 GLN B N 1
ATOM 2736 C CA . GLN B 1 126 ? 14.289 6.895 1.933 1 94.62 126 GLN B CA 1
ATOM 2737 C C . GLN B 1 126 ? 14.867 5.508 1.672 1 94.62 126 GLN B C 1
ATOM 2739 O O . GLN B 1 126 ? 15.969 5.387 1.132 1 94.62 126 GLN B O 1
ATOM 2744 N N . ALA B 1 127 ? 14.203 4.484 2.014 1 95.25 127 ALA B N 1
ATOM 2745 C CA . ALA B 1 127 ? 14.773 3.137 2.023 1 95.25 127 ALA B CA 1
ATOM 2746 C C . ALA B 1 127 ? 14.531 2.428 0.693 1 95.25 127 ALA B C 1
ATOM 2748 O O . ALA B 1 127 ? 15.359 1.642 0.24 1 95.25 127 ALA B O 1
ATOM 2749 N N . LEU B 1 128 ? 13.414 2.646 0.077 1 97.56 128 LEU B N 1
ATOM 2750 C CA . LEU B 1 128 ? 13.031 1.963 -1.154 1 97.56 128 LEU B CA 1
ATOM 2751 C C . LEU B 1 128 ? 12.453 2.945 -2.166 1 97.56 128 LEU B C 1
ATOM 2753 O O . LEU B 1 128 ? 11.344 3.459 -1.978 1 97.56 128 LEU B O 1
ATOM 2757 N N . LEU B 1 129 ? 13.188 3.168 -3.205 1 97.25 129 LEU B N 1
ATOM 2758 C CA . LEU B 1 129 ? 12.672 3.994 -4.293 1 97.25 129 LEU B CA 1
ATOM 2759 C C . LEU B 1 129 ? 11.742 3.191 -5.195 1 97.25 129 LEU B C 1
ATOM 2761 O O . LEU B 1 129 ? 12.102 2.105 -5.656 1 97.25 129 LEU B O 1
ATOM 2765 N N . VAL B 1 130 ? 10.539 3.758 -5.406 1 97.19 130 VAL B N 1
ATOM 2766 C CA . VAL B 1 130 ? 9.547 3.018 -6.176 1 97.19 130 VAL B CA 1
ATOM 2767 C C . VAL B 1 130 ? 8.984 3.906 -7.281 1 97.19 130 VAL B C 1
ATOM 2769 O O . VAL B 1 130 ? 9.125 5.129 -7.234 1 97.19 130 VAL B O 1
ATOM 2772 N N . ASP B 1 131 ? 8.414 3.232 -8.266 1 96.19 131 ASP B N 1
ATOM 2773 C CA . ASP B 1 131 ? 7.664 3.883 -9.328 1 96.19 131 ASP B CA 1
ATOM 2774 C C . ASP B 1 131 ? 6.172 3.566 -9.227 1 96.19 131 ASP B C 1
ATOM 2776 O O . ASP B 1 131 ? 5.793 2.428 -8.945 1 96.19 131 ASP B O 1
ATOM 2780 N N . SER B 1 132 ? 5.387 4.59 -9.43 1 95.62 132 SER B N 1
ATOM 2781 C CA . SER B 1 132 ? 3.938 4.414 -9.422 1 95.62 132 SER B CA 1
ATOM 2782 C C . SER B 1 132 ? 3.354 4.543 -10.828 1 95.62 132 SER B C 1
ATOM 2784 O O . SER B 1 132 ? 3.68 5.484 -11.555 1 95.62 132 SER B O 1
ATOM 2786 N N . TRP B 1 133 ? 2.514 3.553 -11.109 1 93.25 133 TRP B N 1
ATOM 2787 C CA . TRP B 1 133 ? 1.852 3.477 -12.406 1 93.25 133 TRP B CA 1
ATOM 2788 C C . TRP B 1 133 ? 0.335 3.5 -12.25 1 93.25 133 TRP B C 1
ATOM 2790 O O . TRP B 1 133 ? -0.215 2.803 -11.391 1 93.25 133 TRP B O 1
ATOM 2800 N N . LYS B 1 134 ? -0.318 4.281 -13.062 1 92.25 134 LYS B N 1
ATOM 2801 C CA . LYS B 1 134 ? -1.773 4.359 -12.984 1 92.25 134 LYS B CA 1
ATOM 2802 C C . LYS B 1 134 ? -2.43 3.297 -13.867 1 92.25 134 LYS B C 1
ATOM 2804 O O . LYS B 1 134 ? -2.016 3.086 -15.008 1 92.25 134 LYS B O 1
ATOM 2809 N N . LEU B 1 135 ? -3.416 2.703 -13.266 1 88.44 135 LEU B N 1
ATOM 2810 C CA . LEU B 1 135 ? -4.234 1.753 -14.008 1 88.44 135 LEU B CA 1
ATOM 2811 C C . LEU B 1 135 ? -5.199 2.479 -14.938 1 88.44 135 LEU B C 1
ATOM 2813 O O . LEU B 1 135 ? -5.715 3.547 -14.594 1 88.44 135 LEU B O 1
ATOM 2817 N N . ASN B 1 136 ? -5.477 2.129 -16.188 1 75.12 136 ASN B N 1
ATOM 2818 C CA . ASN B 1 136 ? -6.316 2.791 -17.172 1 75.12 136 ASN B CA 1
ATOM 2819 C C . ASN B 1 136 ? -7.801 2.646 -16.844 1 75.12 136 ASN B C 1
ATOM 2821 O O . ASN B 1 136 ? -8.594 3.535 -17.141 1 75.12 136 ASN B O 1
ATOM 2825 N N . SER B 1 137 ? -8.344 1.528 -16.641 1 64.38 137 SER B N 1
ATOM 2826 C CA . SER B 1 137 ? -9.797 1.396 -16.594 1 64.38 137 SER B CA 1
ATOM 2827 C C . SER B 1 137 ? -10.383 2.115 -15.391 1 64.38 137 SER B C 1
ATOM 2829 O O . SER B 1 137 ? -11.133 3.082 -15.539 1 64.38 137 SER B O 1
ATOM 2831 N N . ASP B 1 138 ? -10.727 1.542 -14.203 1 63.31 138 ASP B N 1
ATOM 2832 C CA . ASP B 1 138 ? -11.602 2.043 -13.148 1 63.31 138 ASP B CA 1
ATOM 2833 C C . ASP B 1 138 ? -10.797 2.793 -12.086 1 63.31 138 ASP B C 1
ATOM 2835 O O . ASP B 1 138 ? -11.375 3.482 -11.234 1 63.31 138 ASP B O 1
ATOM 2839 N N . GLY B 1 139 ? -9.406 2.711 -12.234 1 78.5 139 GLY B N 1
ATOM 2840 C CA . GLY B 1 139 ? -8.594 3.506 -11.328 1 78.5 139 GLY B CA 1
ATOM 2841 C C . GLY B 1 139 ? -7.676 2.666 -10.453 1 78.5 139 GLY B C 1
ATOM 2842 O O . GLY B 1 139 ? -7.754 1.436 -10.469 1 78.5 139 GLY B O 1
ATOM 2843 N N . GLY B 1 140 ? -6.793 3.324 -9.875 1 89.44 140 GLY B N 1
ATOM 2844 C CA . GLY B 1 140 ? -5.836 2.666 -9 1 89.44 140 GLY B CA 1
ATOM 2845 C C . GLY B 1 140 ? -4.406 2.77 -9.492 1 89.44 140 GLY B C 1
ATOM 2846 O O . GLY B 1 140 ? -4.125 3.469 -10.469 1 89.44 140 GLY B O 1
ATOM 2847 N N . TYR B 1 141 ? -3.564 2.102 -8.766 1 93.62 141 TYR B N 1
ATOM 2848 C CA . TYR B 1 141 ? -2.135 2.258 -9.008 1 93.62 141 TYR B CA 1
ATOM 2849 C C . TYR B 1 141 ? -1.403 0.933 -8.82 1 93.62 141 TYR B C 1
ATOM 2851 O O . TYR B 1 141 ? -1.821 0.093 -8.023 1 93.62 141 TYR B O 1
ATOM 2859 N N . VAL B 1 142 ? -0.384 0.798 -9.625 1 93.75 142 VAL B N 1
ATOM 2860 C CA . VAL B 1 142 ? 0.618 -0.241 -9.414 1 93.75 142 VAL B CA 1
ATOM 2861 C C . VAL B 1 142 ? 1.947 0.396 -9.016 1 93.75 142 VAL B C 1
ATOM 2863 O O . VAL B 1 142 ? 2.369 1.391 -9.609 1 93.75 142 VAL B O 1
ATOM 2866 N N . THR B 1 143 ? 2.566 -0.198 -8.008 1 95.75 143 THR B N 1
ATOM 2867 C CA . THR B 1 143 ? 3.861 0.298 -7.555 1 95.75 143 THR B CA 1
ATOM 2868 C C . THR B 1 143 ? 4.941 -0.763 -7.734 1 95.75 143 THR B C 1
ATOM 2870 O O . THR B 1 143 ? 4.746 -1.925 -7.371 1 95.75 143 THR B O 1
ATOM 2873 N N . THR B 1 144 ? 6.016 -0.348 -8.336 1 95.12 144 THR B N 1
ATOM 2874 C CA . THR B 1 144 ? 7.152 -1.239 -8.547 1 95.12 144 THR B CA 1
ATOM 2875 C C . THR B 1 144 ? 8.438 -0.602 -8.031 1 95.12 144 THR B C 1
ATOM 2877 O O . THR B 1 144 ? 8.539 0.624 -7.949 1 95.12 144 THR B O 1
ATOM 2880 N N . GLY B 1 145 ? 9.367 -1.474 -7.691 1 94.94 145 GLY B N 1
ATOM 2881 C CA . GLY B 1 145 ? 10.688 -0.94 -7.387 1 94.94 145 GLY B CA 1
ATOM 2882 C C . GLY B 1 145 ? 11.359 -0.297 -8.586 1 94.94 145 GLY B C 1
ATOM 2883 O O . GLY B 1 145 ? 11.281 -0.815 -9.695 1 94.94 145 GLY B O 1
ATOM 2884 N N . ARG B 1 146 ? 11.984 0.756 -8.328 1 93.75 146 ARG B N 1
ATOM 2885 C CA . ARG B 1 146 ? 12.648 1.486 -9.398 1 93.75 146 ARG B CA 1
ATOM 2886 C C . ARG B 1 146 ? 13.805 0.675 -9.977 1 93.75 146 ARG B C 1
ATOM 2888 O O . ARG B 1 146 ? 14.008 0.655 -11.195 1 93.75 146 ARG B O 1
ATOM 2895 N N . LYS B 1 147 ? 14.516 0.051 -9.148 1 89.25 147 LYS B N 1
ATOM 2896 C CA . LYS B 1 147 ? 15.766 -0.59 -9.547 1 89.25 147 LYS B CA 1
ATOM 2897 C C . LYS B 1 147 ? 15.5 -1.855 -10.359 1 89.25 147 LYS B C 1
ATOM 2899 O O . LYS B 1 147 ? 16.219 -2.145 -11.32 1 89.25 147 LYS B O 1
ATOM 2904 N N . ASP B 1 148 ? 14.477 -2.6 -10.016 1 91.06 148 ASP B N 1
ATOM 2905 C CA . ASP B 1 148 ? 14.359 -3.938 -10.594 1 91.06 148 ASP B CA 1
ATOM 2906 C C . ASP B 1 148 ? 12.906 -4.27 -10.93 1 91.06 148 ASP B C 1
ATOM 2908 O O . ASP B 1 148 ? 12.57 -5.426 -11.18 1 91.06 148 ASP B O 1
ATOM 2912 N N . CYS B 1 149 ? 12.094 -3.357 -10.82 1 91.56 149 CYS B N 1
ATOM 2913 C CA . CYS B 1 149 ? 10.688 -3.477 -11.164 1 91.56 149 CYS B CA 1
ATOM 2914 C C . CYS B 1 149 ? 9.992 -4.516 -10.289 1 91.56 149 CYS B C 1
ATOM 2916 O O . CYS B 1 149 ? 8.945 -5.043 -10.648 1 91.56 149 CYS B O 1
ATOM 2918 N N . THR B 1 150 ? 10.602 -4.82 -9.172 1 91.94 150 THR B N 1
ATOM 2919 C CA . THR B 1 150 ? 9.922 -5.711 -8.242 1 91.94 150 THR B CA 1
ATOM 2920 C C . THR B 1 150 ? 8.57 -5.145 -7.84 1 91.94 150 THR B C 1
ATOM 2922 O O . THR B 1 150 ? 8.453 -3.961 -7.508 1 91.94 150 THR B O 1
ATOM 2925 N N . PRO B 1 151 ? 7.559 -5.992 -7.938 1 92.75 151 PRO B N 1
ATOM 2926 C CA . PRO B 1 151 ? 6.25 -5.48 -7.52 1 92.75 151 PRO B CA 1
ATOM 2927 C C . PRO B 1 151 ? 6.191 -5.16 -6.027 1 92.75 151 PRO B C 1
ATOM 2929 O O . PRO B 1 151 ? 6.773 -5.883 -5.215 1 92.75 151 PRO B O 1
ATOM 2932 N N . VAL B 1 152 ? 5.504 -4.113 -5.727 1 96.06 152 VAL B N 1
ATOM 2933 C CA . VAL B 1 152 ? 5.41 -3.691 -4.336 1 96.06 152 VAL B CA 1
ATOM 2934 C C . VAL B 1 152 ? 3.947 -3.691 -3.893 1 96.06 152 VAL B C 1
ATOM 2936 O O . VAL B 1 152 ? 3.615 -4.203 -2.822 1 96.06 152 VAL B O 1
ATOM 2939 N N . SER B 1 153 ? 3.092 -3.115 -4.688 1 96.12 153 SER B N 1
ATOM 2940 C CA . SER B 1 153 ? 1.677 -3.09 -4.332 1 96.12 153 SER B CA 1
ATOM 2941 C C . SER B 1 153 ? 0.804 -2.816 -5.551 1 96.12 153 SER B C 1
ATOM 2943 O O . SER B 1 153 ? 1.293 -2.336 -6.574 1 96.12 153 SER B O 1
ATOM 2945 N N . VAL B 1 154 ? -0.445 -3.164 -5.414 1 93.38 154 VAL B N 1
ATOM 2946 C CA . VAL B 1 154 ? -1.489 -2.842 -6.383 1 93.38 154 VAL B CA 1
ATOM 2947 C C . VAL B 1 154 ? -2.742 -2.363 -5.648 1 93.38 154 VAL B C 1
ATOM 2949 O O . VAL B 1 154 ? -3.156 -2.967 -4.656 1 93.38 154 VAL B O 1
ATOM 2952 N N . THR B 1 155 ? -3.223 -1.305 -6.043 1 93.06 155 THR B N 1
ATOM 2953 C CA . THR B 1 155 ? -4.562 -0.862 -5.672 1 93.06 155 THR B CA 1
ATOM 2954 C C . THR B 1 155 ? -5.453 -0.741 -6.906 1 93.06 155 THR B C 1
ATOM 2956 O O . THR B 1 155 ? -5.164 0.041 -7.812 1 93.06 155 THR B O 1
ATOM 2959 N N . SER B 1 156 ? -6.465 -1.524 -6.91 1 88.94 156 SER B N 1
ATOM 2960 C CA . SER B 1 156 ? -7.414 -1.486 -8.016 1 88.94 156 SER B CA 1
ATOM 2961 C C . SER B 1 156 ? -8.797 -1.055 -7.547 1 88.94 156 SER B C 1
ATOM 2963 O O . SER B 1 156 ? -9.359 -1.646 -6.621 1 88.94 156 SER B O 1
ATOM 2965 N N . ILE B 1 157 ? -9.266 -0.052 -8.133 1 87.5 157 ILE B N 1
ATOM 2966 C CA . ILE B 1 157 ? -10.609 0.447 -7.859 1 87.5 157 ILE B CA 1
ATOM 2967 C C . ILE B 1 157 ? -11.523 0.112 -9.031 1 87.5 157 ILE B C 1
ATOM 2969 O O . ILE B 1 157 ? -11.289 0.552 -10.156 1 87.5 157 ILE B O 1
ATOM 2973 N N . ILE B 1 158 ? -12.508 -0.688 -8.758 1 81.56 158 ILE B N 1
ATOM 2974 C CA . ILE B 1 158 ? -13.398 -1.168 -9.805 1 81.56 158 ILE B CA 1
ATOM 2975 C C . ILE B 1 158 ? -14.812 -0.627 -9.562 1 81.56 158 ILE B C 1
ATOM 2977 O O . ILE B 1 158 ? -15.375 -0.8 -8.484 1 81.56 158 ILE B O 1
ATOM 2981 N N . LYS B 1 159 ? -15.273 0.081 -10.539 1 77.88 159 LYS B N 1
ATOM 2982 C CA . LYS B 1 159 ? -16.656 0.544 -10.445 1 77.88 159 LYS B CA 1
ATOM 2983 C C . LYS B 1 159 ? -17.641 -0.593 -10.727 1 77.88 159 LYS B C 1
ATOM 2985 O O . LYS B 1 159 ? -17.562 -1.238 -11.773 1 77.88 159 LYS B O 1
ATOM 2990 N N . ASP B 1 160 ? -18.297 -0.908 -9.648 1 66 160 ASP B N 1
ATOM 2991 C CA . ASP B 1 160 ? -19.344 -1.896 -9.852 1 66 160 ASP B CA 1
ATOM 2992 C C . ASP B 1 160 ? -20.719 -1.223 -9.992 1 66 160 ASP B C 1
ATOM 2994 O O . ASP B 1 160 ? -21.094 -0.389 -9.164 1 66 160 ASP B O 1
ATOM 2998 N N . PHE B 1 161 ? -21.344 -1.223 -11.031 1 57.5 161 PHE B N 1
ATOM 2999 C CA . PHE B 1 161 ? -22.594 -0.569 -11.375 1 57.5 161 PHE B CA 1
ATOM 3000 C C . PHE B 1 161 ? -23.609 -0.72 -10.242 1 57.5 161 PHE B C 1
ATOM 3002 O O . PHE B 1 161 ? -24.375 0.207 -9.953 1 57.5 161 PHE B O 1
ATOM 3009 N N . GLN B 1 162 ? -23.641 -1.802 -9.656 1 58.03 162 GLN B N 1
ATOM 3010 C CA . GLN B 1 162 ? -24.719 -2.01 -8.703 1 58.03 162 GLN B CA 1
ATOM 3011 C C . GLN B 1 162 ? -24.281 -1.661 -7.285 1 58.03 162 GLN B C 1
ATOM 3013 O O . GLN B 1 162 ? -25.094 -1.218 -6.469 1 58.03 162 GLN B O 1
ATOM 3018 N N . GLU B 1 163 ? -23.031 -1.758 -7.172 1 61 163 GLU B N 1
ATOM 3019 C CA . GLU B 1 163 ? -22.609 -1.848 -5.773 1 61 163 GLU B CA 1
ATOM 3020 C C . GLU B 1 163 ? -21.641 -0.727 -5.414 1 61 163 GLU B C 1
ATOM 3022 O O . GLU B 1 163 ? -21.078 -0.714 -4.316 1 61 163 GLU B O 1
ATOM 3027 N N . GLY B 1 164 ? -21.609 0.25 -6.395 1 70.06 164 GLY B N 1
ATOM 3028 C CA . GLY B 1 164 ? -20.641 1.285 -6.066 1 70.06 164 GLY B CA 1
ATOM 3029 C C . GLY B 1 164 ? -19.219 0.933 -6.477 1 70.06 164 GLY B C 1
ATOM 3030 O O . GLY B 1 164 ? -18.969 0.615 -7.641 1 70.06 164 GLY B O 1
ATOM 3031 N N . PHE B 1 165 ? -18.297 1.113 -5.617 1 77.5 165 PHE B N 1
ATOM 3032 C CA . PHE B 1 165 ? -16.906 0.816 -5.953 1 77.5 165 PHE B CA 1
ATOM 3033 C C . PHE B 1 165 ? -16.391 -0.365 -5.141 1 77.5 165 PHE B C 1
ATOM 3035 O O . PHE B 1 165 ? -16.719 -0.499 -3.957 1 77.5 165 PHE B O 1
ATOM 3042 N N . SER B 1 166 ? -15.734 -1.229 -5.863 1 81 166 SER B N 1
ATOM 3043 C CA . SER B 1 166 ? -14.938 -2.273 -5.227 1 81 166 SER B CA 1
ATOM 3044 C C . SER B 1 166 ? -13.453 -1.932 -5.25 1 81 166 SER B C 1
ATOM 3046 O O . SER B 1 166 ? -12.961 -1.364 -6.227 1 81 166 SER B O 1
ATOM 3048 N N . THR B 1 167 ? -12.836 -2.209 -4.129 1 88 167 THR B N 1
ATOM 3049 C CA . THR B 1 167 ? -11.406 -1.945 -4.027 1 88 167 THR B CA 1
ATOM 3050 C C . THR B 1 167 ? -10.641 -3.232 -3.74 1 88 167 THR B C 1
ATOM 3052 O O . THR B 1 167 ? -11.023 -4.012 -2.865 1 88 167 THR B O 1
ATOM 3055 N N . ILE B 1 168 ? -9.648 -3.484 -4.523 1 89.12 168 ILE B N 1
ATOM 3056 C CA . ILE B 1 168 ? -8.711 -4.574 -4.262 1 89.12 168 ILE B CA 1
ATOM 3057 C C . ILE B 1 168 ? -7.328 -4.008 -3.961 1 89.12 168 ILE B C 1
ATOM 3059 O O . ILE B 1 168 ? -6.789 -3.225 -4.746 1 89.12 168 ILE B O 1
ATOM 3063 N N . ILE B 1 169 ? -6.828 -4.367 -2.885 1 93 169 ILE B N 1
ATOM 3064 C CA . ILE B 1 169 ? -5.484 -3.969 -2.479 1 93 169 ILE B CA 1
ATOM 3065 C C . ILE B 1 169 ? -4.594 -5.203 -2.357 1 93 169 ILE B C 1
ATOM 3067 O O . ILE B 1 169 ? -4.949 -6.168 -1.676 1 93 169 ILE B O 1
ATOM 3071 N N . VAL B 1 170 ? -3.486 -5.145 -3.018 1 94.5 170 VAL B N 1
ATOM 3072 C CA . VAL B 1 170 ? -2.502 -6.219 -2.93 1 94.5 170 VAL B CA 1
ATOM 3073 C C . VAL B 1 170 ? -1.168 -5.656 -2.439 1 94.5 170 VAL B C 1
ATOM 3075 O O . VAL B 1 170 ? -0.642 -4.699 -3.01 1 94.5 170 VAL B O 1
ATOM 3078 N N . THR B 1 171 ? -0.676 -6.188 -1.423 1 96.5 171 THR B N 1
ATOM 3079 C CA . THR B 1 171 ? 0.682 -5.914 -0.965 1 96.5 171 THR B CA 1
ATOM 3080 C C . THR B 1 171 ? 1.591 -7.113 -1.229 1 96.5 171 THR B C 1
ATOM 3082 O O . THR B 1 171 ? 1.285 -8.234 -0.819 1 96.5 171 THR B O 1
ATOM 3085 N N . VAL B 1 172 ? 2.695 -6.84 -1.915 1 96.44 172 VAL B N 1
ATOM 3086 C CA . VAL B 1 172 ? 3.646 -7.91 -2.189 1 96.44 172 VAL B CA 1
ATOM 3087 C C . VAL B 1 172 ? 4.652 -8.016 -1.046 1 96.44 172 VAL B C 1
ATOM 3089 O O . VAL B 1 172 ? 5.34 -7.043 -0.724 1 96.44 172 VAL B O 1
ATOM 3092 N N . MET B 1 173 ? 4.715 -9.172 -0.544 1 97.62 173 MET B N 1
ATOM 3093 C CA . MET B 1 173 ? 5.516 -9.398 0.656 1 97.62 173 MET B CA 1
ATOM 3094 C C . MET B 1 173 ? 6.605 -10.43 0.397 1 97.62 173 MET B C 1
ATOM 3096 O O . MET B 1 173 ? 6.371 -11.43 -0.285 1 97.62 173 MET B O 1
ATOM 3100 N N . ASN B 1 174 ? 7.77 -10.172 0.872 1 97.44 174 ASN B N 1
ATOM 3101 C CA . ASN B 1 174 ? 8.883 -11.109 0.915 1 97.44 174 ASN B CA 1
ATOM 3102 C C . ASN B 1 174 ? 9.234 -11.625 -0.478 1 97.44 174 ASN B C 1
ATOM 3104 O O . ASN B 1 174 ? 9.422 -12.828 -0.673 1 97.44 174 ASN B O 1
ATOM 3108 N N . PHE B 1 175 ? 9.242 -10.75 -1.398 1 95.31 175 PHE B N 1
ATOM 3109 C CA . PHE B 1 175 ? 9.703 -11.102 -2.738 1 95.31 175 PHE B CA 1
ATOM 3110 C C . PHE B 1 175 ? 11.148 -11.562 -2.715 1 95.31 175 PHE B C 1
ATOM 3112 O O . PHE B 1 175 ? 12 -10.938 -2.082 1 95.31 175 PHE B O 1
ATOM 3119 N N . THR B 1 176 ? 11.383 -12.633 -3.367 1 95 176 THR B N 1
ATOM 3120 C CA . THR B 1 176 ? 12.734 -13.125 -3.59 1 95 176 THR B CA 1
ATOM 3121 C C . THR B 1 176 ? 12.922 -13.547 -5.043 1 95 176 THR B C 1
ATOM 3123 O O . THR B 1 176 ? 11.977 -13.992 -5.695 1 95 176 THR B O 1
ATOM 3126 N N . ASP B 1 177 ? 14.133 -13.461 -5.453 1 93.19 177 ASP B N 1
ATOM 3127 C CA . ASP B 1 177 ? 14.414 -13.734 -6.855 1 93.19 177 ASP B CA 1
ATOM 3128 C C . ASP B 1 177 ? 14.781 -15.203 -7.066 1 93.19 177 ASP B C 1
ATOM 3130 O O . ASP B 1 177 ? 15.461 -15.547 -8.039 1 93.19 177 ASP B O 1
ATOM 3134 N N . SER B 1 178 ? 14.414 -16.031 -6.152 1 93.75 178 SER B N 1
ATOM 3135 C CA . SER B 1 178 ? 14.672 -17.453 -6.25 1 93.75 178 SER B CA 1
ATOM 3136 C C . SER B 1 178 ? 13.523 -18.266 -5.664 1 93.75 178 SER B C 1
ATOM 3138 O O . SER B 1 178 ? 12.75 -17.766 -4.852 1 93.75 178 SER B O 1
ATOM 3140 N N . VAL B 1 179 ? 13.477 -19.484 -6.145 1 96.12 179 VAL B N 1
ATOM 3141 C CA . VAL B 1 179 ? 12.469 -20.422 -5.645 1 96.12 179 VAL B CA 1
ATOM 3142 C C . VAL B 1 179 ? 13.148 -21.547 -4.863 1 96.12 179 VAL B C 1
ATOM 3144 O O . VAL B 1 179 ? 14.023 -22.234 -5.395 1 96.12 179 VAL B O 1
ATOM 3147 N N . SER B 1 180 ? 12.797 -21.766 -3.615 1 93 180 SER B N 1
ATOM 3148 C CA . SER B 1 180 ? 13.477 -22.703 -2.721 1 93 180 SER B CA 1
ATOM 3149 C C . SER B 1 180 ? 13.078 -24.141 -3.027 1 93 180 SER B C 1
ATOM 3151 O O . SER B 1 180 ? 13.906 -25.062 -2.916 1 93 180 SER B O 1
ATOM 3153 N N . ASP B 1 181 ? 11.922 -24.453 -3.367 1 96.44 181 ASP B N 1
ATOM 3154 C CA . ASP B 1 181 ? 11.414 -25.812 -3.607 1 96.44 181 ASP B CA 1
ATOM 3155 C C . ASP B 1 181 ? 10.609 -25.859 -4.906 1 96.44 181 ASP B C 1
ATOM 3157 O O . ASP B 1 181 ? 9.375 -25.938 -4.879 1 96.44 181 ASP B O 1
ATOM 3161 N N . PRO B 1 182 ? 11.383 -26.016 -6 1 96.5 182 PRO B N 1
ATOM 3162 C CA . PRO B 1 182 ? 10.664 -25.984 -7.277 1 96.5 182 PRO B CA 1
ATOM 3163 C C . PRO B 1 182 ? 9.664 -27.141 -7.41 1 96.5 182 PRO B C 1
ATOM 3165 O O . PRO B 1 182 ? 8.602 -26.969 -8.016 1 96.5 182 PRO B O 1
ATOM 3168 N N . ASP B 1 183 ? 9.945 -28.266 -6.871 1 96.62 183 ASP B N 1
ATOM 3169 C CA . ASP B 1 183 ? 9.016 -29.391 -6.973 1 96.62 183 ASP B CA 1
ATOM 3170 C C . ASP B 1 183 ? 7.691 -29.078 -6.277 1 96.62 183 ASP B C 1
ATOM 3172 O O . ASP B 1 183 ? 6.621 -29.391 -6.801 1 96.62 183 ASP B O 1
ATOM 3176 N N . TYR B 1 184 ? 7.785 -28.5 -5.176 1 97.56 184 TYR B N 1
ATOM 3177 C CA . TYR B 1 184 ? 6.574 -28.125 -4.453 1 97.56 184 TYR B CA 1
ATOM 3178 C C . TYR B 1 184 ? 5.734 -27.141 -5.266 1 97.56 184 TYR B C 1
ATOM 3180 O O . TYR B 1 184 ? 4.504 -27.219 -5.262 1 97.56 184 TYR B O 1
ATOM 3188 N N . TRP B 1 185 ? 6.402 -26.281 -5.977 1 97.94 185 TRP B N 1
ATOM 3189 C CA . TRP B 1 185 ? 5.688 -25.156 -6.586 1 97.94 185 TRP B CA 1
ATOM 3190 C C . TRP B 1 185 ? 5.234 -25.516 -7.996 1 97.94 185 TRP B C 1
ATOM 3192 O O . TRP B 1 185 ? 4.219 -25 -8.477 1 97.94 185 TRP B O 1
ATOM 3202 N N . PHE B 1 186 ? 5.922 -26.438 -8.602 1 96.94 186 PHE B N 1
ATOM 3203 C CA . PHE B 1 186 ? 5.684 -26.484 -10.039 1 96.94 186 PHE B CA 1
ATOM 3204 C C . PHE B 1 186 ? 5.285 -27.891 -10.469 1 96.94 186 PHE B C 1
ATOM 3206 O O . PHE B 1 186 ? 4.879 -28.109 -11.609 1 96.94 186 PHE B O 1
ATOM 3213 N N . VAL B 1 187 ? 5.312 -28.828 -9.586 1 96.62 187 VAL B N 1
ATOM 3214 C CA . VAL B 1 187 ? 4.941 -30.203 -9.945 1 96.62 187 VAL B CA 1
ATOM 3215 C C . VAL B 1 187 ? 3.588 -30.547 -9.32 1 96.62 187 VAL B C 1
ATOM 3217 O O . VAL B 1 187 ? 3.482 -30.719 -8.109 1 96.62 187 VAL B O 1
ATOM 3220 N N . PRO B 1 188 ? 2.602 -30.688 -10.133 1 96.12 188 PRO B N 1
ATOM 3221 C CA . PRO B 1 188 ? 1.309 -31.094 -9.578 1 96.12 188 PRO B CA 1
ATOM 3222 C C . PRO B 1 188 ? 1.346 -32.5 -8.953 1 96.12 188 PRO B C 1
ATOM 3224 O O . PRO B 1 188 ? 2.117 -33.344 -9.398 1 96.12 188 PRO B O 1
ATOM 3227 N N . PRO B 1 189 ? 0.528 -32.688 -8.031 1 95.25 189 PRO B N 1
ATOM 3228 C CA . PRO B 1 189 ? 0.483 -34.031 -7.438 1 95.25 189 PRO B CA 1
ATOM 3229 C C . PRO B 1 189 ? -0.103 -35.062 -8.383 1 95.25 189 PRO B C 1
ATOM 3231 O O . PRO B 1 189 ? -0.693 -34.719 -9.406 1 95.25 189 PRO B O 1
ATOM 3234 N N . ALA B 1 190 ? 0.036 -36.281 -7.984 1 92.94 190 ALA B N 1
ATOM 3235 C CA . ALA B 1 190 ? -0.363 -37.406 -8.828 1 92.94 190 ALA B CA 1
ATOM 3236 C C . ALA B 1 190 ? -1.866 -37.375 -9.086 1 92.94 190 ALA B C 1
ATOM 3238 O O . ALA B 1 190 ? -2.324 -37.844 -10.141 1 92.94 190 ALA B O 1
ATOM 3239 N N . SER B 1 191 ? -2.637 -36.844 -8.211 1 91.31 191 SER B N 1
ATOM 3240 C CA . SER B 1 191 ? -4.09 -36.781 -8.352 1 91.31 191 SER B CA 1
ATOM 3241 C C . SER B 1 191 ? -4.488 -35.969 -9.586 1 91.31 191 SER B C 1
ATOM 3243 O O . SER B 1 191 ? -5.621 -36.062 -10.055 1 91.31 191 SER B O 1
ATOM 3245 N N . CYS B 1 192 ? -3.578 -35.156 -10.086 1 94.38 192 CYS B N 1
ATOM 3246 C CA . CYS B 1 192 ? -3.904 -34.281 -11.203 1 94.38 192 CYS B CA 1
ATOM 3247 C C . CYS B 1 192 ? -3.764 -35.031 -12.531 1 94.38 192 CYS B C 1
ATOM 3249 O O . CYS B 1 192 ? -4.219 -34.531 -13.57 1 94.38 192 CYS B O 1
ATOM 3251 N N . SER B 1 193 ? -3.137 -36.156 -12.555 1 88.62 193 SER B N 1
ATOM 3252 C CA . SER B 1 193 ? -2.951 -36.906 -13.781 1 88.62 193 SER B CA 1
ATOM 3253 C C . SER B 1 193 ? -4.289 -37.281 -14.406 1 88.62 193 SER B C 1
ATOM 3255 O O . SER B 1 193 ? -4.41 -37.375 -15.633 1 88.62 193 SER B O 1
ATOM 3257 N N . ASN B 1 194 ? -5.309 -37.469 -13.617 1 83.81 194 ASN B N 1
ATOM 3258 C CA . ASN B 1 194 ? -6.629 -37.844 -14.109 1 83.81 194 ASN B CA 1
ATOM 3259 C C . ASN B 1 194 ? -7.656 -36.75 -13.852 1 83.81 194 ASN B C 1
ATOM 3261 O O . ASN B 1 194 ? -8.844 -37.031 -13.688 1 83.81 194 ASN B O 1
ATOM 3265 N N . ALA B 1 195 ? -7.047 -35.594 -13.781 1 86.62 195 ALA B N 1
ATOM 3266 C CA . ALA B 1 195 ? -7.938 -34.5 -13.398 1 86.62 195 ALA B CA 1
ATOM 3267 C C . ALA B 1 195 ? -9 -34.25 -14.461 1 86.62 195 ALA B C 1
ATOM 3269 O O . ALA B 1 195 ? -8.734 -34.375 -15.664 1 86.62 195 ALA B O 1
ATOM 3270 N N . THR B 1 196 ? -10.188 -34.094 -14 1 75.19 196 THR B N 1
ATOM 3271 C CA . THR B 1 196 ? -11.312 -33.781 -14.883 1 75.19 196 THR B CA 1
ATOM 3272 C C . THR B 1 196 ? -11.406 -32.281 -15.148 1 75.19 196 THR B C 1
ATOM 3274 O O . THR B 1 196 ? -10.977 -31.469 -14.32 1 75.19 196 THR B O 1
ATOM 3277 N N . GLN B 1 197 ? -11.867 -31.875 -16.25 1 72.38 197 GLN B N 1
ATOM 3278 C CA . GLN B 1 197 ? -11.961 -30.484 -16.688 1 72.38 197 GLN B CA 1
ATOM 3279 C C . GLN B 1 197 ? -13.086 -29.766 -15.938 1 72.38 197 GLN B C 1
ATOM 3281 O O . GLN B 1 197 ? -13.141 -28.531 -15.938 1 72.38 197 GLN B O 1
ATOM 3286 N N . GLN B 1 198 ? -13.789 -30.406 -15.18 1 66.06 198 GLN B N 1
ATOM 3287 C CA . GLN B 1 198 ? -14.953 -29.688 -14.672 1 66.06 198 GLN B CA 1
ATOM 3288 C C . GLN B 1 198 ? -14.695 -29.141 -13.273 1 66.06 198 GLN B C 1
ATOM 3290 O O . GLN B 1 198 ? -14.555 -29.891 -12.312 1 66.06 198 GLN B O 1
ATOM 3295 N N . VAL B 1 199 ? -14.391 -27.844 -13.266 1 67.75 199 VAL B N 1
ATOM 3296 C CA . VAL B 1 199 ? -14.328 -27.172 -11.977 1 67.75 199 VAL B CA 1
ATOM 3297 C C . VAL B 1 199 ? -15.734 -26.844 -11.5 1 67.75 199 VAL B C 1
ATOM 3299 O O . VAL B 1 199 ? -16.5 -26.172 -12.203 1 67.75 199 VAL B O 1
ATOM 3302 N N . PRO B 1 200 ? -16.047 -27.422 -10.383 1 73.19 200 PRO B N 1
ATOM 3303 C CA . PRO B 1 200 ? -17.375 -27.062 -9.891 1 73.19 200 PRO B CA 1
ATOM 3304 C C . PRO B 1 200 ? -17.594 -25.547 -9.812 1 73.19 200 PRO B C 1
ATOM 3306 O O . PRO B 1 200 ? -16.672 -24.812 -9.492 1 73.19 200 PRO B O 1
ATOM 3309 N N . LYS B 1 201 ? -18.734 -25.125 -10.148 1 67.94 201 LYS B N 1
ATOM 3310 C CA . LYS B 1 201 ? -19.109 -23.719 -10.273 1 67.94 201 LYS B CA 1
ATOM 3311 C C . LYS B 1 201 ? -18.734 -22.938 -9.023 1 67.94 201 LYS B C 1
ATOM 3313 O O . LYS B 1 201 ? -18.188 -21.844 -9.109 1 67.94 201 LYS B O 1
ATOM 3318 N N . PRO B 1 202 ? -19.078 -23.531 -7.887 1 64.56 202 PRO B N 1
ATOM 3319 C CA . PRO B 1 202 ? -18.703 -22.75 -6.695 1 64.56 202 PRO B CA 1
ATOM 3320 C C . PRO B 1 202 ? -17.203 -22.453 -6.617 1 64.56 202 PRO B C 1
ATOM 3322 O O . PRO B 1 202 ? -16.812 -21.422 -6.086 1 64.56 202 PRO B O 1
ATOM 3325 N N . PHE B 1 203 ? -16.531 -23.312 -7.281 1 68.69 203 PHE B N 1
ATOM 3326 C CA . PHE B 1 203 ? -15.086 -23.141 -7.227 1 68.69 203 PHE B CA 1
ATOM 3327 C C . PHE B 1 203 ? -14.617 -22.141 -8.266 1 68.69 203 PHE B C 1
ATOM 3329 O O . PHE B 1 203 ? -13.648 -21.406 -8.039 1 68.69 203 PHE B O 1
ATOM 3336 N N . LEU B 1 204 ? -15.383 -22.141 -9.312 1 67.81 204 LEU B N 1
ATOM 3337 C CA . LEU B 1 204 ? -15.023 -21.156 -10.328 1 67.81 204 LEU B CA 1
ATOM 3338 C C . LEU B 1 204 ? -15.117 -19.734 -9.773 1 67.81 204 LEU B C 1
ATOM 3340 O O . LEU B 1 204 ? -14.281 -18.891 -10.086 1 67.81 204 LEU B O 1
ATOM 3344 N N . LYS B 1 205 ? -16.094 -19.516 -8.977 1 64.62 205 LYS B N 1
ATOM 3345 C CA . LYS B 1 205 ? -16.266 -18.203 -8.359 1 64.62 205 LYS B CA 1
ATOM 3346 C C . LYS B 1 205 ? -15.078 -17.859 -7.465 1 64.62 205 LYS B C 1
ATOM 3348 O O . LYS B 1 205 ? -14.641 -16.703 -7.418 1 64.62 205 LYS B O 1
ATOM 3353 N N . ARG B 1 206 ? -14.547 -18.859 -6.848 1 64.31 206 ARG B N 1
ATOM 3354 C CA . ARG B 1 206 ? -13.406 -18.688 -5.953 1 64.31 206 ARG B CA 1
ATOM 3355 C C . ARG B 1 206 ? -12.133 -18.391 -6.742 1 64.31 206 ARG B C 1
ATOM 3357 O O . ARG B 1 206 ? -11.328 -17.562 -6.332 1 64.31 206 ARG B O 1
ATOM 3364 N N . LEU B 1 207 ? -12.031 -19 -7.891 1 70.44 207 LEU B N 1
ATOM 3365 C CA . LEU B 1 207 ? -10.883 -18.828 -8.773 1 70.44 207 LEU B CA 1
ATOM 3366 C C . LEU B 1 207 ? -10.891 -17.438 -9.398 1 70.44 207 LEU B C 1
ATOM 3368 O O . LEU B 1 207 ? -9.844 -16.922 -9.773 1 70.44 207 LEU B O 1
ATOM 3372 N N . ASN B 1 208 ? -12.031 -16.906 -9.227 1 71.69 208 ASN B N 1
ATOM 3373 C CA . ASN B 1 208 ? -12.219 -15.617 -9.898 1 71.69 208 ASN B CA 1
ATOM 3374 C C . ASN B 1 208 ? -11.391 -14.516 -9.242 1 71.69 208 ASN B C 1
ATOM 3376 O O . ASN B 1 208 ? -10.891 -13.617 -9.93 1 71.69 208 ASN B O 1
ATOM 3380 N N . VAL B 1 209 ? -11.109 -14.664 -7.977 1 73.12 209 VAL B N 1
ATOM 3381 C CA . VAL B 1 209 ? -10.328 -13.609 -7.332 1 73.12 209 VAL B CA 1
ATOM 3382 C C . VAL B 1 209 ? -8.891 -13.648 -7.836 1 73.12 209 VAL B C 1
ATOM 3384 O O . VAL B 1 209 ? -8.32 -12.609 -8.188 1 73.12 209 VAL B O 1
ATOM 3387 N N . LEU B 1 210 ? -8.336 -14.844 -7.883 1 78 210 LEU B N 1
ATOM 3388 C CA . LEU B 1 210 ? -6.973 -14.969 -8.398 1 78 210 LEU B CA 1
ATOM 3389 C C . LEU B 1 210 ? -6.898 -14.5 -9.852 1 78 210 LEU B C 1
ATOM 3391 O O . LEU B 1 210 ? -5.969 -13.781 -10.227 1 78 210 LEU B O 1
ATOM 3395 N N . LYS B 1 211 ? -7.891 -14.883 -10.555 1 76.88 211 LYS B N 1
ATOM 3396 C CA . LYS B 1 211 ? -7.93 -14.469 -11.953 1 76.88 211 LYS B CA 1
ATOM 3397 C C . LYS B 1 211 ? -8.008 -12.945 -12.07 1 76.88 211 LYS B C 1
ATOM 3399 O O . LYS B 1 211 ? -7.328 -12.352 -12.914 1 76.88 211 LYS B O 1
ATOM 3404 N N . ARG B 1 212 ? -8.742 -12.383 -11.227 1 73.38 212 ARG B N 1
ATOM 3405 C CA . ARG B 1 212 ? -8.867 -10.93 -11.234 1 73.38 212 ARG B CA 1
ATOM 3406 C C . ARG B 1 212 ? -7.555 -10.266 -10.828 1 73.38 212 ARG B C 1
ATOM 3408 O O . ARG B 1 212 ? -7.16 -9.25 -11.406 1 73.38 212 ARG B O 1
ATOM 3415 N N . LEU B 1 213 ? -6.973 -10.867 -9.883 1 78.19 213 LEU B N 1
ATOM 3416 C CA . LEU B 1 213 ? -5.699 -10.32 -9.43 1 78.19 213 LEU B CA 1
ATOM 3417 C C . LEU B 1 213 ? -4.641 -10.445 -10.523 1 78.19 213 LEU B C 1
ATOM 3419 O O . LEU B 1 213 ? -3.859 -9.516 -10.742 1 78.19 213 LEU B O 1
ATOM 3423 N N . ARG B 1 214 ? -4.695 -11.516 -11.203 1 79.69 214 ARG B N 1
ATOM 3424 C CA . ARG B 1 214 ? -3.764 -11.711 -12.312 1 79.69 214 ARG B CA 1
ATOM 3425 C C . ARG B 1 214 ? -4.016 -10.695 -13.422 1 79.69 214 ARG B C 1
ATOM 3427 O O . ARG B 1 214 ? -3.074 -10.172 -14.016 1 79.69 214 ARG B O 1
ATOM 3434 N N . ALA B 1 215 ? -5.238 -10.422 -13.57 1 72.62 215 ALA B N 1
ATOM 3435 C CA . ALA B 1 215 ? -5.594 -9.453 -14.602 1 72.62 215 ALA B CA 1
ATOM 3436 C C . ALA B 1 215 ? -5.18 -8.039 -14.188 1 72.62 215 ALA B C 1
ATOM 3438 O O . ALA B 1 215 ? -4.824 -7.219 -15.039 1 72.62 215 ALA B O 1
ATOM 3439 N N . ALA B 1 216 ? -5.254 -7.855 -12.914 1 68.44 216 ALA B N 1
ATOM 3440 C CA . ALA B 1 216 ? -4.992 -6.512 -12.414 1 68.44 216 ALA B CA 1
ATOM 3441 C C . ALA B 1 216 ? -3.496 -6.293 -12.188 1 68.44 216 ALA B C 1
ATOM 3443 O O . ALA B 1 216 ? -3.049 -5.16 -12.016 1 68.44 216 ALA B O 1
ATOM 3444 N N . THR B 1 217 ? -2.861 -7.434 -12.18 1 76.19 217 THR B N 1
ATOM 3445 C CA . THR B 1 217 ? -1.431 -7.363 -11.906 1 76.19 217 THR B CA 1
ATOM 3446 C C . THR B 1 217 ? -0.628 -7.926 -13.078 1 76.19 217 THR B C 1
ATOM 3448 O O . THR B 1 217 ? -1.161 -8.672 -13.898 1 76.19 217 THR B O 1
ATOM 3451 N N . PHE B 1 218 ? 0.557 -7.535 -13.273 1 76.06 218 PHE B N 1
ATOM 3452 C CA . PHE B 1 218 ? 1.359 -8.078 -14.367 1 76.06 218 PHE B CA 1
ATOM 3453 C C . PHE B 1 218 ? 2.344 -9.117 -13.844 1 76.06 218 PHE B C 1
ATOM 3455 O O . PHE B 1 218 ? 3 -9.812 -14.633 1 76.06 218 PHE B O 1
ATOM 3462 N N . PHE B 1 219 ? 2.359 -9.289 -12.555 1 78.31 219 PHE B N 1
ATOM 3463 C CA . PHE B 1 219 ? 3.393 -10.148 -12 1 78.31 219 PHE B CA 1
ATOM 3464 C C . PHE B 1 219 ? 2.775 -11.367 -11.328 1 78.31 219 PHE B C 1
ATOM 3466 O O . PHE B 1 219 ? 3.488 -12.195 -10.75 1 78.31 219 PHE B O 1
ATOM 3473 N N . LEU B 1 220 ? 1.448 -11.445 -11.336 1 79.81 220 LEU B N 1
ATOM 3474 C CA . LEU B 1 220 ? 0.759 -12.625 -10.812 1 79.81 220 LEU B CA 1
ATOM 3475 C C . LEU B 1 220 ? 0.146 -13.438 -11.945 1 79.81 220 LEU B C 1
ATOM 3477 O O . LEU B 1 220 ? -0.288 -12.883 -12.953 1 79.81 220 LEU B O 1
#

Solvent-accessible surface area (backbone atoms only — not comparable to full-atom values): 23308 Å² total; per-residue (Å²): 132,78,82,73,65,80,74,75,77,77,73,74,76,74,72,74,67,76,61,72,71,68,59,83,69,67,78,72,76,44,72,36,44,73,62,55,25,29,24,33,32,35,42,36,38,35,39,28,89,50,79,47,51,31,44,33,42,34,34,38,32,65,81,76,37,30,30,15,35,42,39,40,42,74,94,43,55,37,34,36,34,35,35,47,87,74,49,30,23,37,39,33,38,82,87,54,52,34,26,29,44,73,43,69,79,76,55,46,61,35,62,58,83,73,43,40,81,72,51,71,44,18,32,29,74,63,54,36,56,28,33,36,24,35,46,71,85,61,36,42,36,37,32,23,26,61,85,38,46,33,60,33,35,38,37,40,32,39,74,36,90,86,64,37,40,30,40,39,38,36,40,36,29,48,34,37,65,50,65,93,51,58,61,78,36,61,50,76,59,77,57,48,78,72,37,46,68,70,60,55,64,77,51,48,62,60,48,41,54,60,52,47,48,27,70,75,33,50,74,70,132,84,79,73,70,83,81,75,77,77,74,75,76,74,74,72,66,75,58,72,71,69,59,84,69,67,79,72,76,44,72,35,43,72,61,56,25,29,23,32,32,36,42,37,39,36,38,29,89,51,80,46,49,32,42,34,42,35,35,39,31,67,80,74,37,31,29,14,34,40,40,39,42,74,94,42,54,38,34,36,34,34,34,48,86,75,48,30,23,37,39,33,39,81,87,53,52,33,27,28,45,73,43,69,80,75,55,47,60,36,62,57,83,72,46,39,83,72,50,72,43,18,33,29,75,63,56,37,55,27,33,36,24,35,45,69,82,63,36,43,37,37,31,24,25,61,86,37,46,33,60,33,34,36,36,41,33,38,73,36,90,87,66,36,40,28,39,39,37,36,39,35,29,47,34,36,64,50,64,93,52,57,61,79,37,59,50,75,59,77,58,48,79,73,37,45,65,71,59,55,63,77,50,48,62,59,50,42,55,60,52,48,46,26,70,76,33,49,73,69